Protein AF-A0A6G9ZDE9-F1 (afdb_monomer)

Mean predicted aligned error: 15.49 Å

Foldseek 3Di:
DDDDDDPDFDAAPQPRHTADDDPDDPPDNHNDVVSVVVVVVVVVVVQVVVQVVFDQPDAQPQPRDTDGDDPPDPPPDNHPDPVSVVVVVVVVVVVVVLVVLLVPQDAQPDADQAAAQFEPVLVLCVSCVRSVHDSVVSCVSQVADPDDLVRRDLSSVCSRRVHDSVSVVRRYVSSDDPVRLVVCVLVVNHFDPPVPQWAFDACVVCVVVVHNDGTTGGDHQLQQAPLVQQWGGHPQHRGNVLIAHQPLPCLLSVLSVLLSVLCNPDDPVLLVVQLVLLLVLLLLCVVVVHLCPQLQVSCVSRVHNDPPRRHSSSSSSSSQLSSLSSVQSSDVLLLVLLQDPDPVSVVVNQVSNCVSSVHRGDDDPPSRSVVVVSVVSHPDPPPPPPPDD

Organism: NCBI:txid455432

Structure (mmCIF, N/CA/C/O backbone):
data_AF-A0A6G9ZDE9-F1
#
_entry.i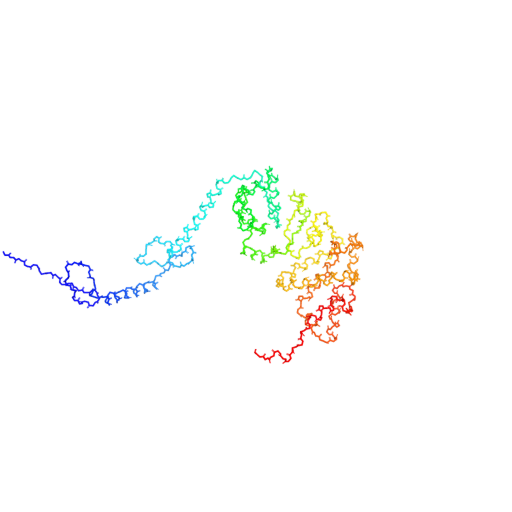d   AF-A0A6G9ZDE9-F1
#
loop_
_atom_site.group_PDB
_atom_site.id
_atom_site.type_symbol
_atom_site.label_atom_id
_atom_site.label_alt_id
_atom_site.label_comp_id
_atom_site.label_asym_id
_atom_site.label_entity_id
_atom_site.label_seq_id
_atom_site.pdbx_PDB_ins_code
_atom_site.Cartn_x
_atom_site.Cartn_y
_atom_site.Cartn_z
_atom_site.occupancy
_atom_site.B_iso_or_equiv
_atom_site.auth_seq_id
_atom_site.auth_comp_id
_atom_site.auth_asym_id
_atom_site.auth_atom_id
_atom_site.pdbx_PDB_model_num
ATOM 1 N N . MET A 1 1 ? 16.444 28.524 105.583 1.00 38.81 1 MET A N 1
ATOM 2 C CA . MET A 1 1 ? 17.770 28.312 104.962 1.00 38.81 1 MET A CA 1
ATOM 3 C C . MET A 1 1 ? 17.560 27.976 103.493 1.00 38.81 1 MET A C 1
ATOM 5 O O . MET A 1 1 ? 16.996 26.932 103.200 1.00 38.81 1 MET A O 1
ATOM 9 N N . ALA A 1 2 ? 17.892 28.904 102.594 1.00 39.47 2 ALA A N 1
ATOM 10 C CA . ALA A 1 2 ? 17.674 28.770 101.155 1.00 39.47 2 ALA A CA 1
ATOM 11 C C . ALA A 1 2 ? 18.843 28.022 100.493 1.00 39.47 2 ALA A C 1
ATOM 13 O O . ALA A 1 2 ? 19.994 28.427 100.635 1.00 39.47 2 ALA A O 1
ATOM 14 N N . THR A 1 3 ? 18.549 26.953 99.755 1.00 40.72 3 THR A N 1
ATOM 15 C CA . THR A 1 3 ? 19.489 26.278 98.852 1.00 40.72 3 THR A CA 1
ATOM 16 C C . THR A 1 3 ? 19.287 26.792 97.428 1.00 40.72 3 THR A C 1
ATOM 18 O O . THR A 1 3 ? 18.302 26.488 96.758 1.00 40.72 3 THR A O 1
ATOM 21 N N . THR A 1 4 ? 20.237 27.591 96.947 1.00 44.16 4 THR A N 1
ATOM 22 C CA . THR A 1 4 ? 20.271 28.113 95.576 1.00 44.16 4 THR A CA 1
ATOM 23 C C . THR A 1 4 ? 20.746 27.015 94.615 1.00 44.16 4 THR A C 1
ATOM 25 O O . THR A 1 4 ? 21.933 26.693 94.570 1.00 44.16 4 THR A O 1
ATOM 28 N N . GLN A 1 5 ? 19.837 26.423 93.832 1.00 45.53 5 GLN A N 1
ATOM 29 C CA . GLN A 1 5 ? 20.193 25.499 92.745 1.00 45.53 5 GLN A CA 1
ATOM 30 C C . GLN A 1 5 ? 20.932 26.240 91.620 1.00 45.53 5 GLN A C 1
ATOM 32 O O . GLN A 1 5 ? 20.399 27.137 90.968 1.00 45.53 5 GLN A O 1
ATOM 37 N N . THR A 1 6 ? 22.173 25.835 91.366 1.00 46.56 6 THR A N 1
ATOM 38 C CA . THR A 1 6 ? 23.018 26.329 90.276 1.00 46.56 6 THR A CA 1
ATOM 39 C C . THR A 1 6 ? 22.554 25.711 88.951 1.00 46.56 6 THR A C 1
ATOM 41 O O . THR A 1 6 ? 22.717 24.515 88.719 1.00 46.56 6 THR A O 1
ATOM 44 N N . ALA A 1 7 ? 21.970 26.508 88.054 1.00 58.16 7 ALA A N 1
ATOM 45 C CA . ALA A 1 7 ? 21.558 26.037 86.732 1.00 58.16 7 ALA A CA 1
ATOM 46 C C . ALA A 1 7 ? 22.773 25.574 85.894 1.00 58.16 7 ALA A C 1
ATOM 48 O O . ALA A 1 7 ? 23.700 26.347 85.630 1.00 58.16 7 ALA A O 1
ATOM 49 N N . ALA A 1 8 ? 22.764 24.314 85.446 1.00 60.75 8 ALA A N 1
ATOM 50 C CA . ALA A 1 8 ? 23.809 23.730 84.605 1.00 60.75 8 ALA A CA 1
ATOM 51 C C . ALA A 1 8 ? 23.990 24.523 83.293 1.00 60.75 8 ALA A C 1
ATOM 53 O O . ALA A 1 8 ? 23.081 24.636 82.465 1.00 60.75 8 ALA A O 1
ATOM 54 N N . ARG A 1 9 ? 25.191 25.076 83.082 1.00 66.44 9 ARG A N 1
ATOM 55 C CA . ARG A 1 9 ? 25.539 25.858 81.883 1.00 66.44 9 ARG A CA 1
ATOM 56 C C . ARG A 1 9 ? 25.614 24.944 80.653 1.00 66.44 9 ARG A C 1
ATOM 58 O O . ARG A 1 9 ? 26.465 24.064 80.580 1.00 66.44 9 ARG A O 1
ATOM 65 N N . ARG A 1 10 ? 24.756 25.175 79.655 1.00 76.25 10 ARG A N 1
ATOM 66 C CA . ARG A 1 10 ? 24.711 24.396 78.403 1.00 76.25 10 ARG A CA 1
ATOM 67 C C . ARG A 1 10 ? 25.744 24.872 77.384 1.00 76.25 10 ARG A C 1
ATOM 69 O O . ARG A 1 10 ? 26.006 26.069 77.271 1.00 76.25 10 ARG A O 1
ATOM 76 N N . THR A 1 11 ? 26.273 23.948 76.586 1.00 84.94 11 THR A N 1
ATOM 77 C CA . THR A 1 11 ? 27.266 24.222 75.536 1.00 84.94 11 THR A CA 1
ATOM 78 C C . THR A 1 11 ? 26.750 23.866 74.138 1.00 84.94 11 THR A C 1
ATOM 80 O O . THR A 1 11 ? 25.844 23.051 73.961 1.00 84.94 11 THR A O 1
ATOM 83 N N . CYS A 1 12 ? 27.304 24.529 73.122 1.00 82.56 12 CYS A N 1
ATOM 84 C CA . CYS A 1 12 ? 27.025 24.293 71.709 1.00 82.56 12 CYS A CA 1
ATOM 85 C C . CYS A 1 12 ? 27.497 22.893 71.292 1.00 82.56 12 CYS A C 1
ATOM 87 O O . CYS A 1 12 ? 28.655 22.543 71.510 1.00 82.56 12 CYS A O 1
ATOM 89 N N . ALA A 1 13 ? 26.642 22.126 70.613 1.00 83.31 13 ALA A N 1
ATOM 90 C CA . ALA A 1 13 ? 26.969 20.772 70.159 1.00 83.31 13 ALA A CA 1
ATOM 91 C C . ALA A 1 13 ? 28.067 20.716 69.078 1.00 83.31 13 ALA A C 1
ATOM 93 O O . ALA A 1 13 ? 28.551 19.634 68.768 1.00 83.31 13 ALA A O 1
ATOM 94 N N . ASP A 1 14 ? 28.434 21.861 68.495 1.00 87.06 14 ASP A N 1
ATOM 95 C CA . ASP A 1 14 ? 29.445 21.952 67.440 1.00 87.06 14 ASP A CA 1
ATOM 96 C C . ASP A 1 14 ? 30.791 22.467 67.971 1.00 87.06 14 ASP A C 1
ATOM 98 O O . ASP A 1 14 ? 31.801 21.776 67.902 1.00 87.06 14 ASP A O 1
ATOM 102 N N . CYS A 1 15 ? 30.802 23.672 68.549 1.00 86.69 15 CYS A N 1
ATOM 103 C CA . CYS A 1 15 ? 32.026 24.358 68.975 1.00 86.69 15 CYS A CA 1
ATOM 104 C C . CYS A 1 15 ? 32.254 24.354 70.494 1.00 86.69 15 CYS A C 1
ATOM 106 O O . CYS A 1 15 ? 33.214 24.954 70.967 1.00 86.69 15 CYS A O 1
ATOM 108 N N . ARG A 1 16 ? 31.350 23.740 71.272 1.00 83.81 16 ARG A N 1
ATOM 109 C CA . ARG A 1 16 ? 31.382 23.654 72.745 1.00 83.81 16 ARG A CA 1
ATOM 110 C C . ARG A 1 16 ? 31.348 24.987 73.514 1.00 83.81 16 ARG A C 1
ATOM 112 O O . ARG A 1 16 ? 31.373 24.967 74.741 1.00 83.81 16 ARG A O 1
ATOM 119 N N . LYS A 1 17 ? 31.201 26.142 72.848 1.00 84.62 17 LYS A N 1
ATOM 120 C CA . LYS A 1 17 ? 30.986 27.443 73.517 1.00 84.62 17 LYS A CA 1
ATOM 121 C C . LYS A 1 17 ? 29.694 27.445 74.343 1.00 84.62 17 LYS A C 1
ATOM 123 O O . LYS A 1 17 ? 28.722 26.786 73.969 1.00 84.62 17 LYS A O 1
ATOM 128 N N . LYS A 1 18 ? 29.674 28.200 75.447 1.00 80.88 18 LYS A N 1
ATOM 129 C CA . LYS A 1 18 ? 28.489 28.359 76.311 1.00 80.88 18 LYS A CA 1
ATOM 130 C C . LYS A 1 18 ? 27.342 28.996 75.524 1.00 80.88 18 LYS A C 1
ATOM 132 O O . LYS A 1 18 ? 27.554 29.946 74.774 1.00 80.88 18 LYS A O 1
ATOM 137 N N . LEU A 1 19 ? 26.143 28.445 75.669 1.00 78.56 19 LEU A N 1
ATOM 138 C CA . LEU A 1 19 ? 24.942 28.978 75.035 1.00 78.56 19 LEU A CA 1
ATOM 139 C C . LEU A 1 19 ? 24.381 30.137 75.873 1.00 78.56 19 LEU A C 1
ATOM 141 O O . LEU A 1 19 ? 24.401 30.042 77.102 1.00 78.56 19 LEU A O 1
ATOM 145 N N . PRO A 1 20 ? 23.876 31.209 75.236 1.00 70.25 20 PRO A N 1
ATOM 146 C CA . PRO A 1 20 ? 23.255 32.313 75.955 1.00 70.25 20 PRO A CA 1
ATOM 147 C C . PRO A 1 20 ? 22.011 31.828 76.711 1.00 70.25 20 PRO A C 1
ATOM 149 O O . PRO A 1 20 ? 21.221 31.035 76.189 1.00 70.25 20 PRO A O 1
ATOM 152 N N . VAL A 1 21 ? 21.866 32.288 77.953 1.00 67.50 21 VAL A N 1
ATOM 153 C CA . VAL A 1 21 ? 20.710 32.009 78.811 1.00 67.50 21 VAL A CA 1
ATOM 154 C C . VAL A 1 21 ? 19.617 33.002 78.416 1.00 67.50 21 VAL A C 1
ATOM 156 O O . VAL A 1 21 ? 19.725 34.180 78.724 1.00 67.50 21 VAL A O 1
ATOM 159 N N . THR A 1 22 ? 18.614 32.553 77.662 1.00 60.16 22 THR A N 1
ATOM 160 C CA . THR A 1 22 ? 17.485 33.388 77.206 1.00 60.16 22 THR A CA 1
ATOM 161 C C . THR A 1 22 ? 16.161 32.830 77.731 1.00 60.16 22 THR A C 1
ATOM 163 O O . THR A 1 22 ? 16.009 31.608 77.798 1.00 60.16 22 THR A O 1
ATOM 166 N N . GLU A 1 23 ? 15.194 33.701 78.043 1.00 51.12 23 GLU A N 1
ATOM 167 C CA . GLU A 1 23 ? 13.987 33.407 78.843 1.00 51.12 23 GLU A CA 1
ATOM 168 C C . GLU A 1 23 ? 12.951 32.426 78.242 1.00 51.12 23 GLU A C 1
ATOM 170 O O . GLU A 1 23 ? 12.040 32.037 78.963 1.00 51.12 23 GLU A O 1
ATOM 175 N N . ARG A 1 24 ? 13.093 31.944 76.989 1.00 49.03 24 ARG A N 1
ATOM 176 C CA . ARG A 1 24 ? 12.550 30.671 76.412 1.00 49.03 24 ARG A CA 1
ATOM 177 C C . ARG A 1 24 ? 12.826 30.624 74.885 1.00 49.03 24 ARG A C 1
ATOM 179 O O . ARG A 1 24 ? 12.983 31.683 74.291 1.00 49.03 24 ARG A O 1
ATOM 186 N N . PRO A 1 25 ? 12.850 29.457 74.193 1.00 52.19 25 PRO A N 1
ATOM 187 C CA . PRO A 1 25 ? 12.802 28.089 74.681 1.00 52.19 25 PRO A CA 1
ATOM 188 C C . PRO A 1 25 ? 14.165 27.367 74.642 1.00 52.19 25 PRO A C 1
ATOM 190 O O . PRO A 1 25 ? 14.938 27.377 73.681 1.00 52.19 25 PRO A O 1
ATOM 193 N N . THR A 1 26 ? 14.351 26.626 75.722 1.00 59.12 26 THR A N 1
ATOM 194 C CA . THR A 1 26 ? 15.266 25.550 76.127 1.00 59.12 26 THR A CA 1
ATOM 195 C C . THR A 1 26 ? 15.693 24.479 75.095 1.00 59.12 26 THR A C 1
ATOM 197 O O . THR A 1 26 ? 16.139 23.404 75.495 1.00 59.12 26 THR A O 1
ATOM 200 N N . ARG A 1 27 ? 15.697 24.716 73.777 1.00 65.25 27 ARG A N 1
ATOM 201 C CA . ARG A 1 27 ? 16.119 23.710 72.765 1.00 65.25 27 ARG A CA 1
ATOM 202 C C . ARG A 1 27 ? 17.265 24.125 71.843 1.00 65.25 27 ARG A C 1
ATOM 204 O O . ARG A 1 27 ? 17.675 23.333 70.995 1.00 65.25 27 ARG A O 1
ATOM 211 N N . ARG A 1 28 ? 17.839 25.319 72.015 1.00 71.75 28 ARG A N 1
ATOM 212 C CA . ARG A 1 28 ? 18.956 25.773 71.173 1.00 71.75 28 ARG A CA 1
ATOM 213 C C . ARG A 1 28 ? 20.163 24.837 71.338 1.00 71.75 28 ARG A C 1
ATOM 215 O O . ARG A 1 28 ? 20.680 24.664 72.436 1.00 71.75 28 ARG A O 1
ATOM 222 N N . ARG A 1 29 ? 20.567 24.180 70.246 1.00 80.94 29 ARG A N 1
ATOM 223 C CA . ARG A 1 29 ? 21.659 23.184 70.214 1.00 80.94 29 ARG A CA 1
ATOM 224 C C . ARG A 1 29 ? 22.985 23.776 69.719 1.00 80.94 29 ARG A C 1
ATOM 226 O O . ARG A 1 29 ? 24.037 23.185 69.939 1.00 80.94 29 ARG A O 1
ATOM 233 N N . TYR A 1 30 ? 22.933 24.954 69.093 1.00 84.88 30 TYR A N 1
ATOM 234 C CA . TYR A 1 30 ? 24.072 25.627 68.465 1.00 84.88 30 TYR A CA 1
ATOM 235 C C . TYR A 1 30 ? 24.129 27.106 68.868 1.00 84.88 30 TYR A C 1
ATOM 237 O O . TYR A 1 30 ? 23.083 27.748 68.994 1.00 84.88 30 TYR A O 1
ATOM 245 N N . CYS A 1 31 ? 25.334 27.650 69.073 1.00 83.50 31 CYS A N 1
ATOM 246 C CA . CYS A 1 31 ? 25.511 29.050 69.479 1.00 83.50 31 CYS A CA 1
ATOM 247 C C . CYS A 1 31 ? 25.075 30.028 68.382 1.00 83.50 31 CYS A C 1
ATOM 249 O O . CYS A 1 31 ? 24.422 31.024 68.676 1.00 83.50 31 CYS A O 1
ATOM 251 N N . ASP A 1 32 ? 25.322 29.696 67.119 1.00 82.06 32 ASP A N 1
ATOM 252 C CA . ASP A 1 32 ? 25.013 30.530 65.961 1.00 82.06 32 ASP A CA 1
ATOM 253 C C . ASP A 1 32 ? 24.618 29.681 64.738 1.00 82.06 32 ASP A C 1
ATOM 255 O O . ASP A 1 32 ? 24.683 28.443 64.747 1.00 82.06 32 ASP A O 1
ATOM 259 N N . ASN A 1 33 ? 24.179 30.365 63.679 1.00 80.94 33 ASN A N 1
ATOM 260 C CA . ASN A 1 33 ? 23.821 29.737 62.408 1.00 80.94 33 ASN A CA 1
ATOM 261 C C . ASN A 1 33 ? 25.028 29.069 61.733 1.00 80.94 33 ASN A C 1
ATOM 263 O O . ASN A 1 33 ? 24.858 28.042 61.081 1.00 80.94 33 ASN A O 1
ATOM 267 N N . THR A 1 34 ? 26.245 29.572 61.942 1.00 84.75 34 THR A N 1
ATOM 268 C CA . THR A 1 34 ? 27.477 29.018 61.361 1.00 84.75 34 THR A CA 1
ATOM 269 C C . THR A 1 34 ? 27.799 27.629 61.923 1.00 84.75 34 THR A C 1
ATOM 271 O O . THR A 1 34 ? 28.151 26.712 61.180 1.00 84.75 34 THR A O 1
ATOM 274 N N . CYS A 1 35 ? 27.642 27.435 63.232 1.00 85.31 35 CYS A N 1
ATOM 275 C CA . CYS A 1 35 ? 27.782 26.153 63.920 1.00 85.31 35 CYS A CA 1
ATOM 276 C C . CYS A 1 35 ? 26.659 25.186 63.536 1.00 85.31 35 CYS A C 1
ATOM 278 O O . CYS A 1 35 ? 26.902 23.994 63.357 1.00 85.31 35 CYS A O 1
ATOM 280 N N . ARG A 1 36 ? 25.434 25.695 63.345 1.00 85.12 36 ARG A N 1
ATOM 281 C CA . ARG A 1 36 ? 24.316 24.891 62.833 1.00 85.12 36 ARG A CA 1
ATOM 282 C C . ARG A 1 36 ? 24.605 24.369 61.421 1.00 85.12 36 ARG A C 1
ATOM 284 O O . ARG A 1 36 ? 24.424 23.178 61.173 1.00 85.12 36 ARG A O 1
ATOM 291 N N . SER A 1 37 ? 25.091 25.225 60.521 1.00 82.31 37 SER A N 1
ATOM 292 C CA . SER A 1 37 ? 25.442 24.839 59.149 1.00 82.31 37 SER A CA 1
ATOM 293 C C . SER A 1 37 ? 26.617 23.860 59.113 1.00 82.31 37 SER A C 1
ATOM 295 O O . SER A 1 37 ? 26.535 22.839 58.434 1.00 82.31 37 SER A O 1
ATOM 297 N N . ARG A 1 38 ? 27.678 24.079 59.904 1.00 82.94 38 ARG A N 1
ATOM 298 C CA . ARG A 1 38 ? 28.802 23.126 60.006 1.00 82.94 38 ARG A CA 1
ATOM 299 C C . ARG A 1 38 ? 28.371 21.753 60.520 1.00 82.94 38 ARG A C 1
ATOM 301 O O . ARG A 1 38 ? 28.776 20.736 59.953 1.00 82.94 38 ARG A O 1
ATOM 308 N N . ALA A 1 39 ? 27.517 21.705 61.541 1.00 84.19 39 ALA A N 1
ATOM 309 C CA . ALA A 1 39 ? 26.955 20.452 62.034 1.00 84.19 39 ALA A CA 1
ATOM 310 C C . ALA A 1 39 ? 26.096 19.743 60.970 1.00 84.19 39 ALA A C 1
ATOM 312 O O . ALA A 1 39 ? 26.184 18.522 60.825 1.00 84.19 39 ALA A O 1
ATOM 313 N N . TRP A 1 40 ? 25.319 20.497 60.184 1.00 82.81 40 TRP A N 1
ATOM 314 C CA . TRP A 1 40 ? 24.541 19.961 59.064 1.00 82.81 40 TRP A CA 1
ATOM 315 C C . TRP A 1 40 ? 25.435 19.366 57.968 1.00 82.81 40 TRP A C 1
ATOM 317 O O . TRP A 1 40 ? 25.216 18.223 57.569 1.00 82.81 40 TRP A O 1
ATOM 327 N N . HIS A 1 41 ? 26.492 20.069 57.547 1.00 76.38 41 HIS A N 1
ATOM 328 C CA . HIS A 1 41 ? 27.431 19.556 56.541 1.00 76.38 41 HIS A CA 1
ATOM 329 C C . HIS A 1 41 ? 28.166 18.296 57.019 1.00 76.38 41 HIS A C 1
ATOM 331 O O . HIS A 1 41 ? 28.308 17.344 56.254 1.00 76.38 41 HIS A O 1
ATOM 337 N N . ARG A 1 42 ? 28.576 18.229 58.296 1.00 77.31 42 ARG A N 1
ATOM 338 C CA . ARG A 1 42 ? 29.160 17.007 58.881 1.00 77.31 42 ARG A CA 1
ATOM 339 C C . ARG A 1 42 ? 28.183 15.833 58.877 1.00 77.31 42 ARG A C 1
ATOM 341 O O . ARG A 1 42 ? 28.588 14.715 58.564 1.00 77.31 42 ARG A O 1
ATOM 348 N N . LYS A 1 43 ? 26.909 16.083 59.197 1.00 76.94 43 LYS A N 1
ATOM 349 C CA . LYS A 1 43 ? 25.849 15.068 59.133 1.00 76.94 43 LYS A CA 1
ATOM 350 C C . LYS A 1 43 ? 25.666 14.567 57.698 1.00 76.94 43 LYS A C 1
ATOM 352 O O . LYS A 1 43 ? 25.728 13.364 57.477 1.00 76.94 43 LYS A O 1
ATOM 357 N N . LYS A 1 44 ? 25.560 15.479 56.726 1.00 76.00 44 LYS A N 1
ATOM 358 C CA . LYS A 1 44 ? 25.447 15.147 55.298 1.00 76.00 44 LYS A CA 1
ATOM 359 C C . LYS A 1 44 ? 26.639 14.351 54.768 1.00 76.00 44 LYS A C 1
ATOM 361 O O . LYS A 1 44 ? 26.444 13.393 54.031 1.00 76.00 44 LYS A O 1
ATOM 366 N N . ARG A 1 45 ? 27.864 14.692 55.185 1.00 72.44 45 ARG A N 1
ATOM 367 C CA . ARG A 1 45 ? 29.075 13.950 54.797 1.00 72.44 45 ARG A CA 1
ATOM 368 C C . ARG A 1 45 ? 29.101 12.536 55.391 1.00 72.44 45 ARG A C 1
ATOM 370 O O . ARG A 1 45 ? 29.542 11.615 54.716 1.00 72.44 45 ARG A O 1
ATOM 377 N N . ARG A 1 46 ? 28.600 12.342 56.622 1.00 67.25 46 ARG A N 1
ATOM 378 C CA . ARG A 1 46 ? 28.420 10.999 57.210 1.00 67.25 46 ARG A CA 1
ATOM 379 C C . ARG A 1 46 ? 27.352 10.187 56.482 1.00 67.25 46 ARG A C 1
ATOM 381 O O . ARG A 1 46 ? 27.603 9.018 56.222 1.00 67.25 46 ARG A O 1
ATOM 388 N N . GLU A 1 47 ? 26.219 10.800 56.133 1.00 65.12 47 GLU A N 1
ATOM 389 C CA . GLU A 1 47 ? 25.152 10.166 55.337 1.00 65.12 47 GLU A CA 1
ATOM 390 C C . GLU A 1 47 ? 25.688 9.697 53.972 1.00 65.12 47 GLU A C 1
ATOM 392 O O . GLU A 1 47 ? 25.518 8.539 53.618 1.00 65.12 47 GLU A O 1
ATOM 397 N N . GLN A 1 48 ? 26.455 10.533 53.263 1.00 65.69 48 GLN A N 1
ATOM 398 C CA . GLN A 1 48 ? 27.069 10.159 51.978 1.00 65.69 48 GLN A CA 1
ATOM 399 C C . GLN A 1 48 ? 28.115 9.035 52.095 1.00 65.69 48 GLN A C 1
ATOM 401 O O . GLN A 1 48 ? 28.240 8.205 51.197 1.00 65.69 48 GLN A O 1
ATOM 406 N N . LEU A 1 49 ? 28.879 8.991 53.193 1.00 60.25 49 LEU A N 1
ATOM 407 C CA . LEU A 1 49 ? 29.829 7.901 53.454 1.00 60.25 49 LEU A CA 1
ATOM 408 C C . LEU A 1 49 ? 29.121 6.584 53.810 1.00 60.25 49 LEU A C 1
ATOM 410 O O . LEU A 1 49 ? 29.651 5.522 53.505 1.00 60.25 49 LEU A O 1
ATOM 414 N N . THR A 1 50 ? 27.927 6.643 54.410 1.00 56.62 50 THR A N 1
ATOM 415 C CA . THR A 1 50 ? 27.100 5.451 54.681 1.00 56.62 50 THR A CA 1
ATOM 416 C C . THR A 1 50 ? 26.336 4.986 53.439 1.00 56.62 50 THR A C 1
ATOM 418 O O . THR A 1 50 ? 26.248 3.785 53.212 1.00 56.62 50 THR A O 1
ATOM 421 N N . GLU A 1 51 ? 25.876 5.904 52.581 1.00 54.31 51 GLU A N 1
ATOM 422 C CA . GLU A 1 51 ? 25.276 5.594 51.270 1.00 54.31 51 GLU A CA 1
ATOM 423 C C . GLU A 1 51 ? 26.245 4.836 50.346 1.00 54.31 51 GLU A C 1
ATOM 425 O O . GLU A 1 51 ? 25.816 3.956 49.608 1.00 54.31 51 GLU A O 1
ATOM 430 N N . ARG A 1 52 ? 27.556 5.115 50.417 1.00 54.22 52 ARG A N 1
ATOM 431 C CA . ARG A 1 52 ? 28.583 4.382 49.649 1.00 54.22 52 ARG A CA 1
ATOM 432 C C . ARG A 1 52 ? 28.923 2.991 50.203 1.00 54.22 52 ARG A C 1
ATOM 434 O O . ARG A 1 52 ? 29.592 2.235 49.509 1.00 54.22 52 ARG A O 1
ATOM 441 N N . ALA A 1 53 ? 28.498 2.664 51.425 1.00 53.84 53 ALA A N 1
ATOM 442 C CA . ALA A 1 53 ? 28.824 1.405 52.103 1.00 53.84 53 ALA A CA 1
ATOM 443 C C . ALA A 1 53 ? 27.660 0.391 52.131 1.00 53.84 53 ALA A C 1
ATOM 445 O O . ALA A 1 53 ? 27.865 -0.756 52.523 1.00 53.84 53 ALA A O 1
ATOM 446 N N . GLY A 1 54 ? 26.443 0.789 51.742 1.00 52.88 54 GLY A N 1
ATOM 447 C CA . GLY A 1 54 ? 25.266 -0.084 51.738 1.00 52.88 54 GLY A CA 1
ATOM 448 C C . GLY A 1 54 ? 25.056 -0.791 50.397 1.00 52.88 54 GLY A C 1
ATOM 449 O O . GLY A 1 54 ? 25.044 -0.144 49.352 1.00 52.88 54 GLY A O 1
ATOM 450 N N . SER A 1 55 ? 24.838 -2.110 50.419 1.00 53.12 55 SER A N 1
ATOM 451 C CA . SER A 1 55 ? 24.389 -2.850 49.231 1.00 53.12 55 SER A CA 1
ATOM 452 C C . SER A 1 55 ? 22.949 -2.457 48.858 1.00 53.12 55 SER A C 1
ATOM 454 O O . SER A 1 55 ? 22.085 -2.412 49.740 1.00 53.12 55 SER A O 1
ATOM 456 N N . PRO A 1 56 ? 22.652 -2.180 47.576 1.00 54.91 56 PRO A N 1
ATOM 457 C CA . PRO A 1 56 ? 21.297 -1.886 47.128 1.00 54.91 56 PRO A CA 1
ATOM 458 C C . PRO A 1 56 ? 20.445 -3.156 47.188 1.00 54.91 56 PRO A C 1
ATOM 460 O O . PRO A 1 56 ? 20.677 -4.102 46.441 1.00 54.91 56 PRO A O 1
ATOM 463 N N . ASN A 1 57 ? 19.435 -3.181 48.059 1.00 62.84 57 ASN A N 1
ATOM 464 C CA . ASN A 1 57 ? 18.597 -4.372 48.228 1.00 62.84 57 ASN A CA 1
ATOM 465 C C . ASN A 1 57 ? 17.316 -4.345 47.372 1.00 62.84 57 ASN A C 1
ATOM 467 O O . ASN A 1 57 ? 16.666 -5.376 47.211 1.00 62.84 57 ASN A O 1
ATOM 471 N N . ARG A 1 58 ? 16.898 -3.187 46.823 1.00 73.31 58 ARG A N 1
ATOM 472 C CA . ARG A 1 58 ? 15.629 -3.064 46.070 1.00 73.31 58 ARG A CA 1
ATOM 473 C C . ARG A 1 58 ? 15.704 -2.052 44.928 1.00 73.31 58 ARG A C 1
ATOM 475 O O . ARG A 1 58 ? 16.356 -1.019 45.042 1.00 73.31 58 ARG A O 1
ATOM 482 N N . ARG A 1 59 ? 14.977 -2.314 43.838 1.00 81.75 59 ARG A N 1
ATOM 483 C CA . ARG A 1 59 ? 14.804 -1.388 42.704 1.00 81.75 59 ARG A CA 1
ATOM 484 C C . ARG A 1 59 ? 13.419 -0.757 42.724 1.00 81.75 59 ARG A C 1
ATOM 486 O O . ARG A 1 59 ? 12.422 -1.428 42.977 1.00 81.75 59 ARG A O 1
ATOM 493 N N . CYS A 1 60 ? 13.350 0.536 42.423 1.00 80.69 60 CYS A N 1
ATOM 494 C CA . CYS A 1 60 ? 12.090 1.247 42.256 1.00 80.69 60 CYS A CA 1
ATOM 495 C C . CYS A 1 60 ? 11.319 0.658 41.060 1.00 80.69 60 CYS A C 1
ATOM 497 O O . CYS A 1 60 ? 11.831 0.707 39.940 1.00 80.69 60 CYS A O 1
ATOM 499 N N . PRO A 1 61 ? 10.069 0.199 41.230 1.00 78.56 61 PRO A N 1
ATOM 500 C CA . PRO A 1 61 ? 9.309 -0.444 40.155 1.00 78.56 61 PRO A CA 1
ATOM 501 C C . PRO A 1 61 ? 8.893 0.519 39.029 1.00 78.56 61 PRO A C 1
ATOM 503 O O . PRO A 1 61 ? 8.372 0.090 38.010 1.00 78.56 61 PRO A O 1
ATOM 506 N N . VAL A 1 62 ? 9.090 1.830 39.208 1.00 84.38 62 VAL A N 1
ATOM 507 C CA . VAL A 1 62 ? 8.653 2.862 38.253 1.00 84.38 62 VAL A CA 1
ATOM 508 C C . VAL A 1 62 ? 9.785 3.356 37.357 1.00 84.38 62 VAL A C 1
ATOM 510 O O . VAL A 1 62 ? 9.547 3.695 36.202 1.00 84.38 62 VAL A O 1
ATOM 513 N N . CYS A 1 63 ? 11.001 3.467 37.887 1.00 81.56 63 CYS A N 1
ATOM 514 C CA . CYS A 1 63 ? 12.145 4.016 37.152 1.00 81.56 63 CYS A CA 1
ATOM 515 C C . CYS A 1 63 ? 13.380 3.112 37.174 1.00 81.56 63 CYS A C 1
ATOM 517 O O . CYS A 1 63 ? 14.401 3.488 36.614 1.00 81.56 63 CYS A O 1
ATOM 519 N N . GLY A 1 64 ? 13.323 1.964 37.855 1.00 77.88 64 GLY A N 1
ATOM 520 C CA . GLY A 1 64 ? 14.439 1.024 37.968 1.00 77.88 64 GLY A CA 1
ATOM 521 C C . GLY A 1 64 ? 15.573 1.473 38.893 1.00 77.88 64 GLY A C 1
ATOM 522 O O . GLY A 1 64 ? 16.485 0.690 39.133 1.00 77.88 64 GLY A O 1
ATOM 523 N N . GLN A 1 65 ? 15.517 2.694 39.437 1.00 79.50 65 GLN A N 1
ATOM 524 C CA . GLN A 1 65 ? 16.570 3.234 40.295 1.00 79.50 65 GLN A CA 1
ATOM 525 C C . GLN A 1 65 ? 16.693 2.447 41.603 1.00 79.50 65 GLN A C 1
ATOM 527 O O . GLN A 1 65 ? 15.685 2.115 42.233 1.00 79.50 65 GLN A O 1
ATOM 532 N N . GLU A 1 66 ? 17.930 2.179 42.006 1.00 78.25 66 GLU A N 1
ATOM 533 C CA . GLU A 1 66 ? 18.255 1.442 43.224 1.00 78.25 66 GLU A CA 1
ATOM 534 C C . GLU A 1 66 ? 17.894 2.259 44.471 1.00 78.25 66 GLU A C 1
ATOM 536 O O . GLU A 1 66 ? 18.144 3.465 44.554 1.00 78.25 66 GLU A O 1
ATOM 541 N N . ILE A 1 67 ? 17.227 1.601 45.416 1.00 73.94 67 ILE A N 1
ATOM 542 C CA . ILE A 1 67 ? 16.791 2.162 46.689 1.00 73.94 67 ILE A CA 1
ATOM 543 C C . ILE A 1 67 ? 17.763 1.648 47.747 1.00 73.94 67 ILE A C 1
ATOM 545 O O . ILE A 1 67 ? 17.802 0.452 48.039 1.00 73.94 67 ILE A O 1
ATOM 549 N N . PHE A 1 68 ? 18.546 2.565 48.307 1.00 66.44 68 PHE A N 1
ATOM 550 C CA . PHE A 1 68 ? 19.491 2.265 49.375 1.00 66.44 68 PHE A CA 1
ATOM 551 C C . PHE A 1 68 ? 18.777 2.311 50.725 1.00 66.44 68 PHE A C 1
ATOM 553 O O . PHE A 1 68 ? 18.100 3.287 51.057 1.00 66.44 68 PHE A O 1
ATOM 560 N N . GLU A 1 69 ? 18.926 1.242 51.499 1.00 64.38 69 GLU A N 1
ATOM 561 C CA . GLU A 1 69 ? 18.371 1.125 52.841 1.00 64.38 69 GLU A CA 1
ATOM 562 C C . GLU A 1 69 ? 19.246 1.935 53.807 1.00 64.38 69 GLU A C 1
ATOM 564 O O . GLU A 1 69 ? 20.265 1.474 54.313 1.00 64.38 69 GLU A O 1
ATOM 569 N N . SER A 1 70 ? 18.899 3.207 54.006 1.00 58.50 70 SER A N 1
ATOM 570 C CA . SER A 1 70 ? 19.541 4.039 55.025 1.00 58.50 70 SER A CA 1
ATOM 571 C C . SER A 1 70 ? 18.917 3.778 56.402 1.00 58.50 70 SER A C 1
ATOM 573 O O . SER A 1 70 ? 17.726 3.488 56.502 1.00 58.50 70 SER A O 1
ATOM 575 N N . LEU A 1 71 ? 19.676 4.004 57.482 1.00 50.03 71 LEU A N 1
ATOM 576 C CA . LEU A 1 71 ? 19.207 3.918 58.881 1.00 50.03 71 LEU A CA 1
ATOM 577 C C . LEU A 1 71 ? 18.008 4.841 59.222 1.00 50.03 71 LEU A C 1
ATOM 579 O O . LEU A 1 71 ? 17.509 4.801 60.344 1.00 50.03 71 LEU A O 1
ATOM 583 N N . GLN A 1 72 ? 17.564 5.709 58.300 1.00 52.44 72 GLN A N 1
ATOM 584 C CA . GLN A 1 72 ? 16.422 6.623 58.473 1.00 52.44 72 GLN A CA 1
ATOM 585 C C . GLN A 1 72 ? 15.258 6.370 57.501 1.00 52.44 72 GLN A C 1
ATOM 587 O O . GLN A 1 72 ? 14.197 6.975 57.658 1.00 52.44 72 GLN A O 1
ATOM 592 N N . THR A 1 73 ? 15.424 5.508 56.500 1.00 56.16 73 THR A N 1
ATOM 593 C CA . THR A 1 73 ? 14.344 5.142 55.574 1.00 56.16 73 THR A CA 1
ATOM 594 C C . THR A 1 73 ? 13.589 3.947 56.132 1.00 56.16 73 THR A C 1
ATOM 596 O O . THR A 1 73 ? 14.202 2.976 56.565 1.00 56.16 73 THR A O 1
ATOM 599 N N . ARG A 1 74 ? 12.253 4.015 56.152 1.00 57.41 74 ARG A N 1
ATOM 600 C CA . ARG A 1 74 ? 11.433 2.878 56.582 1.00 57.41 74 ARG A CA 1
ATOM 601 C C . ARG A 1 74 ? 11.728 1.673 55.681 1.00 57.41 74 ARG A C 1
ATOM 603 O O . ARG A 1 74 ? 11.802 1.812 54.461 1.00 57.41 74 ARG A O 1
ATOM 610 N N . THR A 1 75 ? 11.829 0.496 56.287 1.00 56.22 75 THR A N 1
ATOM 611 C CA . THR A 1 75 ? 12.036 -0.812 55.636 1.00 56.22 75 THR A CA 1
ATOM 612 C C . THR A 1 75 ? 10.956 -1.165 54.594 1.00 56.22 75 THR A C 1
ATOM 614 O O . THR A 1 75 ? 11.152 -2.054 53.760 1.00 56.22 75 THR A O 1
ATOM 617 N N . ASP A 1 76 ? 9.819 -0.458 54.591 1.00 63.22 76 ASP A N 1
ATOM 618 C CA . ASP A 1 76 ? 8.691 -0.615 53.661 1.00 63.22 76 ASP A CA 1
ATOM 619 C C . ASP A 1 76 ? 8.747 0.322 52.432 1.00 63.22 76 ASP A C 1
ATOM 621 O O . ASP A 1 76 ? 7.850 0.299 51.580 1.00 63.22 76 ASP A O 1
ATOM 625 N N . GLN A 1 77 ? 9.790 1.149 52.293 1.00 73.00 77 GLN A N 1
ATOM 626 C CA . GLN A 1 77 ? 9.845 2.148 51.229 1.00 73.00 77 GLN A CA 1
ATOM 627 C C . GLN A 1 77 ? 9.970 1.504 49.835 1.00 73.00 77 GLN A C 1
ATOM 629 O O . GLN A 1 77 ? 11.030 1.066 49.402 1.00 73.00 77 GLN A O 1
ATOM 634 N N . THR A 1 78 ? 8.856 1.495 49.098 1.00 80.50 78 THR A N 1
ATOM 635 C CA . THR A 1 78 ? 8.741 0.859 47.770 1.00 80.50 78 THR A CA 1
ATOM 636 C C . THR A 1 78 ? 9.232 1.748 46.614 1.00 80.50 78 THR A C 1
ATOM 638 O O . THR A 1 78 ? 9.558 1.253 45.538 1.00 80.50 78 THR A O 1
ATOM 641 N N . TYR A 1 79 ? 9.275 3.074 46.796 1.00 84.19 79 TYR A N 1
ATOM 642 C CA . TYR A 1 79 ? 9.574 4.035 45.725 1.00 84.19 79 TYR A CA 1
ATOM 643 C C . TYR A 1 79 ? 10.768 4.926 46.079 1.00 84.19 79 TYR A C 1
ATOM 645 O O . TYR A 1 79 ? 10.857 5.434 47.199 1.00 84.19 79 TYR A O 1
ATOM 653 N N . CYS A 1 80 ? 11.630 5.208 45.094 1.00 80.94 80 CYS A N 1
ATOM 654 C CA . CYS A 1 80 ? 12.814 6.059 45.284 1.00 80.94 80 CYS A CA 1
ATOM 655 C C . CYS A 1 80 ? 12.478 7.536 45.564 1.00 80.94 80 CYS A C 1
ATOM 657 O O . CYS A 1 80 ? 13.305 8.277 46.082 1.00 80.94 80 CYS A O 1
ATOM 659 N N . SER A 1 81 ? 11.274 7.999 45.206 1.00 81.25 81 SER A N 1
ATOM 660 C CA . SER A 1 81 ? 10.869 9.399 45.366 1.00 81.25 81 SER A CA 1
ATOM 661 C C . SER A 1 81 ? 9.351 9.576 45.423 1.00 81.25 81 SER A C 1
ATOM 663 O O . SER A 1 81 ? 8.582 8.751 44.918 1.00 81.25 81 SER A O 1
ATOM 665 N N . GLY A 1 82 ? 8.911 10.724 45.952 1.00 77.94 82 GLY A N 1
ATOM 666 C CA . GLY A 1 82 ? 7.505 11.139 45.914 1.00 77.94 82 GLY A CA 1
ATOM 667 C C . GLY A 1 82 ? 6.943 11.255 44.489 1.00 77.94 82 GLY A C 1
ATOM 668 O O . GLY A 1 82 ? 5.775 10.940 44.270 1.00 77.94 82 GLY A O 1
ATOM 669 N N . ARG A 1 83 ? 7.775 11.614 43.497 1.00 81.50 83 ARG A N 1
ATOM 670 C CA . ARG A 1 83 ? 7.383 11.622 42.074 1.00 81.50 83 ARG A CA 1
ATOM 671 C C . ARG A 1 83 ? 7.082 10.216 41.553 1.00 81.50 83 ARG A C 1
ATOM 673 O O . ARG A 1 83 ? 6.060 10.035 40.899 1.00 81.50 83 ARG A O 1
ATOM 680 N N . CYS A 1 84 ? 7.926 9.228 41.860 1.00 80.62 84 CYS A N 1
ATOM 681 C CA . CYS A 1 84 ? 7.691 7.839 41.447 1.00 80.62 84 CYS A CA 1
ATOM 682 C C . CYS A 1 84 ? 6.445 7.253 42.112 1.00 80.62 84 CYS A C 1
ATOM 684 O O . CYS A 1 84 ? 5.638 6.622 41.437 1.00 80.62 84 CYS A O 1
ATOM 686 N N . ARG A 1 85 ? 6.222 7.557 43.394 1.00 83.12 85 ARG A N 1
ATOM 687 C CA . ARG A 1 85 ? 4.983 7.201 44.095 1.00 83.12 85 ARG A CA 1
ATOM 688 C C . ARG A 1 85 ? 3.745 7.802 43.418 1.00 83.12 85 ARG A C 1
ATOM 690 O O . ARG A 1 85 ? 2.786 7.084 43.161 1.00 83.12 85 ARG A O 1
ATOM 697 N N . ASN A 1 86 ? 3.776 9.090 43.068 1.00 79.44 86 ASN A N 1
ATOM 698 C CA . ASN A 1 86 ? 2.661 9.744 42.372 1.00 79.44 86 ASN A CA 1
ATOM 699 C C . ASN A 1 86 ? 2.442 9.178 40.960 1.00 79.44 86 ASN A C 1
ATOM 701 O O . ASN A 1 86 ? 1.300 9.057 40.524 1.00 79.44 86 ASN A O 1
ATOM 705 N N . ARG A 1 87 ? 3.511 8.806 40.245 1.00 80.94 87 ARG A N 1
ATOM 706 C CA . ARG A 1 87 ? 3.421 8.161 38.926 1.00 80.94 87 ARG A CA 1
ATOM 707 C C . ARG A 1 87 ? 2.813 6.757 39.030 1.00 80.94 87 ARG A C 1
ATOM 709 O O . ARG A 1 87 ? 1.919 6.449 38.252 1.00 80.94 87 ARG A O 1
ATOM 716 N N . ALA A 1 88 ? 3.218 5.959 40.021 1.00 83.62 88 ALA A N 1
ATOM 717 C CA . ALA A 1 88 ? 2.601 4.664 40.315 1.00 83.62 88 ALA A CA 1
ATOM 718 C C . ALA A 1 88 ? 1.122 4.804 40.704 1.00 83.62 88 ALA A C 1
ATOM 720 O O . ALA A 1 88 ? 0.289 4.048 40.218 1.00 83.62 88 ALA A O 1
ATOM 721 N N . TYR A 1 89 ? 0.779 5.800 41.527 1.00 78.88 89 TYR A N 1
ATOM 722 C CA . TYR A 1 89 ? -0.609 6.099 41.885 1.00 78.88 89 TYR A CA 1
ATOM 723 C C . TYR A 1 89 ? -1.453 6.477 40.663 1.00 78.88 89 TYR A C 1
ATOM 725 O O . TYR A 1 89 ? -2.546 5.949 40.493 1.00 78.88 89 TYR A O 1
ATOM 733 N N . ARG A 1 90 ? -0.939 7.345 39.779 1.00 73.94 90 ARG A N 1
ATOM 734 C CA . ARG A 1 90 ? -1.623 7.701 38.526 1.00 73.94 90 ARG A CA 1
ATOM 735 C C . ARG A 1 90 ? -1.806 6.485 37.622 1.00 73.94 90 ARG A C 1
ATOM 737 O O . ARG A 1 90 ? -2.909 6.290 37.141 1.00 73.94 90 ARG A O 1
ATOM 744 N N . ALA A 1 91 ? -0.775 5.655 37.456 1.00 69.44 91 ALA A N 1
ATOM 745 C CA . ALA A 1 91 ? -0.866 4.424 36.673 1.00 69.44 91 ALA A CA 1
ATOM 746 C C . ALA A 1 91 ? -1.940 3.474 37.229 1.00 69.44 91 ALA A C 1
ATOM 748 O O . ALA A 1 91 ? -2.803 3.043 36.474 1.00 69.44 91 ALA A O 1
ATOM 749 N N . ARG A 1 92 ? -1.958 3.235 38.551 1.00 71.75 92 ARG A N 1
ATOM 750 C CA . ARG A 1 92 ? -3.001 2.430 39.214 1.00 71.75 92 ARG A CA 1
ATOM 751 C C . ARG A 1 92 ? -4.389 3.022 39.018 1.00 71.75 92 ARG A C 1
ATOM 753 O O . ARG A 1 92 ? -5.283 2.297 38.616 1.00 71.75 92 ARG A O 1
ATOM 760 N N . ARG A 1 93 ? -4.557 4.333 39.209 1.00 66.56 93 ARG A N 1
ATOM 761 C CA . ARG A 1 93 ? -5.835 5.016 38.962 1.00 66.56 93 ARG A CA 1
ATOM 762 C C . ARG A 1 93 ? -6.287 4.912 37.511 1.00 66.56 93 ARG A C 1
ATOM 764 O O . ARG A 1 93 ? -7.476 4.736 37.275 1.00 66.56 93 ARG A O 1
ATOM 771 N N . THR A 1 94 ? -5.382 5.006 36.540 1.00 58.19 94 THR A N 1
ATOM 772 C CA . THR A 1 94 ? -5.712 4.794 35.126 1.00 58.19 94 THR A CA 1
ATOM 773 C C . THR A 1 94 ? -6.160 3.351 34.888 1.00 58.19 94 THR A C 1
ATOM 775 O O . THR A 1 94 ? -7.207 3.153 34.286 1.00 58.19 94 THR A O 1
ATOM 778 N N . THR A 1 95 ? -5.454 2.354 35.430 1.00 55.62 95 THR A N 1
ATOM 779 C CA . THR A 1 95 ? -5.842 0.935 35.344 1.00 55.62 95 THR A CA 1
ATOM 780 C C . THR A 1 95 ? -7.167 0.636 36.059 1.00 55.62 95 THR A C 1
ATOM 782 O O . THR A 1 95 ? -7.993 -0.090 35.517 1.00 55.62 95 THR A O 1
ATOM 785 N N . GLU A 1 96 ? -7.420 1.223 37.230 1.00 51.75 96 GLU A N 1
ATOM 786 C CA . GLU A 1 96 ? -8.680 1.114 37.990 1.00 51.75 96 GLU A CA 1
ATOM 787 C C . GLU A 1 96 ? -9.850 1.792 37.263 1.00 51.75 96 GLU A C 1
ATOM 789 O O . GLU A 1 96 ? -10.962 1.273 37.236 1.00 51.75 96 GLU A O 1
ATOM 794 N N . THR A 1 97 ? -9.605 2.935 36.616 1.00 51.19 97 THR A N 1
ATOM 795 C CA . THR A 1 97 ? -10.620 3.625 35.805 1.00 51.19 97 THR A CA 1
ATOM 796 C C . THR A 1 97 ? -10.929 2.838 34.528 1.00 51.19 97 THR A C 1
ATOM 798 O O . THR A 1 97 ? -12.089 2.749 34.137 1.00 51.19 97 THR A O 1
ATOM 801 N N . LEU A 1 98 ? -9.919 2.225 33.900 1.00 50.56 98 LEU A N 1
ATOM 802 C CA . LEU A 1 98 ? -10.093 1.345 32.739 1.00 50.56 98 LEU A CA 1
ATOM 803 C C . LEU A 1 98 ? -10.874 0.075 33.111 1.00 50.56 98 LEU A C 1
ATOM 805 O O . LEU A 1 98 ? -11.896 -0.197 32.492 1.00 50.56 98 LEU A O 1
ATOM 809 N N . THR A 1 99 ? -10.500 -0.614 34.192 1.00 49.38 99 THR A N 1
ATOM 810 C CA . THR A 1 99 ? -11.214 -1.813 34.680 1.00 49.38 99 THR A CA 1
ATOM 811 C C . THR A 1 99 ? -12.631 -1.516 35.189 1.00 49.38 99 THR A C 1
ATOM 813 O O . THR A 1 99 ? -13.525 -2.354 35.062 1.00 49.38 99 THR A O 1
ATOM 816 N N . GLY A 1 100 ? -12.881 -0.317 35.727 1.00 45.31 100 GLY A N 1
ATOM 817 C CA . GLY A 1 100 ? -14.224 0.140 36.100 1.00 45.31 100 GLY A CA 1
ATOM 818 C C . GLY A 1 100 ? -15.120 0.467 34.898 1.00 45.31 100 GLY A C 1
ATOM 819 O O . GLY A 1 100 ? -16.311 0.163 34.919 1.00 45.31 100 GLY A O 1
ATOM 820 N N . VAL A 1 101 ? -14.557 1.042 33.828 1.00 50.19 101 VAL A N 1
ATOM 821 C CA . VAL A 1 101 ? -15.279 1.311 32.569 1.00 50.19 101 VAL A CA 1
ATOM 822 C C . VAL A 1 101 ? -15.529 0.016 31.784 1.00 50.19 101 VAL A C 1
ATOM 824 O O . VAL A 1 101 ? -16.611 -0.142 31.221 1.00 50.19 101 VAL A O 1
ATOM 827 N N . GLU A 1 102 ? -14.589 -0.932 31.801 1.00 47.97 102 GLU A N 1
ATOM 828 C CA . GLU A 1 102 ? -14.735 -2.272 31.209 1.00 47.97 102 GLU A CA 1
ATOM 829 C C . GLU A 1 102 ? -15.862 -3.091 31.860 1.00 47.97 102 GLU A C 1
ATOM 831 O O . GLU A 1 102 ? -16.573 -3.801 31.159 1.00 47.97 102 GLU A O 1
ATOM 836 N N . ARG A 1 103 ? -16.092 -2.957 33.176 1.00 47.81 103 ARG A N 1
ATOM 837 C CA . ARG A 1 103 ? -17.165 -3.686 33.887 1.00 47.81 103 ARG A CA 1
ATOM 838 C C . ARG A 1 103 ? -18.584 -3.155 33.653 1.00 47.81 103 ARG A C 1
ATOM 840 O O . ARG A 1 103 ? -19.533 -3.828 34.041 1.00 47.81 103 ARG A O 1
ATOM 847 N N . LEU A 1 104 ? -18.750 -1.976 33.046 1.00 54.22 104 LEU A N 1
ATOM 848 C CA . LEU A 1 104 ? -20.065 -1.344 32.839 1.00 54.22 104 LEU A CA 1
ATOM 849 C C . LEU A 1 104 ? -20.510 -1.274 31.371 1.00 54.22 104 LEU A C 1
ATOM 851 O O . LEU A 1 104 ? -21.681 -0.994 31.112 1.00 54.22 104 LEU A O 1
ATOM 855 N N . MET A 1 105 ? -19.627 -1.527 30.401 1.00 62.41 105 MET A N 1
ATOM 856 C CA . MET A 1 105 ? -20.044 -1.654 29.001 1.00 62.41 105 MET A CA 1
ATOM 857 C C . MET A 1 105 ? -20.526 -3.073 28.734 1.00 62.41 105 MET A C 1
ATOM 859 O O . MET A 1 105 ? -19.776 -4.036 28.866 1.00 62.41 105 MET A O 1
ATOM 863 N N . ARG A 1 106 ? -21.790 -3.194 28.326 1.00 70.06 106 ARG A N 1
ATOM 864 C CA . ARG A 1 106 ? -22.313 -4.451 27.794 1.00 70.06 106 ARG A CA 1
ATOM 865 C C .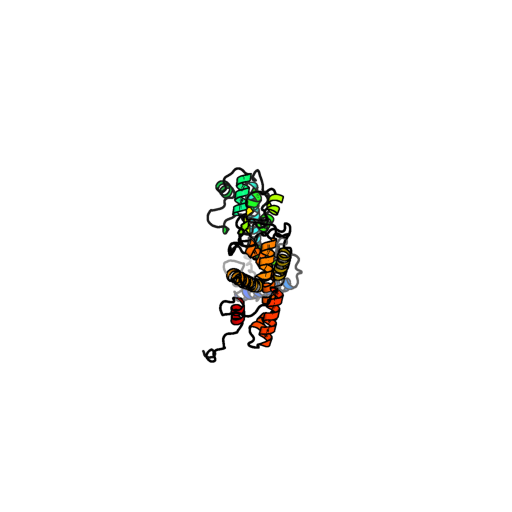 ARG A 1 106 ? -21.602 -4.753 26.479 1.00 70.06 106 ARG A C 1
ATOM 867 O O . ARG A 1 106 ? -21.564 -3.895 25.600 1.00 70.06 106 ARG A O 1
ATOM 874 N N . SER A 1 107 ? -21.055 -5.957 26.353 1.00 84.00 107 SER A N 1
ATOM 875 C CA . SER A 1 107 ? -20.533 -6.439 25.078 1.00 84.00 107 SER A CA 1
ATOM 876 C C . SER A 1 107 ? -21.639 -6.460 24.025 1.00 84.00 107 SER A C 1
ATOM 878 O O . SER A 1 107 ? -22.815 -6.675 24.333 1.00 84.00 107 SER A O 1
ATOM 880 N N . LEU A 1 108 ? -21.252 -6.229 22.776 1.00 87.56 108 LEU A N 1
ATOM 881 C CA . LEU A 1 108 ? -22.139 -6.359 21.634 1.00 87.56 108 LEU A CA 1
ATOM 882 C C . LEU A 1 108 ? -22.542 -7.834 21.461 1.00 87.56 108 LEU A C 1
ATOM 884 O O . LEU A 1 108 ? -21.682 -8.706 21.610 1.00 87.56 108 LEU A O 1
ATOM 888 N N . PRO A 1 109 ? -23.814 -8.125 21.128 1.00 90.00 109 PRO A N 1
ATOM 889 C CA . PRO A 1 109 ? -24.289 -9.495 20.927 1.00 90.00 109 PRO A CA 1
ATOM 890 C C . PRO A 1 109 ? -23.483 -10.293 19.895 1.00 90.00 109 PRO A C 1
ATOM 892 O O . PRO A 1 109 ? -23.234 -11.481 20.093 1.00 90.00 109 PRO A O 1
ATOM 895 N N . VAL A 1 110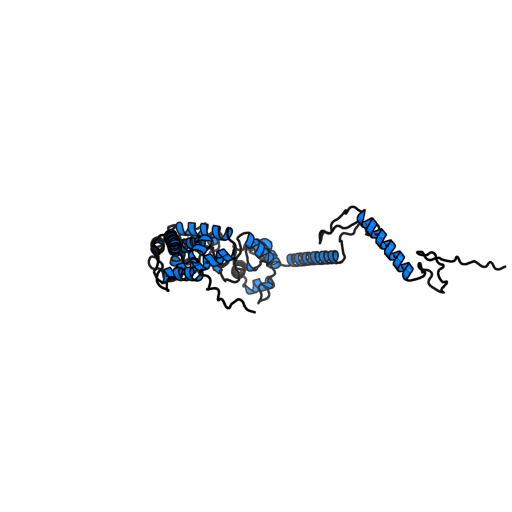 ? -23.059 -9.643 18.808 1.00 90.88 110 VAL A N 1
ATOM 896 C CA . VAL A 1 110 ? -22.301 -10.262 17.716 1.00 90.88 110 VAL A CA 1
ATOM 897 C C . VAL A 1 110 ? -20.925 -9.595 17.606 1.00 90.88 110 VAL A C 1
ATOM 899 O O 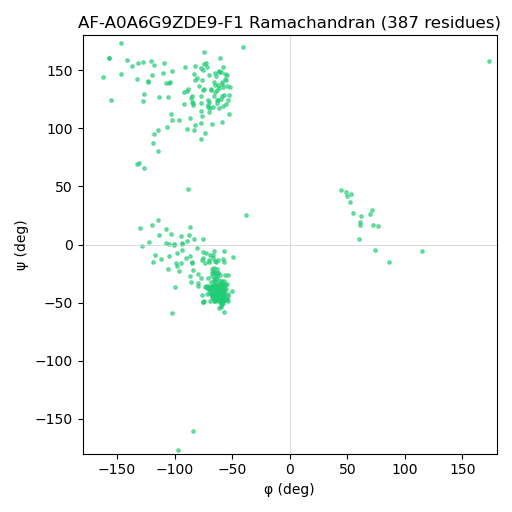. VAL A 1 110 ? -20.787 -8.554 16.952 1.00 90.88 110 VAL A O 1
ATOM 902 N N . PRO A 1 111 ? -19.878 -10.162 18.234 1.00 89.25 111 PRO A N 1
ATOM 903 C CA . PRO A 1 111 ? -18.519 -9.673 18.059 1.00 89.25 111 PRO A CA 1
ATOM 904 C C . PRO A 1 111 ? -17.970 -10.103 16.693 1.00 89.25 111 PRO A C 1
ATOM 906 O O . PRO A 1 111 ? -18.047 -11.271 16.309 1.00 89.25 111 PRO A O 1
ATOM 909 N N . LEU A 1 112 ? -17.357 -9.168 15.966 1.00 91.06 112 LEU A N 1
ATOM 910 C CA . LEU A 1 112 ? -16.636 -9.457 14.725 1.00 91.06 112 LEU A CA 1
ATOM 911 C C . LEU A 1 112 ? -15.135 -9.274 14.915 1.00 91.06 112 LEU A C 1
ATOM 913 O O . LEU A 1 112 ? -14.689 -8.396 15.647 1.00 91.06 112 LEU A O 1
ATOM 917 N N . ARG A 1 113 ? -14.338 -10.075 14.202 1.00 91.25 113 ARG A N 1
ATOM 918 C CA . ARG A 1 113 ? -12.893 -9.843 14.108 1.00 91.25 113 ARG A CA 1
ATOM 919 C C . ARG A 1 113 ? -12.594 -8.897 12.940 1.00 91.25 113 ARG A C 1
ATOM 921 O O . ARG A 1 113 ? -13.106 -9.138 11.841 1.00 91.25 113 ARG A O 1
ATOM 928 N N . PRO A 1 114 ? -11.746 -7.873 13.134 1.00 93.50 114 PRO A N 1
ATOM 929 C CA . PRO A 1 114 ? -11.305 -7.023 12.038 1.00 93.50 114 PRO A CA 1
ATOM 930 C C . PRO A 1 114 ? -10.473 -7.819 11.032 1.00 93.50 114 PRO A C 1
ATOM 932 O O . PRO A 1 114 ? -9.735 -8.747 11.385 1.00 93.50 114 PRO A O 1
ATOM 935 N N . PHE A 1 115 ? -10.576 -7.442 9.762 1.00 93.44 115 PHE A N 1
ATOM 936 C CA . PHE A 1 115 ? -9.680 -7.939 8.731 1.00 93.44 115 PHE A CA 1
ATOM 937 C C . PHE A 1 115 ? -8.327 -7.223 8.826 1.00 93.44 115 PHE A C 1
ATOM 939 O O . PHE A 1 115 ? -8.217 -6.091 9.291 1.00 93.44 115 PHE A O 1
ATOM 946 N N . GLU A 1 116 ? -7.255 -7.886 8.394 1.00 91.44 116 GLU A N 1
ATOM 947 C CA . GLU A 1 116 ? -5.919 -7.304 8.475 1.00 91.44 116 GLU A CA 1
ATOM 948 C C . GLU A 1 116 ? -5.813 -6.021 7.635 1.00 91.44 116 GLU A C 1
ATOM 950 O O . GLU A 1 116 ? -6.005 -6.042 6.416 1.00 91.44 116 GLU A O 1
ATOM 955 N N . HIS A 1 117 ? -5.414 -4.922 8.268 1.00 92.69 117 HIS A N 1
ATOM 956 C CA . HIS A 1 117 ? -5.331 -3.586 7.679 1.00 92.69 117 HIS A CA 1
ATOM 957 C C . HIS A 1 117 ? -6.671 -3.035 7.174 1.00 92.69 117 HIS A C 1
ATOM 959 O O . HIS A 1 117 ? -6.667 -2.135 6.339 1.00 92.69 117 HIS A O 1
ATOM 965 N N . GLU A 1 118 ? -7.804 -3.568 7.636 1.00 94.25 118 GLU A N 1
ATOM 966 C CA . GLU A 1 118 ? -9.125 -2.994 7.361 1.00 94.25 118 GLU A CA 1
ATOM 967 C C . GLU A 1 118 ? -9.177 -1.531 7.813 1.00 94.25 118 GLU A C 1
ATOM 969 O O . GLU A 1 118 ? -8.522 -1.158 8.791 1.00 94.25 118 GLU A O 1
ATOM 974 N N . THR A 1 119 ? -9.929 -0.694 7.097 1.00 92.75 119 THR A N 1
ATOM 975 C CA . THR A 1 119 ? -10.164 0.670 7.576 1.00 92.75 119 THR A CA 1
ATOM 976 C C . THR A 1 119 ? -11.080 0.643 8.797 1.00 92.75 119 THR A C 1
ATOM 978 O O . THR A 1 119 ? -12.007 -0.168 8.881 1.00 92.75 119 THR A O 1
ATOM 981 N N . LEU A 1 120 ? -10.868 1.554 9.745 1.00 91.44 120 LEU A N 1
ATOM 982 C CA . LEU A 1 120 ? -11.719 1.669 10.928 1.00 91.44 120 LEU A CA 1
ATOM 983 C C . LEU A 1 120 ? -13.181 1.903 10.531 1.00 91.44 120 LEU A C 1
ATOM 985 O O . LEU A 1 120 ? -14.078 1.307 11.119 1.00 91.44 120 LEU A O 1
ATOM 989 N N . ALA A 1 121 ? -13.417 2.722 9.503 1.00 90.75 121 ALA A N 1
ATOM 990 C CA . ALA A 1 121 ? -14.753 2.958 8.963 1.00 90.75 121 ALA A CA 1
ATOM 991 C C . ALA A 1 121 ? -15.416 1.663 8.453 1.00 90.75 121 ALA A C 1
ATOM 993 O O . ALA A 1 121 ? -16.534 1.360 8.859 1.00 90.75 121 ALA A O 1
ATOM 994 N N . SER A 1 122 ? -14.715 0.865 7.635 1.00 93.00 122 SER A N 1
ATOM 995 C CA . SER A 1 122 ? -15.223 -0.424 7.135 1.00 93.00 122 SER A CA 1
ATOM 996 C C . SER A 1 122 ? -15.552 -1.385 8.277 1.00 93.00 122 SER A C 1
ATOM 998 O O . SER A 1 122 ? -16.619 -2.000 8.299 1.00 93.00 122 SER A O 1
ATOM 1000 N N . TYR A 1 123 ? -14.653 -1.483 9.258 1.00 94.31 123 TYR A N 1
ATOM 1001 C CA . TYR A 1 123 ? -14.843 -2.377 10.391 1.00 94.31 123 TYR A CA 1
ATOM 1002 C C . TYR A 1 123 ? -16.053 -1.978 11.247 1.00 94.31 123 TYR A C 1
ATOM 1004 O O . TYR A 1 123 ? -16.866 -2.835 11.595 1.00 94.31 123 TYR A O 1
ATOM 1012 N N . LEU A 1 124 ? -16.207 -0.686 11.558 1.00 92.38 124 LEU A N 1
ATOM 1013 C CA . LEU A 1 124 ? -17.352 -0.185 12.325 1.00 92.38 124 LEU A CA 1
ATOM 1014 C C . LEU A 1 124 ? -18.671 -0.371 11.574 1.00 92.38 124 LEU A C 1
ATOM 1016 O O . LEU A 1 124 ? -19.660 -0.752 12.196 1.00 92.38 124 LEU A O 1
ATOM 1020 N N . HIS A 1 125 ? -18.680 -0.161 10.257 1.00 92.75 125 HIS A N 1
ATOM 1021 C CA . HIS A 1 125 ? -19.854 -0.403 9.423 1.00 92.75 125 HIS A CA 1
ATOM 1022 C C . HIS A 1 125 ? -20.312 -1.866 9.508 1.00 92.75 125 HIS A C 1
ATOM 1024 O O . HIS A 1 125 ? -21.460 -2.144 9.855 1.00 92.75 125 HIS A O 1
ATOM 1030 N N . ARG A 1 126 ? -19.389 -2.815 9.295 1.00 94.19 126 ARG A N 1
ATOM 1031 C CA . ARG A 1 126 ? -19.676 -4.257 9.389 1.00 94.19 126 ARG A CA 1
ATOM 1032 C C . ARG A 1 126 ? -20.100 -4.682 10.792 1.00 94.19 126 ARG A C 1
ATOM 1034 O O . ARG A 1 126 ? -20.997 -5.508 10.940 1.00 94.19 126 ARG A O 1
ATOM 1041 N N . LEU A 1 127 ? -19.467 -4.122 11.823 1.00 94.12 127 LEU A N 1
ATOM 1042 C CA . LEU A 1 127 ? -19.817 -4.396 13.215 1.00 94.12 127 LEU A CA 1
ATOM 1043 C C . LEU A 1 127 ? -21.230 -3.899 13.551 1.00 94.12 127 LEU A C 1
ATOM 1045 O O . LEU A 1 127 ? -21.975 -4.609 14.222 1.00 94.12 127 LEU A O 1
ATOM 1049 N N . ALA A 1 128 ? -21.609 -2.713 13.071 1.00 93.25 128 ALA A N 1
ATOM 1050 C CA . ALA A 1 128 ? -22.949 -2.162 13.253 1.00 93.25 128 ALA A CA 1
ATOM 1051 C C . ALA A 1 128 ? -24.006 -3.012 12.530 1.00 93.25 128 ALA A C 1
ATOM 1053 O O . ALA A 1 128 ? -24.993 -3.414 13.148 1.00 93.25 128 ALA A O 1
ATOM 1054 N N . ALA A 1 129 ? -23.747 -3.364 11.264 1.00 93.62 129 ALA A N 1
ATOM 1055 C CA . ALA A 1 129 ? -24.625 -4.207 10.456 1.00 93.62 129 ALA A CA 1
ATOM 1056 C C . ALA A 1 129 ? -24.874 -5.578 11.109 1.00 93.62 129 ALA A C 1
ATOM 1058 O O . ALA A 1 129 ? -26.023 -5.991 11.246 1.00 93.62 129 ALA A O 1
ATOM 1059 N N . ALA A 1 130 ? -23.822 -6.241 11.602 1.00 93.69 130 ALA A N 1
ATOM 1060 C CA . ALA A 1 130 ? -23.938 -7.536 12.278 1.00 93.69 130 ALA A CA 1
ATOM 1061 C C . ALA A 1 130 ? -24.701 -7.483 13.613 1.00 93.69 130 ALA A C 1
ATOM 1063 O O . ALA A 1 130 ? -25.184 -8.509 14.080 1.00 93.69 130 ALA A O 1
ATOM 1064 N N . ASN A 1 131 ? -24.810 -6.303 14.229 1.00 93.25 131 ASN A N 1
ATOM 1065 C CA . ASN A 1 131 ? -25.572 -6.086 15.460 1.00 93.25 131 ASN A CA 1
ATOM 1066 C C . ASN A 1 131 ? -26.923 -5.392 15.210 1.00 93.25 131 ASN A C 1
ATOM 1068 O O . ASN A 1 131 ? -27.576 -4.998 16.172 1.00 93.25 131 ASN A O 1
ATOM 1072 N N . HIS A 1 132 ? -27.340 -5.231 13.947 1.00 94.12 132 HIS A N 1
ATOM 1073 C CA . HIS A 1 132 ? -28.595 -4.581 13.547 1.00 94.12 132 HIS A CA 1
ATOM 1074 C C . HIS A 1 132 ? -28.808 -3.184 14.158 1.00 94.12 132 HIS A C 1
ATOM 1076 O O . HIS A 1 132 ? -29.926 -2.792 14.491 1.00 94.12 132 HIS A O 1
ATOM 1082 N N . ILE A 1 133 ? -27.728 -2.413 14.293 1.00 93.56 133 ILE A N 1
ATOM 1083 C CA . ILE A 1 133 ? -27.762 -1.023 14.760 1.00 93.56 133 ILE A CA 1
ATOM 1084 C C . ILE A 1 133 ? -27.177 -0.097 13.699 1.00 93.56 133 ILE A C 1
ATOM 1086 O O . ILE A 1 133 ? -26.387 -0.513 12.853 1.00 93.56 133 ILE A O 1
ATOM 1090 N N . SER A 1 134 ? -27.534 1.186 13.746 1.00 89.56 134 SER A N 1
ATOM 1091 C CA . SER A 1 134 ? -26.891 2.173 12.879 1.00 89.56 134 SER A CA 1
ATOM 1092 C C . SER A 1 134 ? -25.459 2.456 13.338 1.00 89.56 134 SER A C 1
ATOM 1094 O O . SER A 1 134 ? -25.132 2.376 14.527 1.00 89.56 134 SER A O 1
ATOM 1096 N N . GLU A 1 135 ? -24.594 2.851 12.402 1.00 86.25 135 GLU A N 1
ATOM 1097 C CA . GLU A 1 135 ? -23.212 3.220 12.723 1.00 86.25 135 GLU A CA 1
ATOM 1098 C C . GLU A 1 135 ? -23.150 4.396 13.715 1.00 86.25 135 GLU A C 1
ATOM 1100 O O . GLU A 1 135 ? -22.298 4.425 14.603 1.00 86.25 135 GLU A O 1
ATOM 1105 N N . THR A 1 136 ? -24.097 5.334 13.633 1.00 84.69 136 THR A N 1
ATOM 1106 C CA . THR A 1 136 ? -24.237 6.446 14.584 1.00 84.69 136 THR A CA 1
ATOM 1107 C C . THR A 1 136 ? -24.524 5.949 16.000 1.00 84.69 136 THR A C 1
ATOM 1109 O O . THR A 1 136 ? -23.888 6.409 16.950 1.00 84.69 136 THR A O 1
ATOM 1112 N N . VAL A 1 137 ? -25.433 4.978 16.152 1.00 85.88 137 VAL A N 1
ATOM 1113 C CA . VAL A 1 137 ? -25.751 4.362 17.451 1.00 85.88 137 VAL A CA 1
ATOM 1114 C C . VAL A 1 137 ? -24.542 3.604 17.996 1.00 85.88 137 VAL A C 1
ATOM 1116 O O . VAL A 1 137 ? -24.207 3.765 19.169 1.00 85.88 137 VAL A O 1
ATOM 1119 N N . LEU A 1 138 ? -23.828 2.855 17.149 1.00 88.06 138 LEU A N 1
ATOM 1120 C CA . LEU A 1 138 ? -22.592 2.176 17.543 1.00 88.06 138 LEU A CA 1
ATOM 1121 C C . LEU A 1 138 ? -21.531 3.176 18.029 1.00 88.06 138 LEU A C 1
ATOM 1123 O O . LEU A 1 138 ? -20.956 3.002 19.102 1.00 88.06 138 LEU A O 1
ATOM 1127 N N . ARG A 1 139 ? -21.285 4.253 17.276 1.00 84.62 139 ARG A N 1
ATOM 1128 C CA . ARG A 1 139 ? -20.320 5.301 17.654 1.00 84.62 139 ARG A CA 1
ATOM 1129 C C . ARG A 1 139 ? -20.710 5.990 18.962 1.00 84.62 139 ARG A C 1
ATOM 1131 O O . ARG A 1 139 ? -19.835 6.246 19.789 1.00 84.62 139 ARG A O 1
ATOM 1138 N N . HIS A 1 140 ? -22.004 6.233 19.178 1.00 80.25 140 HIS A N 1
ATOM 1139 C CA . HIS A 1 140 ? -22.519 6.770 20.437 1.00 80.25 140 HIS A CA 1
ATOM 1140 C C . HIS A 1 140 ? -22.303 5.798 21.606 1.00 80.25 140 HIS A C 1
ATOM 1142 O O . HIS A 1 140 ? -21.819 6.210 22.659 1.00 80.25 140 HIS A O 1
ATOM 1148 N N . HIS A 1 141 ? -22.572 4.503 21.407 1.00 79.06 141 HIS A N 1
ATOM 1149 C CA . HIS A 1 141 ? -22.329 3.454 22.401 1.00 79.06 141 HIS A CA 1
ATOM 1150 C C . HIS A 1 141 ? -20.843 3.354 22.783 1.00 79.06 141 HIS A C 1
ATOM 1152 O O . HIS A 1 141 ? -20.495 3.297 23.961 1.00 79.06 141 HIS A O 1
ATOM 1158 N N . LEU A 1 142 ? -19.953 3.443 21.791 1.00 79.69 142 LEU A N 1
ATOM 1159 C CA . LEU A 1 142 ? -18.502 3.504 21.989 1.00 79.69 142 LEU A CA 1
ATOM 1160 C C . LEU A 1 142 ? -18.027 4.862 22.542 1.00 79.69 142 LEU A C 1
ATOM 1162 O O . LEU A 1 142 ? -16.858 5.004 22.914 1.00 79.69 142 LEU A O 1
ATOM 1166 N N . ARG A 1 143 ? -18.931 5.850 22.638 1.00 71.62 143 ARG A N 1
ATOM 1167 C CA . ARG A 1 143 ? -18.688 7.229 23.093 1.00 71.62 143 ARG A CA 1
ATOM 1168 C C . ARG A 1 143 ? -17.541 7.886 22.319 1.00 71.62 143 ARG A C 1
ATOM 1170 O O . ARG A 1 143 ? -16.666 8.523 22.903 1.00 71.62 143 ARG A O 1
ATOM 1177 N N . VAL A 1 144 ? -17.550 7.687 21.005 1.00 61.75 144 VAL A N 1
ATOM 1178 C CA . VAL A 1 144 ? -16.635 8.311 20.046 1.00 61.75 144 VAL A CA 1
ATOM 1179 C C . VAL A 1 144 ? -17.200 9.683 19.691 1.00 61.75 144 VAL A C 1
ATOM 1181 O O . VAL A 1 144 ? -18.331 9.776 19.214 1.00 61.75 144 VAL A O 1
ATOM 1184 N N . HIS A 1 145 ? -16.437 10.752 19.923 1.00 53.16 145 HIS A N 1
ATOM 1185 C CA . HIS A 1 145 ? -16.854 12.095 19.521 1.00 53.16 145 HIS A CA 1
ATOM 1186 C C . HIS A 1 145 ? -16.614 12.300 18.019 1.00 53.16 145 HIS A C 1
ATOM 1188 O O . HIS A 1 145 ? -15.585 11.900 17.472 1.00 53.16 145 HIS A O 1
ATOM 1194 N N . LEU A 1 146 ? -17.587 12.906 17.335 1.00 44.28 146 LEU A N 1
ATOM 1195 C CA . LEU A 1 146 ? -17.477 13.244 15.916 1.00 44.28 146 LEU A CA 1
ATOM 1196 C C . LEU A 1 146 ? -16.339 14.262 15.716 1.00 44.28 146 LEU A C 1
ATOM 1198 O O . LEU A 1 146 ? -16.268 15.250 16.441 1.00 44.28 146 LEU A O 1
ATOM 1202 N N . GLY A 1 147 ? -15.462 14.024 14.733 1.00 41.88 147 GLY A N 1
ATOM 1203 C CA . GLY A 1 147 ? -14.515 15.035 14.236 1.00 41.88 147 GLY A CA 1
ATOM 1204 C C . GLY A 1 147 ? -13.020 14.778 14.459 1.00 41.88 147 GLY A C 1
ATOM 1205 O O . GLY A 1 147 ? -12.214 15.537 13.934 1.00 41.88 147 GLY A O 1
ATOM 1206 N N . SER A 1 148 ? -12.603 13.723 15.174 1.00 46.69 148 SER A N 1
ATOM 1207 C CA . SER A 1 148 ? -11.172 13.387 15.269 1.00 46.69 148 SER A CA 1
ATOM 1208 C C . SER A 1 148 ? -10.917 11.909 15.576 1.00 46.69 148 SER A C 1
ATOM 1210 O O . SER A 1 148 ? -11.379 11.397 16.600 1.00 46.69 148 SER A O 1
ATOM 1212 N N . ALA A 1 149 ? -10.128 11.235 14.726 1.00 49.09 149 ALA A N 1
ATOM 1213 C CA . ALA A 1 149 ? -9.612 9.883 14.978 1.00 49.09 149 ALA A CA 1
ATOM 1214 C C . ALA A 1 149 ? -8.823 9.805 16.304 1.00 49.09 149 ALA A C 1
ATOM 1216 O O . ALA A 1 149 ? -8.832 8.775 16.974 1.00 49.09 149 ALA A O 1
ATOM 1217 N N . SER A 1 150 ? -8.255 10.932 16.749 1.00 50.44 150 SER A N 1
ATOM 1218 C CA . SER A 1 150 ? -7.551 11.097 18.025 1.00 50.44 150 SER A CA 1
ATOM 1219 C C . SER A 1 150 ? -8.450 10.972 19.266 1.00 50.44 150 SER A C 1
ATOM 1221 O O . SER A 1 150 ? -7.939 10.949 20.382 1.00 50.44 150 SER A O 1
ATOM 1223 N N . SER A 1 151 ? -9.779 10.906 19.101 1.00 57.09 151 SER A N 1
ATOM 1224 C CA . SER A 1 151 ? -10.752 10.751 20.197 1.00 57.09 151 SER A CA 1
ATOM 1225 C C . SER A 1 151 ? -11.281 9.319 20.368 1.00 57.09 151 SER A C 1
ATOM 1227 O O . SER A 1 151 ? -12.108 9.064 21.246 1.00 57.09 151 SER A O 1
ATOM 1229 N N . PHE A 1 152 ? -10.826 8.370 19.540 1.00 69.12 152 PHE A N 1
ATOM 1230 C CA . PHE A 1 152 ? -11.332 7.001 19.565 1.00 69.12 152 PHE A CA 1
ATOM 1231 C C . PHE A 1 152 ? -10.739 6.206 20.739 1.00 69.12 152 PHE A C 1
ATOM 1233 O O . PHE A 1 152 ? -9.540 5.930 20.791 1.00 69.12 152 PHE A O 1
ATOM 1240 N N . ASN A 1 153 ? -11.583 5.801 21.692 1.00 77.38 153 ASN A N 1
ATOM 1241 C CA . ASN A 1 153 ? -11.148 4.984 22.821 1.00 77.38 153 ASN A CA 1
ATOM 1242 C C . ASN A 1 153 ? -11.105 3.497 22.421 1.00 77.38 153 ASN A C 1
ATOM 1244 O O . ASN A 1 153 ? -12.125 2.807 22.415 1.00 77.38 153 ASN A O 1
ATOM 1248 N N . VAL A 1 154 ? -9.906 3.010 22.090 1.00 85.81 154 VAL A N 1
ATOM 1249 C CA . VAL A 1 154 ? -9.670 1.612 21.687 1.00 85.81 154 VAL A CA 1
ATOM 1250 C C . VAL A 1 154 ? -10.075 0.621 22.778 1.00 85.81 154 VAL A C 1
ATOM 1252 O O . VAL A 1 154 ? -10.592 -0.442 22.453 1.00 85.81 154 VAL A O 1
ATOM 1255 N N . ASP A 1 155 ? -9.895 0.966 24.052 1.00 84.62 155 ASP A N 1
ATOM 1256 C CA . ASP A 1 155 ? -10.214 0.071 25.170 1.00 84.62 155 ASP A CA 1
ATOM 1257 C C . ASP A 1 155 ? -11.733 -0.136 25.289 1.00 84.62 155 ASP A C 1
ATOM 1259 O O . ASP A 1 155 ? -12.201 -1.235 25.585 1.00 84.62 155 ASP A O 1
ATOM 1263 N N . ARG A 1 156 ? -12.534 0.880 24.933 1.00 85.50 156 ARG A N 1
ATOM 1264 C CA . ARG A 1 156 ? -13.992 0.719 24.815 1.00 85.50 156 ARG A CA 1
ATOM 1265 C C . ARG A 1 156 ? -14.396 -0.211 23.689 1.00 85.50 156 ARG A C 1
ATOM 1267 O O . ARG A 1 156 ? -15.249 -1.069 23.893 1.00 85.50 156 ARG A O 1
ATOM 1274 N N . LEU A 1 157 ? -13.783 -0.057 22.518 1.00 89.44 157 LEU A N 1
ATOM 1275 C CA . LEU A 1 157 ? -14.031 -0.972 21.408 1.00 89.44 157 LEU A CA 1
ATOM 1276 C C . LEU A 1 157 ? -13.622 -2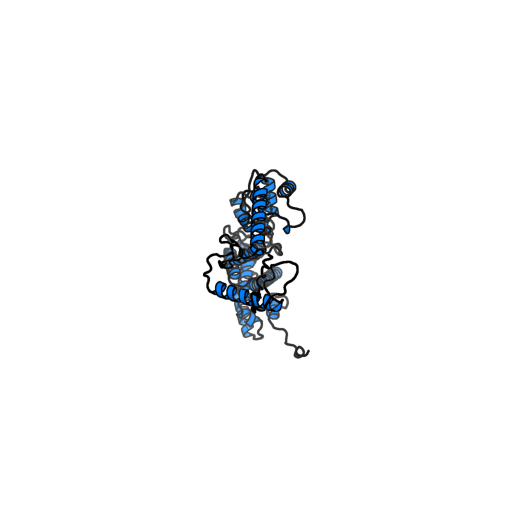.400 21.784 1.00 89.44 157 LEU A C 1
ATOM 1278 O O . LEU A 1 157 ? -14.376 -3.329 21.515 1.00 89.44 157 LEU A O 1
ATOM 1282 N N . ALA A 1 158 ? -12.475 -2.561 22.448 1.00 90.12 158 ALA A N 1
ATOM 1283 C CA . ALA A 1 158 ? -11.972 -3.843 22.924 1.00 90.12 158 ALA A CA 1
ATOM 1284 C C . ALA A 1 158 ? -12.958 -4.539 23.870 1.00 90.12 158 ALA A C 1
ATOM 1286 O O . ALA A 1 158 ? -13.281 -5.707 23.659 1.00 90.12 158 ALA A O 1
ATOM 1287 N N . ALA A 1 159 ? -13.491 -3.810 24.851 1.00 87.62 159 ALA A N 1
ATOM 1288 C CA . ALA A 1 159 ? -14.506 -4.312 25.773 1.00 87.62 159 ALA A CA 1
ATOM 1289 C C . ALA A 1 159 ? -15.836 -4.642 25.070 1.00 87.62 159 ALA A C 1
ATOM 1291 O O . ALA A 1 159 ? -16.431 -5.691 25.323 1.00 87.62 159 ALA A O 1
ATOM 1292 N N . ALA A 1 160 ? -16.282 -3.785 24.144 1.00 88.19 160 ALA A N 1
ATOM 1293 C CA . ALA A 1 160 ? -17.529 -3.982 23.409 1.00 88.19 160 ALA A CA 1
ATOM 1294 C C . ALA A 1 160 ? -17.493 -5.237 22.522 1.00 88.19 160 ALA A C 1
ATOM 1296 O O . ALA A 1 160 ? -18.484 -5.954 22.441 1.00 88.19 160 ALA A O 1
ATOM 1297 N N . VAL A 1 161 ? -16.361 -5.531 21.877 1.00 91.12 161 VAL A N 1
ATOM 1298 C CA . VAL A 1 161 ? -16.224 -6.686 20.966 1.00 91.12 161 VAL A CA 1
ATOM 1299 C C . VAL A 1 161 ? -15.528 -7.895 21.600 1.00 91.12 161 VAL A C 1
ATOM 1301 O O . VAL A 1 161 ? -15.305 -8.896 20.924 1.00 91.12 161 VAL A O 1
ATOM 1304 N N . GLY A 1 162 ? -15.120 -7.802 22.869 1.00 88.06 162 GLY A N 1
ATOM 1305 C CA . GLY A 1 162 ? -14.377 -8.857 23.566 1.00 88.06 162 GLY A CA 1
ATOM 1306 C C . GLY A 1 162 ? -13.013 -9.190 22.942 1.00 88.06 162 GLY A C 1
ATOM 1307 O O . GLY A 1 162 ? -12.529 -10.310 23.086 1.00 88.06 162 GLY A O 1
ATOM 1308 N N . THR A 1 163 ? -12.391 -8.253 22.215 1.00 89.25 163 THR A N 1
ATOM 1309 C CA . THR A 1 163 ? -11.081 -8.453 21.567 1.00 89.25 163 THR A CA 1
ATOM 1310 C C . THR A 1 163 ? -10.036 -7.546 22.210 1.00 89.25 163 THR A C 1
ATOM 1312 O O . THR A 1 163 ? -10.244 -6.337 22.231 1.00 89.25 163 THR A O 1
ATOM 1315 N N . PRO A 1 164 ? -8.883 -8.071 22.665 1.00 90.12 164 PRO A N 1
ATOM 1316 C CA . PRO A 1 164 ? -7.824 -7.255 23.252 1.00 90.12 164 PRO A CA 1
ATOM 1317 C C . PRO A 1 164 ? -7.410 -6.073 22.366 1.00 90.12 164 PRO A C 1
ATOM 1319 O O . PRO A 1 164 ? -7.151 -6.241 21.170 1.00 90.12 164 PRO A O 1
ATOM 1322 N N . ALA A 1 165 ? -7.257 -4.891 22.971 1.00 90.00 165 ALA A N 1
ATOM 1323 C CA . ALA A 1 165 ? -6.847 -3.668 22.279 1.00 90.00 165 ALA A CA 1
ATOM 1324 C C . ALA A 1 165 ? -5.589 -3.836 21.391 1.00 90.00 165 ALA A C 1
ATOM 1326 O O . ALA A 1 165 ? -5.601 -3.330 20.267 1.00 90.00 165 ALA A O 1
ATOM 1327 N N . PRO A 1 166 ? -4.538 -4.590 21.789 1.00 89.94 166 PRO A N 1
ATOM 1328 C CA . PRO A 1 166 ? -3.384 -4.829 20.917 1.00 89.94 166 PRO A CA 1
ATOM 1329 C C . PRO A 1 166 ? -3.727 -5.542 19.601 1.00 89.94 166 PRO A C 1
ATOM 1331 O O . PRO A 1 166 ? -3.150 -5.219 18.565 1.00 89.94 166 PRO A O 1
ATOM 1334 N N . LEU A 1 167 ? -4.687 -6.476 19.602 1.00 90.44 167 LEU A N 1
ATOM 1335 C CA . LEU A 1 167 ? -5.122 -7.159 18.376 1.00 90.44 167 LEU A CA 1
ATOM 1336 C C . LEU A 1 167 ? -5.911 -6.219 17.460 1.00 90.44 167 LEU A C 1
ATOM 1338 O O . LEU A 1 167 ? -5.753 -6.277 16.240 1.00 90.44 167 LEU A O 1
ATOM 1342 N N . LEU A 1 168 ? -6.710 -5.318 18.040 1.00 92.38 168 LEU A N 1
ATOM 1343 C CA . LEU A 1 168 ? -7.402 -4.281 17.277 1.00 92.38 168 LEU A CA 1
ATOM 1344 C C . LEU A 1 168 ? -6.403 -3.326 16.618 1.00 92.38 168 LEU A C 1
ATOM 1346 O O . LEU A 1 168 ? -6.502 -3.104 15.419 1.00 92.38 168 LEU A O 1
ATOM 1350 N N . ARG A 1 169 ? -5.393 -2.832 17.343 1.00 90.88 169 ARG A N 1
ATOM 1351 C CA . ARG A 1 169 ? -4.344 -1.954 16.778 1.00 90.88 169 ARG A CA 1
ATOM 1352 C C . ARG A 1 169 ? -3.466 -2.662 15.747 1.00 90.88 169 ARG A C 1
ATOM 1354 O O . ARG A 1 169 ? -3.025 -2.065 14.764 1.00 90.88 169 ARG A O 1
ATOM 1361 N N . TYR A 1 170 ? -3.242 -3.963 15.924 1.00 89.62 170 TYR A N 1
ATOM 1362 C CA . TYR A 1 170 ? -2.551 -4.782 14.933 1.00 89.62 170 TYR A CA 1
ATOM 1363 C C . TYR A 1 170 ? -3.316 -4.831 13.602 1.00 89.62 170 TYR A C 1
ATOM 1365 O O . TYR A 1 170 ? -2.699 -4.717 12.535 1.00 89.62 170 TYR A O 1
ATOM 1373 N N . ALA A 1 171 ? -4.640 -4.999 13.663 1.00 92.12 171 ALA A N 1
ATOM 1374 C CA . ALA A 1 171 ? -5.504 -5.152 12.498 1.00 92.12 171 ALA A CA 1
ATOM 1375 C C . ALA A 1 171 ? -5.980 -3.822 11.890 1.00 92.12 171 ALA A C 1
ATOM 1377 O O . ALA A 1 171 ? -6.126 -3.766 10.676 1.00 92.12 171 ALA A O 1
ATOM 1378 N N . LEU A 1 172 ? -6.178 -2.775 12.694 1.00 92.69 172 LEU A N 1
ATOM 1379 C CA . LEU A 1 172 ? -6.756 -1.484 12.306 1.00 92.69 172 LEU A CA 1
ATOM 1380 C C . LEU A 1 172 ? -5.697 -0.376 12.447 1.00 92.69 172 LEU A C 1
ATOM 1382 O O . LEU A 1 172 ? -5.468 0.114 13.557 1.00 92.69 172 LEU A O 1
ATOM 1386 N N . PRO A 1 173 ? -5.034 0.026 11.347 1.00 90.69 173 PRO A N 1
ATOM 1387 C CA . PRO A 1 173 ? -3.945 0.998 11.379 1.00 90.69 173 PRO A CA 1
ATOM 1388 C C . PRO A 1 173 ? -4.300 2.343 12.010 1.00 90.69 173 PRO A C 1
ATOM 1390 O O . PRO A 1 173 ? -3.486 2.905 12.733 1.00 90.69 173 PRO A O 1
ATOM 1393 N N . GLU A 1 174 ? -5.529 2.825 11.814 1.00 89.38 174 GLU A N 1
ATOM 1394 C CA . GLU A 1 174 ? -6.001 4.106 12.363 1.00 89.38 174 GLU A CA 1
ATOM 1395 C C . GLU A 1 174 ? -6.071 4.139 13.900 1.00 89.38 174 GLU A C 1
ATOM 1397 O O . GLU A 1 174 ? -6.203 5.214 14.478 1.00 89.38 174 GLU A O 1
ATOM 1402 N N . LEU A 1 175 ? -5.990 2.984 14.574 1.00 88.56 175 LEU A N 1
ATOM 1403 C CA . LEU A 1 175 ? -6.002 2.895 16.039 1.00 88.56 175 LEU A CA 1
ATOM 1404 C C . LEU A 1 175 ? -4.599 2.870 16.665 1.00 88.56 175 LEU A C 1
ATOM 1406 O O . LEU A 1 175 ? -4.478 2.827 17.894 1.00 88.56 175 LEU A O 1
ATOM 1410 N N . ARG A 1 176 ? -3.545 2.830 15.842 1.00 87.38 176 ARG A N 1
ATOM 1411 C CA . ARG A 1 176 ? -2.157 2.711 16.300 1.00 87.38 176 ARG A CA 1
ATOM 1412 C C . ARG A 1 176 ? -1.648 4.040 16.844 1.00 87.38 176 ARG A C 1
ATOM 1414 O O . ARG A 1 176 ? -1.914 5.107 16.299 1.00 87.38 176 ARG A O 1
ATOM 1421 N N . SER A 1 177 ? -0.862 3.959 17.907 1.00 84.00 177 SER A N 1
ATOM 1422 C CA . SER A 1 177 ? -0.011 5.058 18.363 1.00 84.00 177 SER A CA 1
ATOM 1423 C C . SER A 1 177 ? 1.216 5.226 17.456 1.00 84.00 177 SER A C 1
ATOM 1425 O O . SER A 1 177 ? 1.568 4.332 16.686 1.00 84.00 177 SER A O 1
ATOM 1427 N N . SER A 1 178 ? 1.921 6.356 17.571 1.00 82.25 178 SER A N 1
ATOM 1428 C CA . SER A 1 178 ? 3.153 6.608 16.804 1.00 82.25 178 SER A CA 1
ATOM 1429 C C . SER A 1 178 ? 4.251 5.570 17.068 1.00 82.25 178 SER A C 1
ATOM 1431 O O . SER A 1 178 ? 4.988 5.184 16.157 1.00 82.25 178 SER A O 1
ATOM 1433 N N . THR A 1 179 ? 4.350 5.080 18.305 1.00 84.94 179 THR A N 1
ATOM 1434 C CA . THR A 1 179 ? 5.288 4.015 18.676 1.00 84.94 179 THR A CA 1
ATOM 1435 C C . THR A 1 179 ? 4.919 2.690 18.017 1.00 84.94 179 THR A C 1
ATOM 1437 O O . THR A 1 179 ? 5.787 2.028 17.453 1.00 84.94 179 THR A O 1
ATOM 1440 N N . GLU A 1 180 ? 3.640 2.312 18.026 1.00 86.31 180 GLU A N 1
ATOM 1441 C CA . GLU A 1 180 ? 3.165 1.094 17.364 1.00 86.31 180 GLU A CA 1
ATOM 1442 C C . GLU A 1 180 ? 3.329 1.164 15.848 1.00 86.31 180 GLU A C 1
ATOM 1444 O O . GLU A 1 180 ? 3.717 0.167 15.246 1.00 86.31 180 GLU A O 1
ATOM 1449 N N . GLU A 1 181 ? 3.109 2.326 15.228 1.00 83.38 181 GLU A N 1
ATOM 1450 C CA . GLU A 1 181 ? 3.349 2.492 13.792 1.00 83.38 181 GLU A CA 1
ATOM 1451 C C . GLU A 1 181 ? 4.832 2.294 13.450 1.00 83.38 181 GLU A C 1
ATOM 1453 O O . GLU A 1 181 ? 5.160 1.621 12.475 1.00 83.38 181 GLU A O 1
ATOM 1458 N N . THR A 1 182 ? 5.739 2.767 14.311 1.00 82.75 182 THR A N 1
ATOM 1459 C CA . THR A 1 182 ? 7.187 2.556 14.143 1.00 82.75 182 THR A CA 1
ATOM 1460 C C . THR A 1 182 ? 7.543 1.068 14.242 1.00 82.75 182 THR A C 1
ATOM 1462 O O . THR A 1 182 ? 8.247 0.539 13.382 1.00 82.75 182 THR A O 1
ATOM 1465 N N . VAL A 1 183 ? 7.002 0.355 15.239 1.00 85.81 183 VAL A N 1
ATOM 1466 C CA . VAL A 1 183 ? 7.204 -1.100 15.399 1.00 85.81 183 VAL A CA 1
ATOM 1467 C C . VAL A 1 183 ? 6.652 -1.876 14.198 1.00 85.81 183 VAL A C 1
ATOM 1469 O O . VAL A 1 183 ? 7.317 -2.773 13.675 1.00 85.81 183 VAL A O 1
ATOM 1472 N N . MET A 1 184 ? 5.454 -1.525 13.722 1.00 85.25 184 MET A N 1
ATOM 1473 C CA . MET A 1 184 ? 4.853 -2.153 12.542 1.00 85.25 184 MET A CA 1
ATOM 1474 C C . MET A 1 184 ? 5.658 -1.860 11.277 1.00 85.25 184 MET A C 1
ATOM 1476 O O . MET A 1 184 ? 5.790 -2.745 10.432 1.00 85.25 184 MET A O 1
ATOM 1480 N N . ALA A 1 185 ? 6.247 -0.669 11.156 1.00 79.62 185 ALA A N 1
ATOM 1481 C CA . ALA A 1 185 ? 7.129 -0.334 10.050 1.00 79.62 185 ALA A CA 1
ATOM 1482 C C . ALA A 1 185 ? 8.382 -1.212 10.023 1.00 79.62 185 ALA A C 1
ATOM 1484 O O . ALA A 1 185 ? 8.680 -1.801 8.983 1.00 79.62 185 ALA A O 1
ATOM 1485 N N . THR A 1 186 ? 9.050 -1.397 11.165 1.00 77.06 186 THR A N 1
ATOM 1486 C CA . THR A 1 186 ? 10.203 -2.307 11.278 1.00 77.06 186 THR A CA 1
ATOM 1487 C C . THR A 1 186 ? 9.830 -3.753 10.944 1.00 77.06 186 THR A C 1
ATOM 1489 O O . THR A 1 186 ? 10.603 -4.461 10.305 1.00 77.06 186 THR A O 1
ATOM 1492 N N . ALA A 1 187 ? 8.618 -4.187 11.299 1.00 78.69 187 ALA A N 1
ATOM 1493 C CA . ALA A 1 187 ? 8.097 -5.509 10.951 1.00 78.69 187 ALA A CA 1
ATOM 1494 C C . ALA A 1 187 ? 7.665 -5.648 9.473 1.00 78.69 187 ALA A C 1
ATOM 1496 O O . ALA A 1 187 ? 7.098 -6.673 9.092 1.00 78.69 187 ALA A O 1
ATOM 1497 N N . GLY A 1 188 ? 7.880 -4.627 8.634 1.00 74.50 188 GLY A N 1
ATOM 1498 C CA . GLY A 1 188 ? 7.472 -4.637 7.229 1.00 74.50 188 GLY A CA 1
ATOM 1499 C C . GLY A 1 188 ? 5.956 -4.569 7.039 1.00 74.50 188 GLY A C 1
ATOM 1500 O O . GLY A 1 188 ? 5.446 -5.048 6.031 1.00 74.50 188 GLY A O 1
ATOM 1501 N N . ARG A 1 189 ? 5.228 -3.994 8.003 1.00 77.94 189 ARG A N 1
ATOM 1502 C CA . ARG A 1 189 ? 3.762 -3.819 8.020 1.00 77.94 189 ARG A CA 1
ATOM 1503 C C . ARG A 1 189 ? 3.341 -2.346 8.088 1.00 77.94 189 ARG A C 1
ATOM 1505 O O . ARG A 1 189 ? 2.187 -2.059 8.404 1.00 77.94 189 ARG A O 1
ATOM 1512 N N . ALA A 1 190 ? 4.258 -1.428 7.772 1.00 78.88 190 ALA A N 1
ATOM 1513 C CA . ALA A 1 190 ? 3.940 -0.012 7.603 1.00 78.88 190 ALA A CA 1
ATOM 1514 C C . ALA A 1 190 ? 2.823 0.154 6.574 1.00 78.88 190 ALA A C 1
ATOM 1516 O O . ALA A 1 190 ? 2.870 -0.457 5.497 1.00 78.88 190 ALA A O 1
ATOM 1517 N N . VAL A 1 191 ? 1.866 1.018 6.891 1.00 81.75 191 VAL A N 1
ATOM 1518 C CA . VAL A 1 191 ? 0.924 1.558 5.914 1.00 81.75 191 VAL A CA 1
ATOM 1519 C C . VAL A 1 191 ? 1.017 3.073 5.948 1.00 81.75 191 VAL A C 1
ATOM 1521 O O . VAL A 1 191 ? 1.152 3.680 7.003 1.00 81.75 191 VAL A O 1
ATOM 1524 N N . ASP A 1 192 ? 0.967 3.694 4.777 1.00 76.81 192 ASP A N 1
ATOM 1525 C CA . ASP A 1 192 ? 1.001 5.147 4.690 1.00 76.81 192 ASP A CA 1
ATOM 1526 C C . ASP A 1 192 ? -0.432 5.684 4.761 1.00 76.81 192 ASP A C 1
ATOM 1528 O O . ASP A 1 192 ? -1.171 5.653 3.771 1.00 76.81 192 ASP A O 1
ATOM 1532 N N . LEU A 1 193 ? -0.826 6.140 5.955 1.00 76.94 193 LEU A N 1
ATOM 1533 C CA . LEU A 1 193 ? -2.150 6.718 6.197 1.00 76.94 193 LEU A CA 1
ATOM 1534 C C . LEU A 1 193 ? -2.348 8.059 5.474 1.00 76.94 193 LEU A C 1
ATOM 1536 O O . LEU A 1 193 ? -3.482 8.424 5.173 1.00 76.94 193 LEU A O 1
ATOM 1540 N N . ALA A 1 194 ? -1.268 8.780 5.158 1.00 68.62 194 ALA A N 1
ATOM 1541 C CA . ALA A 1 194 ? -1.339 10.075 4.487 1.00 68.62 194 ALA A CA 1
ATOM 1542 C C . ALA A 1 194 ? -1.564 9.928 2.975 1.00 68.62 194 ALA A C 1
ATOM 1544 O O . ALA A 1 194 ? -2.255 10.737 2.359 1.00 68.62 194 ALA A O 1
ATOM 1545 N N . ARG A 1 195 ? -1.019 8.874 2.357 1.00 62.31 195 ARG A N 1
ATOM 1546 C CA . ARG A 1 195 ? -1.063 8.679 0.895 1.00 62.31 195 ARG A CA 1
ATOM 1547 C C . ARG A 1 195 ? -2.308 7.971 0.355 1.00 62.31 195 ARG A C 1
ATOM 1549 O O . ARG A 1 195 ? -2.285 7.543 -0.795 1.00 62.31 195 ARG A O 1
ATOM 1556 N N . THR A 1 196 ? -3.378 7.848 1.150 1.00 65.75 196 THR A N 1
ATOM 1557 C CA . THR A 1 196 ? -4.697 7.330 0.715 1.00 65.75 196 THR A CA 1
ATOM 1558 C C . THR A 1 196 ? -4.623 6.071 -0.167 1.00 65.75 196 THR A C 1
ATOM 1560 O O . THR A 1 196 ? -5.296 5.952 -1.185 1.00 65.75 196 THR A O 1
ATOM 1563 N N . ASN A 1 197 ? -3.826 5.071 0.228 1.00 82.00 197 ASN A N 1
ATOM 1564 C CA . ASN A 1 197 ? -3.730 3.800 -0.505 1.00 82.00 197 ASN A CA 1
ATOM 1565 C C . ASN A 1 197 ? -4.783 2.779 -0.033 1.00 82.00 197 ASN A C 1
ATOM 1567 O O . ASN A 1 197 ? -4.471 1.619 0.267 1.00 82.00 197 ASN A O 1
ATOM 1571 N N . ILE A 1 198 ? -6.031 3.236 0.078 1.00 90.25 198 ILE A N 1
ATOM 1572 C CA . ILE A 1 198 ? -7.177 2.397 0.426 1.00 90.25 198 ILE A CA 1
ATOM 1573 C C . ILE A 1 198 ? -7.697 1.753 -0.857 1.00 90.25 198 ILE A C 1
ATOM 1575 O O . ILE A 1 198 ? -8.052 2.437 -1.813 1.00 90.25 198 ILE A O 1
ATOM 1579 N N . ARG A 1 199 ? -7.741 0.422 -0.879 1.00 91.62 199 ARG A N 1
ATOM 1580 C CA . ARG A 1 199 ? -8.284 -0.375 -1.991 1.00 91.62 199 ARG A CA 1
ATOM 1581 C C . ARG A 1 199 ? -9.043 -1.574 -1.429 1.00 91.62 199 ARG A C 1
ATOM 1583 O O . ARG A 1 199 ? -8.760 -1.979 -0.295 1.00 91.62 199 ARG A O 1
ATOM 1590 N N . PRO A 1 200 ? -9.960 -2.193 -2.191 1.00 94.19 200 PRO A N 1
ATOM 1591 C CA . PRO A 1 200 ? -10.602 -3.425 -1.751 1.00 94.19 200 PRO A CA 1
ATOM 1592 C C . PRO A 1 200 ? -9.561 -4.504 -1.415 1.00 94.19 200 PRO A C 1
ATOM 1594 O O . PRO A 1 200 ? -8.527 -4.650 -2.076 1.00 94.19 200 PRO A O 1
ATOM 1597 N N . ALA A 1 201 ? -9.823 -5.276 -0.364 1.00 95.12 201 ALA A N 1
ATOM 1598 C CA . ALA A 1 201 ? -9.080 -6.489 -0.068 1.00 95.12 201 ALA A CA 1
ATOM 1599 C C . ALA A 1 201 ? -9.216 -7.497 -1.218 1.00 95.12 201 ALA A C 1
ATOM 1601 O O . ALA A 1 201 ? -10.154 -7.442 -2.011 1.00 95.12 201 ALA A O 1
ATOM 1602 N N . CYS A 1 202 ? -8.299 -8.464 -1.293 1.00 96.44 202 CYS A N 1
ATOM 1603 C CA . CYS A 1 202 ? -8.435 -9.571 -2.236 1.00 96.44 202 CYS A CA 1
ATOM 1604 C C . CYS A 1 202 ? -9.782 -10.281 -2.025 1.00 96.44 202 CYS A C 1
ATOM 1606 O O . CYS A 1 202 ? -10.019 -10.819 -0.940 1.00 96.44 202 CYS A O 1
ATOM 1608 N N . ARG A 1 203 ? -10.623 -10.332 -3.065 1.00 96.00 203 ARG A N 1
ATOM 1609 C CA . ARG A 1 203 ? -11.985 -10.886 -3.001 1.00 96.00 203 ARG A CA 1
ATOM 1610 C C . ARG A 1 203 ? -12.007 -12.339 -2.532 1.00 96.00 203 ARG A C 1
ATOM 1612 O O . ARG A 1 203 ? -12.840 -12.716 -1.721 1.00 96.00 203 ARG A O 1
ATOM 1619 N N . ARG A 1 204 ? -11.016 -13.138 -2.948 1.00 96.44 204 ARG A N 1
ATOM 1620 C CA . ARG A 1 204 ? -10.853 -14.536 -2.511 1.00 96.44 204 ARG A CA 1
ATOM 1621 C C . ARG A 1 204 ? -10.411 -14.635 -1.041 1.00 96.44 204 ARG A C 1
ATOM 1623 O O . ARG A 1 204 ? -10.883 -15.505 -0.320 1.00 96.44 204 ARG A O 1
ATOM 1630 N N . CYS A 1 205 ? -9.556 -13.723 -0.557 1.00 96.19 205 CYS A N 1
ATOM 1631 C CA . CYS A 1 205 ? -9.182 -13.667 0.868 1.00 96.19 205 CYS A CA 1
ATOM 1632 C C . CYS A 1 205 ? -10.343 -13.230 1.771 1.00 96.19 205 CYS A C 1
ATOM 1634 O O . CYS A 1 205 ? -10.419 -13.694 2.908 1.00 96.19 205 CYS A O 1
ATOM 1636 N N . ALA A 1 206 ? -11.168 -12.292 1.302 1.00 95.06 206 ALA A N 1
ATOM 1637 C CA . ALA A 1 206 ? -12.341 -11.803 2.020 1.00 95.06 206 ALA A CA 1
ATOM 1638 C C . ALA A 1 206 ? -13.425 -12.889 2.084 1.00 95.06 206 ALA A C 1
ATOM 1640 O O . ALA A 1 206 ? -13.858 -13.247 3.179 1.00 95.06 206 ALA A O 1
ATOM 1641 N N . ALA A 1 207 ? -13.739 -13.518 0.946 1.00 94.62 207 ALA A N 1
ATOM 1642 C CA . ALA A 1 207 ? -14.699 -14.618 0.868 1.00 94.62 207 ALA A CA 1
ATOM 1643 C C . ALA A 1 207 ? -14.297 -15.813 1.748 1.00 94.62 207 ALA A C 1
ATOM 1645 O O . ALA A 1 207 ? -15.135 -16.365 2.452 1.00 94.62 207 ALA A O 1
ATOM 1646 N N . ALA A 1 208 ? -13.003 -16.155 1.812 1.00 94.00 208 ALA A N 1
ATOM 1647 C CA . ALA A 1 208 ? -12.498 -17.197 2.715 1.00 94.00 208 ALA A CA 1
ATOM 1648 C C . ALA A 1 208 ? -12.711 -16.890 4.215 1.00 94.00 208 ALA A C 1
ATOM 1650 O O . ALA A 1 208 ? -12.540 -17.772 5.051 1.00 94.00 208 ALA A O 1
ATOM 1651 N N . ARG A 1 209 ? -13.056 -15.645 4.568 1.00 90.81 209 ARG A N 1
ATOM 1652 C CA . ARG A 1 209 ? -13.442 -15.212 5.921 1.00 90.81 209 ARG A CA 1
ATOM 1653 C C . ARG A 1 209 ? -14.944 -14.921 6.051 1.00 90.81 209 ARG A C 1
ATOM 1655 O O . ARG A 1 209 ? -15.344 -14.300 7.028 1.00 90.81 209 ARG A O 1
ATOM 1662 N N . GLY A 1 210 ? -15.756 -15.328 5.074 1.00 91.38 210 GLY A N 1
ATOM 1663 C CA . GLY A 1 210 ? -17.199 -15.074 5.053 1.00 91.38 210 GLY A CA 1
ATOM 1664 C C . GLY A 1 210 ? -17.580 -13.621 4.754 1.00 91.38 210 GLY A C 1
ATOM 1665 O O . GLY A 1 210 ? -18.704 -13.222 5.031 1.00 91.38 210 GLY A O 1
ATOM 1666 N N . ILE A 1 211 ? -16.660 -12.813 4.214 1.00 91.88 211 ILE A N 1
ATOM 1667 C CA . ILE A 1 211 ? -16.910 -11.404 3.881 1.00 91.88 211 ILE A CA 1
ATOM 1668 C C . ILE A 1 211 ? -17.129 -11.301 2.373 1.00 91.88 211 ILE A C 1
ATOM 1670 O O . ILE A 1 211 ? -16.181 -11.444 1.599 1.00 91.88 211 ILE A O 1
ATOM 1674 N N . LEU A 1 212 ? -18.380 -11.082 1.969 1.00 88.06 212 LEU A N 1
ATOM 1675 C CA . LEU A 1 212 ? -18.775 -10.961 0.560 1.00 88.06 212 LEU A CA 1
ATOM 1676 C C . LEU A 1 212 ? -18.862 -9.504 0.089 1.00 88.06 212 LEU A C 1
ATOM 1678 O O . LEU A 1 212 ? -18.736 -9.231 -1.102 1.00 88.06 212 LEU A O 1
ATOM 1682 N N . GLU A 1 213 ? -19.037 -8.572 1.023 1.00 87.31 213 GLU A N 1
ATOM 1683 C CA . GLU A 1 213 ? -19.096 -7.140 0.740 1.00 87.31 213 GLU A CA 1
ATOM 1684 C C . GLU A 1 213 ? -17.707 -6.555 0.426 1.00 87.31 213 GLU A C 1
ATOM 1686 O O . GLU A 1 213 ? -16.681 -7.093 0.873 1.00 87.31 213 GLU A O 1
ATOM 1691 N N . PRO A 1 214 ? -17.638 -5.439 -0.329 1.00 87.94 214 PRO A N 1
ATOM 1692 C CA . PRO A 1 214 ? -16.398 -4.706 -0.528 1.00 87.94 214 PRO A CA 1
ATOM 1693 C C . PRO A 1 214 ? -15.741 -4.362 0.806 1.00 87.94 214 PRO A C 1
ATOM 1695 O O . PRO A 1 214 ? -16.359 -3.788 1.695 1.00 87.94 214 PRO A O 1
ATOM 1698 N N . LEU A 1 215 ? -14.458 -4.700 0.918 1.00 92.81 215 LEU A N 1
ATOM 1699 C CA . LEU A 1 215 ? -13.696 -4.568 2.153 1.00 92.81 215 LEU A CA 1
ATOM 1700 C C . LEU A 1 215 ? -12.528 -3.598 1.946 1.00 92.81 215 LEU A C 1
ATOM 1702 O O . LEU A 1 215 ? -11.438 -4.044 1.562 1.00 92.81 215 LEU A O 1
ATOM 1706 N N . PRO A 1 216 ? -12.730 -2.281 2.132 1.00 93.44 216 PRO A N 1
ATOM 1707 C CA . PRO A 1 216 ? -11.656 -1.303 2.068 1.00 93.44 216 PRO A CA 1
ATOM 1708 C C . PRO A 1 216 ? -10.573 -1.623 3.098 1.00 93.44 216 PRO A C 1
ATOM 1710 O O . PRO A 1 216 ? -10.837 -1.781 4.291 1.00 93.44 216 PRO A O 1
ATOM 1713 N N . ARG A 1 217 ? -9.327 -1.701 2.636 1.00 93.62 217 ARG A N 1
ATOM 1714 C CA . ARG A 1 217 ? -8.168 -1.883 3.507 1.00 93.62 217 ARG A CA 1
ATOM 1715 C C . ARG A 1 217 ? -7.029 -0.975 3.083 1.00 93.62 217 ARG A C 1
ATOM 1717 O O . ARG A 1 217 ? -6.883 -0.656 1.902 1.00 93.62 217 ARG A O 1
ATOM 1724 N N . TRP A 1 218 ? -6.184 -0.632 4.038 1.00 92.19 218 TRP A N 1
ATOM 1725 C CA . TRP A 1 218 ? -4.903 -0.001 3.785 1.00 92.19 218 TRP A CA 1
ATOM 1726 C C . TRP A 1 218 ? -3.959 -1.008 3.133 1.00 92.19 218 TRP A C 1
ATOM 1728 O O . TRP A 1 218 ? -3.692 -2.089 3.671 1.00 92.19 218 TRP A O 1
ATOM 1738 N N . HIS A 1 219 ? -3.448 -0.663 1.954 1.00 89.81 219 HIS A N 1
ATOM 1739 C CA . HIS A 1 219 ? -2.396 -1.433 1.301 1.00 89.81 219 HIS A CA 1
ATOM 1740 C C . HIS A 1 219 ? -1.052 -0.748 1.484 1.00 89.81 219 HIS A C 1
ATOM 1742 O O . HIS A 1 219 ? -0.942 0.478 1.492 1.00 89.81 219 HIS A O 1
ATOM 1748 N N . GLN A 1 220 ? 0.004 -1.550 1.540 1.00 84.94 220 GLN A N 1
ATOM 1749 C CA . GLN A 1 220 ? 1.350 -1.011 1.414 1.00 84.94 220 GLN A CA 1
ATOM 1750 C C . GLN A 1 220 ? 1.525 -0.414 0.012 1.00 84.94 220 GLN A C 1
ATOM 1752 O O . GLN A 1 220 ? 0.990 -0.983 -0.952 1.00 84.94 220 GLN A O 1
ATOM 1757 N N . PRO A 1 221 ? 2.286 0.686 -0.138 1.00 81.56 221 PRO A N 1
ATOM 1758 C CA . PRO A 1 221 ? 2.461 1.351 -1.426 1.00 81.56 221 PRO A CA 1
ATOM 1759 C C . PRO A 1 221 ? 2.944 0.428 -2.543 1.00 81.56 221 PRO A C 1
ATOM 1761 O O . PRO A 1 221 ? 2.638 0.683 -3.690 1.00 81.56 221 PRO A O 1
ATOM 1764 N N . HIS A 1 222 ? 3.646 -0.658 -2.217 1.00 86.81 222 HIS A N 1
ATOM 1765 C CA . HIS A 1 222 ? 4.257 -1.590 -3.166 1.00 86.81 222 HIS A CA 1
ATOM 1766 C C . HIS A 1 222 ? 3.634 -3.005 -3.122 1.00 86.81 222 HIS A C 1
ATOM 1768 O O . HIS A 1 222 ? 4.261 -3.979 -3.541 1.00 86.81 222 HIS A O 1
ATOM 1774 N N . HIS A 1 223 ? 2.407 -3.148 -2.602 1.00 90.25 223 HIS A N 1
ATOM 1775 C CA . HIS A 1 223 ? 1.659 -4.413 -2.586 1.00 90.25 223 HIS A CA 1
ATOM 1776 C C . HIS A 1 223 ? 0.522 -4.387 -3.615 1.00 90.25 223 HIS A C 1
ATOM 1778 O O . HIS A 1 223 ? -0.526 -3.787 -3.376 1.00 90.25 223 HIS A O 1
ATOM 1784 N N . TYR A 1 224 ? 0.735 -5.028 -4.767 1.00 95.31 224 TYR A N 1
ATOM 1785 C CA . TYR A 1 224 ? -0.178 -4.971 -5.917 1.00 95.31 224 TYR A CA 1
ATOM 1786 C C . TYR A 1 224 ? -0.768 -6.320 -6.318 1.00 95.31 224 TYR A C 1
ATOM 1788 O O . TYR A 1 224 ? -1.743 -6.370 -7.062 1.00 95.31 224 TYR A O 1
ATOM 1796 N N . VAL A 1 225 ? -0.204 -7.421 -5.826 1.00 97.00 225 VAL A N 1
ATOM 1797 C CA . VAL A 1 225 ? -0.644 -8.777 -6.162 1.00 97.00 225 VAL A CA 1
ATOM 1798 C C . VAL A 1 225 ? -0.932 -9.556 -4.893 1.00 97.00 225 VAL A C 1
ATOM 1800 O O . VAL A 1 225 ? -0.070 -9.686 -4.024 1.00 97.00 225 VAL A O 1
ATOM 1803 N N . CYS A 1 226 ? -2.105 -10.182 -4.827 1.00 96.88 226 CYS A N 1
ATOM 1804 C CA . CYS A 1 226 ? -2.358 -11.212 -3.835 1.00 96.88 226 CYS A CA 1
ATOM 1805 C C . CYS A 1 226 ? -1.607 -12.487 -4.230 1.00 96.88 226 CYS A C 1
ATOM 1807 O O . CYS A 1 226 ? -2.112 -13.298 -5.002 1.00 96.88 226 CYS A O 1
ATOM 1809 N N . LEU A 1 227 ? -0.410 -12.696 -3.679 1.00 96.19 227 LEU A N 1
ATOM 1810 C CA . LEU A 1 227 ? 0.427 -13.856 -4.016 1.00 96.19 227 LEU A CA 1
ATOM 1811 C C . LEU A 1 227 ? -0.214 -15.211 -3.669 1.00 96.19 227 LEU A C 1
ATOM 1813 O O . LEU A 1 227 ? 0.124 -16.212 -4.291 1.00 96.19 227 LEU A O 1
ATOM 1817 N N . ARG A 1 228 ? -1.149 -15.258 -2.713 1.00 96.25 228 ARG A N 1
ATOM 1818 C CA . ARG A 1 228 ? -1.891 -16.484 -2.379 1.00 96.25 228 ARG A CA 1
ATOM 1819 C C . ARG A 1 228 ? -2.895 -16.869 -3.464 1.00 96.25 228 ARG A C 1
ATOM 1821 O O . ARG A 1 228 ? -3.015 -18.039 -3.790 1.00 96.25 228 ARG A O 1
ATOM 1828 N N . HIS A 1 229 ? -3.621 -15.889 -3.996 1.00 97.31 229 HIS A N 1
ATOM 1829 C CA . HIS A 1 229 ? -4.737 -16.123 -4.917 1.00 97.31 229 HIS A CA 1
ATOM 1830 C C . HIS A 1 229 ? -4.435 -15.742 -6.367 1.00 97.31 229 HIS A C 1
ATOM 1832 O O . HIS A 1 229 ? -5.332 -15.846 -7.198 1.00 97.31 229 HIS A O 1
ATOM 1838 N N . GLN A 1 230 ? -3.209 -15.274 -6.635 1.00 97.38 230 GLN A N 1
ATOM 1839 C CA . GLN A 1 230 ? -2.738 -14.783 -7.931 1.00 97.38 230 GLN A CA 1
ATOM 1840 C C . GLN A 1 230 ? -3.713 -13.774 -8.556 1.00 97.38 230 GLN A C 1
ATOM 1842 O O . GLN A 1 230 ? -4.021 -13.841 -9.736 1.00 97.38 230 GLN A O 1
ATOM 1847 N N . LEU A 1 231 ? -4.200 -12.827 -7.746 1.00 97.81 231 LEU A N 1
ATOM 1848 C CA . LEU A 1 231 ? -5.061 -11.738 -8.214 1.00 97.81 231 LEU A CA 1
ATOM 1849 C C . LEU A 1 231 ? -4.302 -10.415 -8.233 1.00 97.81 231 LEU A C 1
ATOM 1851 O O . LEU A 1 231 ? -3.595 -10.098 -7.268 1.00 97.81 231 LEU A O 1
ATOM 1855 N N . TRP A 1 232 ? -4.507 -9.619 -9.281 1.00 97.62 232 TRP A N 1
ATOM 1856 C CA . TRP A 1 232 ? -4.139 -8.207 -9.263 1.00 97.62 232 TRP A CA 1
ATOM 1857 C C . TRP A 1 232 ? -5.090 -7.432 -8.341 1.00 97.62 232 TRP A C 1
ATOM 1859 O O . TRP A 1 232 ? -6.308 -7.481 -8.492 1.00 97.62 232 TRP A O 1
ATOM 1869 N N . ILE A 1 233 ? -4.513 -6.728 -7.369 1.00 96.19 233 ILE A N 1
ATOM 1870 C CA . ILE A 1 233 ? -5.185 -5.894 -6.353 1.00 96.19 233 ILE A CA 1
ATOM 1871 C C . ILE A 1 233 ? -4.543 -4.495 -6.268 1.00 96.19 233 ILE A C 1
ATOM 1873 O O . ILE A 1 233 ? -4.685 -3.786 -5.270 1.00 96.19 233 ILE A O 1
ATOM 1877 N N . GLY A 1 234 ? -3.737 -4.152 -7.274 1.00 93.81 234 GLY A N 1
ATOM 1878 C CA . GLY A 1 234 ? -2.891 -2.969 -7.306 1.00 93.81 234 GLY A CA 1
ATOM 1879 C C . GLY A 1 234 ? -3.614 -1.703 -7.768 1.00 93.81 234 GLY A C 1
ATOM 1880 O O . GLY A 1 234 ? -4.842 -1.626 -7.729 1.00 93.81 234 GLY A O 1
ATOM 1881 N N . PRO A 1 235 ? -2.852 -0.685 -8.203 1.00 90.62 235 PRO A N 1
ATOM 1882 C CA . PRO A 1 235 ? -3.403 0.573 -8.678 1.00 90.62 235 PRO A CA 1
ATOM 1883 C C . PRO A 1 235 ? -4.427 0.370 -9.802 1.00 90.62 235 PRO A C 1
ATOM 1885 O O . PRO A 1 235 ? -4.309 -0.552 -10.615 1.00 90.62 235 PRO A O 1
ATOM 1888 N N . GLY A 1 236 ? -5.440 1.237 -9.813 1.00 88.81 236 GLY A N 1
ATOM 1889 C CA . GLY A 1 236 ? -6.582 1.183 -10.727 1.00 88.81 236 GLY A CA 1
ATOM 1890 C C . GLY A 1 236 ? -7.740 0.293 -10.258 1.00 88.81 236 GLY A C 1
ATOM 1891 O O . GLY A 1 236 ? -8.827 0.424 -10.804 1.00 88.81 236 GLY A O 1
ATOM 1892 N N . VAL A 1 237 ? -7.539 -0.584 -9.267 1.00 93.19 237 VAL A N 1
ATOM 1893 C CA . VAL A 1 237 ? -8.616 -1.405 -8.688 1.00 93.19 237 VAL A CA 1
ATOM 1894 C C . VAL A 1 237 ? -9.316 -0.618 -7.580 1.00 93.19 237 VAL A C 1
ATOM 1896 O O . VAL A 1 237 ? -8.745 -0.416 -6.505 1.00 93.19 237 VAL A O 1
ATOM 1899 N N . THR A 1 238 ? -10.552 -0.195 -7.830 1.00 91.56 238 THR A N 1
ATOM 1900 C CA . THR A 1 238 ? -11.416 0.510 -6.872 1.00 91.56 238 THR A CA 1
ATOM 1901 C C . THR A 1 238 ? -12.529 -0.377 -6.318 1.00 91.56 238 THR A C 1
ATOM 1903 O O . THR A 1 238 ? -13.004 -0.123 -5.212 1.00 91.56 238 THR A O 1
ATOM 1906 N N . SER A 1 239 ? -12.889 -1.459 -7.014 1.00 92.50 239 SER A N 1
ATOM 1907 C CA . SER A 1 239 ? -13.918 -2.415 -6.589 1.00 92.50 239 SER A CA 1
ATOM 1908 C C . SER A 1 239 ? -13.448 -3.882 -6.691 1.00 92.50 239 SER A C 1
ATOM 1910 O O . SER A 1 239 ? -12.500 -4.187 -7.422 1.00 92.50 239 SER A O 1
ATOM 1912 N N . PRO A 1 240 ? -14.035 -4.823 -5.920 1.00 93.56 240 PRO A N 1
ATOM 1913 C CA . PRO A 1 240 ? -13.615 -6.229 -5.936 1.00 93.56 240 PRO A CA 1
ATOM 1914 C C . PRO A 1 240 ? -13.770 -6.932 -7.295 1.00 93.56 240 PRO A C 1
ATOM 1916 O O . PRO A 1 240 ? -12.997 -7.839 -7.600 1.00 93.56 240 PRO A O 1
ATOM 1919 N N . ASP A 1 241 ? -14.745 -6.537 -8.112 1.00 92.38 241 ASP A N 1
ATOM 1920 C CA . ASP A 1 241 ? -15.014 -7.086 -9.450 1.00 92.38 241 ASP A CA 1
ATOM 1921 C C . ASP A 1 241 ? -13.913 -6.756 -10.469 1.00 92.38 241 ASP A C 1
ATOM 1923 O O . ASP A 1 241 ? -13.640 -7.568 -11.351 1.00 92.38 241 ASP A O 1
ATOM 1927 N N . GLN A 1 242 ? -13.194 -5.646 -10.281 1.00 93.88 242 GLN A N 1
ATOM 1928 C CA . GLN A 1 242 ? -12.049 -5.256 -11.110 1.00 93.88 242 GLN A CA 1
ATOM 1929 C C . GLN A 1 242 ? -10.777 -6.075 -10.829 1.00 93.88 242 GLN A C 1
ATOM 1931 O O . GLN A 1 242 ? -9.770 -5.907 -11.518 1.00 93.88 242 GLN A O 1
ATOM 1936 N N . GLN A 1 243 ? -10.780 -6.944 -9.813 1.00 96.00 243 GLN A N 1
ATOM 1937 C CA . GLN A 1 243 ? -9.669 -7.860 -9.550 1.00 96.00 243 GLN A CA 1
ATOM 1938 C C . GLN A 1 243 ? -9.705 -9.027 -10.534 1.00 96.00 243 GLN A C 1
ATOM 1940 O O . GLN A 1 243 ? -10.703 -9.743 -10.632 1.00 96.00 243 GLN A O 1
ATOM 1945 N N . PHE A 1 244 ? -8.582 -9.285 -11.195 1.00 96.56 244 PHE A N 1
ATOM 1946 C CA . PHE A 1 244 ? -8.465 -10.338 -12.201 1.00 96.56 244 PHE A CA 1
ATOM 1947 C C . PHE A 1 244 ? -7.294 -11.274 -11.911 1.00 96.56 244 PHE A C 1
ATOM 1949 O O . PHE A 1 244 ? -6.357 -10.933 -11.181 1.00 96.56 244 PHE A O 1
ATOM 1956 N N . ASP A 1 245 ? -7.401 -12.482 -12.457 1.00 97.12 245 ASP A N 1
ATOM 1957 C CA . ASP A 1 245 ? -6.415 -13.543 -12.302 1.00 97.12 245 ASP A CA 1
ATOM 1958 C C . ASP A 1 245 ? -5.177 -13.260 -13.160 1.00 97.12 245 ASP A C 1
ATOM 1960 O O . ASP A 1 245 ? -5.282 -12.867 -14.321 1.00 97.12 245 ASP A O 1
ATOM 1964 N N . ILE A 1 246 ? -3.999 -13.429 -12.566 1.00 97.69 246 ILE A N 1
ATOM 1965 C CA . ILE A 1 246 ? -2.702 -13.237 -13.222 1.00 97.69 246 ILE A CA 1
ATOM 1966 C C . ILE A 1 246 ? -1.919 -14.548 -13.353 1.00 97.69 246 ILE A C 1
ATOM 1968 O O . ILE A 1 246 ? -0.749 -14.516 -13.731 1.00 97.69 246 ILE A O 1
ATOM 1972 N N . ALA A 1 247 ? -2.513 -15.703 -13.035 1.00 96.12 247 ALA A N 1
ATOM 1973 C CA . ALA A 1 247 ? -1.828 -16.994 -13.059 1.00 96.12 247 ALA A CA 1
ATOM 1974 C C . ALA A 1 247 ? -1.264 -17.344 -14.447 1.00 96.12 247 ALA A C 1
ATOM 1976 O O . ALA A 1 247 ? -0.183 -17.925 -14.534 1.00 96.12 247 ALA A O 1
ATOM 1977 N N . ALA A 1 248 ? -1.934 -16.912 -15.523 1.00 95.50 248 ALA A N 1
ATOM 1978 C CA . ALA A 1 248 ? -1.454 -17.055 -16.901 1.00 95.50 248 ALA A CA 1
ATOM 1979 C C . ALA A 1 248 ? -0.160 -16.262 -17.188 1.00 95.50 248 ALA A C 1
ATOM 1981 O O . ALA A 1 248 ? 0.509 -16.497 -18.193 1.00 95.50 248 ALA A O 1
ATOM 1982 N N . VAL A 1 249 ? 0.212 -15.324 -16.309 1.00 97.50 249 VAL A N 1
ATOM 1983 C CA . VAL A 1 249 ? 1.363 -14.427 -16.456 1.00 97.50 249 VAL A CA 1
ATOM 1984 C C . VAL A 1 249 ? 2.207 -14.439 -15.165 1.00 97.50 249 VAL A C 1
ATOM 1986 O O . VAL A 1 249 ? 2.261 -13.454 -14.418 1.00 97.50 249 VAL A O 1
ATOM 1989 N N . PRO A 1 250 ? 2.913 -15.552 -14.870 1.00 96.38 250 PRO A N 1
ATOM 1990 C CA . PRO A 1 250 ? 3.591 -15.768 -13.584 1.00 96.38 250 PRO A CA 1
ATOM 1991 C C . PRO A 1 250 ? 4.717 -14.763 -13.293 1.00 96.38 250 PRO A C 1
ATOM 1993 O O . PRO A 1 250 ? 5.099 -14.552 -12.138 1.00 96.38 250 PRO A O 1
ATOM 1996 N N . GLU A 1 251 ? 5.254 -14.117 -14.328 1.00 96.81 251 GLU A N 1
ATOM 1997 C CA . GLU A 1 251 ? 6.212 -13.013 -14.223 1.00 96.81 251 GLU A CA 1
ATOM 1998 C C . GLU A 1 251 ? 5.695 -11.824 -13.400 1.00 96.81 251 GLU A C 1
ATOM 2000 O O . GLU A 1 251 ? 6.487 -11.229 -12.670 1.00 96.81 251 GLU A O 1
ATOM 2005 N N . ILE A 1 252 ? 4.386 -11.540 -13.400 1.00 98.25 252 ILE A N 1
ATOM 2006 C CA . ILE A 1 252 ? 3.792 -10.487 -12.556 1.00 98.25 252 ILE A CA 1
ATOM 2007 C C . ILE A 1 252 ? 3.910 -10.867 -11.070 1.00 98.25 252 ILE A C 1
ATOM 2009 O O . ILE A 1 252 ? 4.361 -10.069 -10.247 1.00 98.25 252 ILE A O 1
ATOM 2013 N N . GLY A 1 253 ? 3.593 -12.116 -10.712 1.00 98.12 253 GLY A N 1
ATOM 2014 C CA . GLY A 1 253 ? 3.753 -12.612 -9.341 1.00 98.12 253 GLY A CA 1
ATOM 2015 C C . GLY A 1 253 ? 5.222 -12.676 -8.895 1.00 98.12 253 GLY A C 1
ATOM 2016 O O . GLY A 1 253 ? 5.549 -12.359 -7.748 1.00 98.12 253 GLY A O 1
ATOM 2017 N N . ARG A 1 254 ? 6.144 -13.050 -9.795 1.00 98.12 254 ARG A N 1
ATOM 2018 C CA . ARG A 1 254 ? 7.598 -13.013 -9.530 1.00 98.12 254 ARG A CA 1
ATOM 2019 C C . ARG A 1 254 ? 8.094 -11.583 -9.304 1.00 98.12 254 ARG A C 1
ATOM 2021 O O . ARG A 1 254 ? 8.875 -11.365 -8.375 1.00 98.12 254 ARG A O 1
ATOM 2028 N N . ALA A 1 255 ? 7.610 -10.623 -10.092 1.00 98.25 255 ALA A N 1
ATOM 2029 C CA . ALA A 1 255 ? 7.910 -9.207 -9.924 1.00 98.25 255 ALA A CA 1
ATOM 2030 C C . ALA A 1 255 ? 7.445 -8.696 -8.552 1.00 98.25 255 ALA A C 1
ATOM 2032 O O . ALA A 1 255 ? 8.259 -8.133 -7.824 1.00 98.25 255 ALA A O 1
ATOM 2033 N N . GLN A 1 256 ? 6.221 -9.016 -8.115 1.00 97.62 256 GLN A N 1
ATOM 2034 C CA . GLN A 1 256 ? 5.751 -8.653 -6.771 1.00 97.62 256 GLN A CA 1
ATOM 2035 C C . GLN A 1 256 ? 6.670 -9.209 -5.668 1.00 97.62 256 GLN A C 1
ATOM 2037 O O . GLN A 1 256 ? 7.042 -8.482 -4.747 1.00 97.62 256 GLN A O 1
ATOM 2042 N N . ARG A 1 257 ? 7.080 -10.485 -5.748 1.00 97.38 257 ARG A N 1
ATOM 2043 C CA . ARG A 1 257 ? 8.017 -11.070 -4.765 1.00 97.38 257 ARG A CA 1
ATOM 2044 C C . ARG A 1 257 ? 9.366 -10.350 -4.758 1.00 97.38 257 ARG A C 1
ATOM 2046 O O . ARG A 1 257 ? 9.959 -10.167 -3.697 1.00 97.38 257 ARG A O 1
ATOM 2053 N N . ARG A 1 258 ? 9.875 -9.956 -5.930 1.00 97.06 258 ARG A N 1
ATOM 2054 C CA . ARG A 1 258 ? 11.115 -9.175 -6.045 1.00 97.06 258 ARG A CA 1
ATOM 2055 C C . ARG A 1 258 ? 10.948 -7.779 -5.449 1.00 97.06 258 ARG A C 1
ATOM 2057 O O . ARG A 1 258 ? 11.818 -7.372 -4.690 1.00 97.06 258 ARG A O 1
ATOM 2064 N N . LEU A 1 259 ? 9.834 -7.098 -5.708 1.00 96.31 259 LEU A N 1
ATOM 2065 C CA . LEU A 1 259 ? 9.560 -5.772 -5.156 1.00 96.31 259 LEU A CA 1
ATOM 2066 C C . LEU A 1 259 ? 9.497 -5.795 -3.623 1.00 96.31 259 LEU A C 1
ATOM 2068 O O . LEU A 1 259 ? 10.140 -4.975 -2.980 1.00 96.31 259 LEU A O 1
ATOM 2072 N N . LEU A 1 260 ? 8.826 -6.795 -3.038 1.00 93.00 260 LEU A N 1
ATOM 2073 C CA . LEU A 1 260 ? 8.792 -7.001 -1.581 1.00 93.00 260 LEU A CA 1
ATOM 2074 C C . LEU A 1 260 ? 10.166 -7.338 -0.982 1.00 93.00 260 LEU A C 1
ATOM 2076 O O . LEU A 1 260 ? 10.384 -7.127 0.206 1.00 93.00 260 LEU A O 1
ATOM 2080 N N . ARG A 1 261 ? 11.093 -7.915 -1.758 1.00 93.88 261 ARG A N 1
ATOM 2081 C CA . ARG A 1 261 ? 12.485 -8.102 -1.315 1.00 93.88 261 ARG A CA 1
ATOM 2082 C C . ARG A 1 261 ? 13.240 -6.779 -1.341 1.00 93.88 261 ARG A C 1
ATOM 2084 O O . ARG A 1 261 ? 13.848 -6.432 -0.339 1.00 93.88 261 ARG A O 1
ATOM 2091 N N . LEU A 1 262 ? 13.153 -6.032 -2.441 1.00 94.56 262 LEU A N 1
ATOM 2092 C CA . LEU A 1 262 ? 13.794 -4.719 -2.563 1.00 94.56 262 LEU A CA 1
ATOM 2093 C C . LEU A 1 262 ? 13.342 -3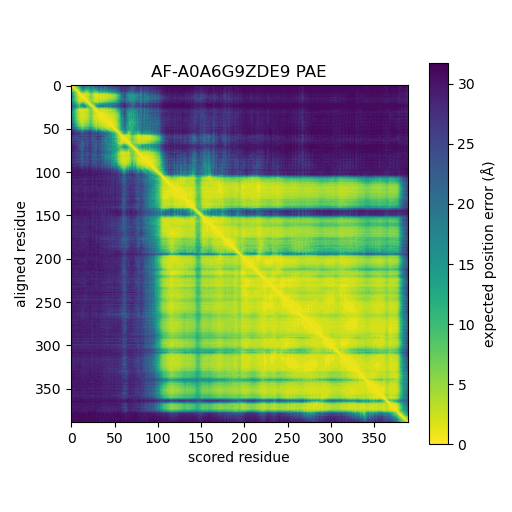.772 -1.442 1.00 94.56 262 LEU A C 1
ATOM 2095 O O . LEU A 1 262 ? 14.182 -3.190 -0.768 1.00 94.56 262 LEU A O 1
ATOM 2099 N N . ALA A 1 263 ? 12.038 -3.714 -1.163 1.00 91.25 263 ALA A N 1
ATOM 2100 C CA . ALA A 1 263 ? 11.485 -2.889 -0.089 1.00 91.25 263 ALA A CA 1
ATOM 2101 C C . ALA A 1 263 ? 12.004 -3.257 1.313 1.00 91.25 263 ALA A C 1
ATOM 2103 O O . ALA A 1 263 ? 12.018 -2.411 2.197 1.00 91.25 263 ALA A O 1
ATOM 2104 N N . ARG A 1 264 ? 12.416 -4.515 1.529 1.00 89.38 264 ARG A N 1
ATOM 2105 C CA . ARG A 1 264 ? 12.960 -4.984 2.815 1.00 89.38 264 ARG A CA 1
ATOM 2106 C C . ARG A 1 264 ? 14.460 -4.757 2.965 1.00 89.38 264 ARG A C 1
ATOM 2108 O O . ARG A 1 264 ? 14.934 -4.688 4.091 1.00 89.38 264 ARG A O 1
ATOM 2115 N N . HIS A 1 265 ? 15.204 -4.718 1.862 1.00 90.75 265 HIS A N 1
ATOM 2116 C CA . HIS A 1 265 ? 16.670 -4.646 1.887 1.00 90.75 265 HIS A CA 1
ATOM 2117 C C . HIS A 1 265 ? 17.221 -3.231 1.717 1.00 90.75 265 HIS A C 1
ATOM 2119 O O . HIS A 1 265 ? 18.379 -2.996 2.047 1.00 90.75 265 HIS A O 1
ATOM 2125 N N . HIS A 1 266 ? 16.416 -2.302 1.209 1.00 90.44 266 HIS A N 1
ATOM 2126 C CA . HIS A 1 266 ? 16.814 -0.913 1.015 1.00 90.44 266 HIS A CA 1
ATOM 2127 C C . HIS A 1 266 ? 16.105 -0.004 2.014 1.00 90.44 266 HIS A C 1
ATOM 2129 O O . HIS A 1 266 ? 15.036 -0.340 2.528 1.00 90.44 266 HIS A O 1
ATOM 2135 N N . ASN A 1 267 ? 16.697 1.160 2.285 1.00 89.06 267 ASN A N 1
ATOM 2136 C CA . ASN A 1 267 ? 16.020 2.166 3.090 1.00 89.06 267 ASN A CA 1
ATOM 2137 C C . ASN A 1 267 ? 14.722 2.611 2.392 1.00 89.06 267 ASN A C 1
ATOM 2139 O O . ASN A 1 267 ? 14.607 2.590 1.162 1.00 89.06 267 ASN A O 1
ATOM 2143 N N . ALA A 1 268 ? 13.729 2.979 3.202 1.00 84.94 268 ALA A N 1
ATOM 2144 C CA . ALA A 1 268 ? 12.380 3.247 2.718 1.00 84.94 268 ALA A CA 1
ATOM 2145 C C . ALA A 1 268 ? 12.333 4.408 1.714 1.00 84.94 268 ALA A C 1
ATOM 2147 O O . ALA A 1 268 ? 11.540 4.358 0.774 1.00 84.94 268 ALA A O 1
ATOM 2148 N N . GLU A 1 269 ? 13.180 5.422 1.893 1.00 87.81 269 GLU A N 1
ATOM 2149 C CA . GLU A 1 269 ? 13.174 6.629 1.071 1.00 87.81 269 GLU A CA 1
ATOM 2150 C C . GLU A 1 269 ? 13.780 6.386 -0.316 1.00 87.81 269 GLU A C 1
ATOM 2152 O O . GLU A 1 269 ? 13.120 6.648 -1.321 1.00 87.81 269 GLU A O 1
ATOM 2157 N N . ASP A 1 270 ? 14.963 5.775 -0.397 1.00 91.25 270 ASP A N 1
ATOM 2158 C CA . ASP A 1 270 ? 15.596 5.413 -1.669 1.00 91.25 270 ASP A CA 1
ATOM 2159 C C . ASP A 1 270 ? 14.735 4.435 -2.460 1.00 91.25 270 ASP A C 1
ATOM 2161 O O . ASP A 1 270 ? 14.566 4.592 -3.672 1.00 91.25 270 ASP A O 1
ATOM 2165 N N . PHE A 1 271 ? 14.145 3.447 -1.777 1.00 92.50 271 PHE A N 1
ATOM 2166 C CA . PHE A 1 271 ? 13.189 2.529 -2.389 1.00 92.50 271 PHE A CA 1
ATOM 2167 C C . PHE A 1 271 ? 11.988 3.276 -2.960 1.00 92.50 271 PHE A C 1
ATOM 2169 O O . PHE A 1 271 ? 11.584 3.025 -4.097 1.00 92.50 271 PHE A O 1
ATOM 2176 N N . ARG A 1 272 ? 11.408 4.197 -2.188 1.00 89.69 272 ARG A N 1
ATOM 2177 C CA . ARG A 1 272 ? 10.241 4.972 -2.605 1.00 89.69 272 ARG A CA 1
ATOM 2178 C C . ARG A 1 272 ? 10.563 5.849 -3.810 1.00 89.69 272 ARG A C 1
ATOM 2180 O O . ARG A 1 272 ? 9.763 5.874 -4.747 1.00 89.69 272 ARG A O 1
ATOM 2187 N N . THR A 1 273 ? 11.698 6.539 -3.800 1.00 91.50 273 THR A N 1
ATOM 2188 C CA . THR A 1 273 ? 12.162 7.382 -4.910 1.00 91.50 273 THR A CA 1
ATOM 2189 C C . THR A 1 273 ? 12.376 6.540 -6.164 1.00 91.50 273 THR A C 1
ATOM 2191 O O . THR A 1 273 ? 11.687 6.760 -7.161 1.00 91.50 273 THR A O 1
ATOM 2194 N N . ALA A 1 274 ? 13.179 5.475 -6.076 1.00 95.00 274 ALA A N 1
ATOM 2195 C CA . ALA A 1 274 ? 13.435 4.559 -7.187 1.00 95.00 274 ALA A CA 1
ATOM 2196 C C . ALA A 1 274 ? 12.145 3.938 -7.754 1.00 95.00 274 ALA A C 1
ATOM 2198 O O . ALA A 1 274 ? 11.951 3.865 -8.968 1.00 95.00 274 ALA A O 1
ATOM 2199 N N . HIS A 1 275 ? 11.226 3.504 -6.886 1.00 94.94 275 HIS A N 1
ATOM 2200 C CA . HIS A 1 275 ? 9.966 2.909 -7.323 1.00 94.94 275 HIS A CA 1
ATOM 2201 C C . HIS A 1 275 ? 9.041 3.930 -7.998 1.00 94.94 275 HIS A C 1
ATOM 2203 O O . HIS A 1 275 ? 8.368 3.605 -8.982 1.00 94.94 275 HIS A O 1
ATOM 2209 N N . THR A 1 276 ? 9.015 5.167 -7.497 1.00 93.19 276 THR A N 1
ATOM 2210 C CA . THR A 1 276 ? 8.216 6.260 -8.069 1.00 93.19 276 THR A CA 1
ATOM 2211 C C . THR A 1 276 ? 8.733 6.644 -9.455 1.00 93.19 276 THR A C 1
ATOM 2213 O O . THR A 1 276 ? 7.939 6.737 -10.393 1.00 93.19 276 THR A O 1
ATOM 2216 N N . GLU A 1 277 ? 10.050 6.794 -9.611 1.00 94.75 277 GLU A N 1
ATOM 2217 C CA . GLU A 1 277 ? 10.705 7.079 -10.894 1.00 94.75 277 GLU A CA 1
ATOM 2218 C C . GLU A 1 277 ? 10.437 5.974 -11.918 1.00 94.75 277 GLU A C 1
ATOM 2220 O O . GLU A 1 277 ? 9.934 6.245 -13.010 1.00 94.75 277 GLU A O 1
ATOM 2225 N N . ALA A 1 278 ? 10.664 4.713 -11.539 1.00 96.69 278 ALA A N 1
ATOM 2226 C CA . ALA A 1 278 ? 10.416 3.565 -12.408 1.00 96.69 278 ALA A CA 1
ATOM 2227 C C . ALA A 1 278 ? 8.944 3.474 -12.841 1.00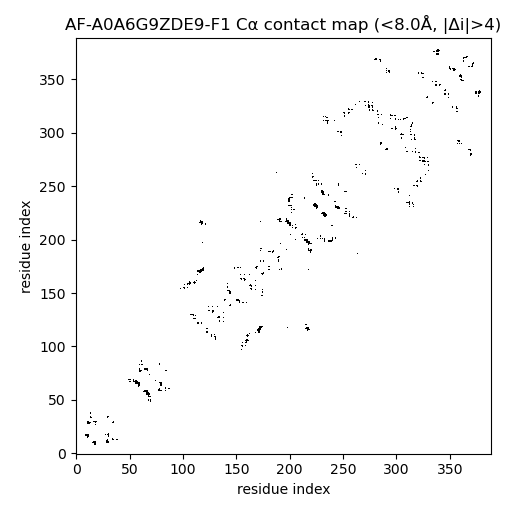 96.69 278 ALA A C 1
ATOM 2229 O O . ALA A 1 278 ? 8.641 3.233 -14.011 1.00 96.69 278 ALA A O 1
ATOM 2230 N N . THR A 1 279 ? 8.012 3.713 -11.913 1.00 94.50 279 THR A N 1
ATOM 2231 C CA . THR A 1 279 ? 6.573 3.735 -12.213 1.00 94.50 279 THR A CA 1
ATOM 2232 C C . THR A 1 279 ? 6.231 4.852 -13.198 1.00 94.50 279 THR A C 1
ATOM 2234 O O . THR A 1 279 ? 5.489 4.621 -14.156 1.00 94.50 279 THR A O 1
ATOM 2237 N N . ARG A 1 280 ? 6.786 6.056 -13.002 1.00 94.12 280 ARG A N 1
ATOM 2238 C CA . ARG A 1 280 ? 6.578 7.208 -13.890 1.00 94.12 280 ARG A CA 1
ATOM 2239 C C . ARG A 1 280 ? 7.099 6.929 -15.300 1.00 94.12 280 ARG A C 1
ATOM 2241 O O . ARG A 1 280 ? 6.363 7.167 -16.257 1.00 94.12 280 ARG A O 1
ATOM 2248 N N . ILE A 1 281 ? 8.315 6.397 -15.424 1.00 95.25 281 ILE A N 1
ATOM 2249 C CA . ILE A 1 281 ? 8.938 6.053 -16.710 1.00 95.25 281 ILE A CA 1
ATOM 2250 C C . ILE A 1 281 ? 8.090 5.021 -17.457 1.00 95.25 281 ILE A C 1
ATOM 2252 O O . ILE A 1 281 ? 7.645 5.290 -18.572 1.00 95.25 281 ILE A O 1
ATOM 2256 N N . CYS A 1 282 ? 7.765 3.888 -16.828 1.00 94.69 282 CYS A N 1
ATOM 2257 C CA . CYS A 1 282 ? 6.968 2.838 -17.469 1.00 94.69 282 CYS A CA 1
ATOM 2258 C C . CYS A 1 282 ? 5.555 3.307 -17.842 1.00 94.69 282 CYS A C 1
ATOM 2260 O O . CYS A 1 282 ? 5.014 2.890 -18.872 1.00 94.69 282 CYS A O 1
ATOM 2262 N N . ARG A 1 283 ? 4.944 4.185 -17.035 1.00 92.50 283 ARG A N 1
ATOM 2263 C CA . ARG A 1 283 ? 3.647 4.791 -17.362 1.00 92.50 283 ARG A CA 1
ATOM 2264 C C . ARG A 1 283 ? 3.752 5.659 -18.613 1.00 92.50 283 ARG A C 1
ATOM 2266 O O . ARG A 1 283 ? 2.928 5.505 -19.507 1.00 92.50 283 ARG A O 1
ATOM 2273 N N . LEU A 1 284 ? 4.762 6.523 -18.698 1.00 92.06 284 LEU A N 1
ATOM 2274 C CA . LEU A 1 284 ? 4.975 7.398 -19.853 1.00 92.06 284 LEU A CA 1
ATOM 2275 C C . LEU A 1 284 ? 5.325 6.607 -21.120 1.00 92.06 284 LEU A C 1
ATOM 2277 O O . LEU A 1 284 ? 4.741 6.873 -22.166 1.00 92.06 284 LEU A O 1
ATOM 2281 N N . TRP A 1 285 ? 6.165 5.573 -21.026 1.00 92.69 285 TRP A N 1
ATOM 2282 C CA . TRP A 1 285 ? 6.389 4.648 -22.143 1.00 92.69 285 TRP A CA 1
ATOM 2283 C C . TRP A 1 285 ? 5.098 3.957 -22.591 1.00 92.69 285 TRP A C 1
ATOM 2285 O O . TRP A 1 285 ? 4.872 3.787 -23.784 1.00 92.69 285 TRP A O 1
ATOM 2295 N N . SER A 1 286 ? 4.217 3.591 -21.656 1.00 90.62 286 SER A N 1
ATOM 2296 C CA . SER A 1 286 ? 2.914 3.004 -21.994 1.00 90.62 286 SER A CA 1
ATOM 2297 C C . SER A 1 286 ? 2.005 3.994 -22.718 1.00 90.62 286 SER A C 1
ATOM 2299 O O . SER A 1 286 ? 1.450 3.644 -23.754 1.00 90.62 286 SER A O 1
ATOM 2301 N N . THR A 1 287 ? 1.902 5.231 -22.227 1.00 89.06 287 THR A N 1
ATOM 2302 C CA . THR A 1 287 ? 1.118 6.298 -22.870 1.00 89.06 287 THR A CA 1
ATOM 2303 C C . THR A 1 287 ? 1.641 6.632 -24.268 1.00 89.06 287 THR A C 1
ATOM 2305 O O . THR A 1 287 ? 0.855 6.809 -25.191 1.00 89.06 287 THR A O 1
ATOM 2308 N N . ASN A 1 288 ? 2.963 6.655 -24.448 1.00 88.38 288 ASN A N 1
ATOM 2309 C CA . ASN A 1 288 ? 3.601 6.976 -25.725 1.00 88.38 288 ASN A CA 1
ATOM 2310 C C . ASN A 1 288 ? 3.692 5.771 -26.679 1.00 88.38 288 ASN A C 1
ATOM 2312 O O . ASN A 1 288 ? 4.313 5.880 -27.732 1.00 88.38 288 ASN A O 1
ATOM 2316 N N . SER A 1 289 ? 3.121 4.614 -26.317 1.00 88.00 289 SER A N 1
ATOM 2317 C CA . SER A 1 289 ? 3.244 3.354 -27.071 1.00 88.00 289 SER A CA 1
ATOM 2318 C C . SER A 1 289 ? 4.692 2.912 -27.334 1.00 88.00 289 SER A C 1
ATOM 2320 O O . SER A 1 289 ? 4.972 2.174 -28.275 1.00 88.00 289 SER A O 1
ATOM 2322 N N . GLN A 1 290 ? 5.616 3.314 -26.465 1.00 89.38 290 GLN A N 1
ATOM 2323 C CA . GLN A 1 290 ? 7.027 2.957 -26.523 1.00 89.38 290 GLN A CA 1
ATOM 2324 C C . GLN A 1 290 ? 7.292 1.684 -25.718 1.00 89.38 290 GLN A C 1
ATOM 2326 O O . GLN A 1 290 ? 6.577 1.368 -24.753 1.00 89.38 290 GLN A O 1
ATOM 2331 N N . TYR A 1 291 ? 8.332 0.957 -26.132 1.00 89.12 291 TYR A N 1
ATOM 2332 C CA . TYR A 1 291 ? 8.910 -0.158 -25.382 1.00 89.12 291 TYR A CA 1
ATOM 2333 C C . TYR A 1 291 ? 7.859 -1.183 -24.903 1.00 89.12 291 TYR A C 1
ATOM 2335 O O . TYR A 1 291 ? 7.882 -1.664 -23.769 1.00 89.12 291 TYR A O 1
ATOM 2343 N N . GLY A 1 292 ? 6.891 -1.502 -25.765 1.00 90.38 292 GLY A N 1
ATOM 2344 C CA . GLY A 1 292 ? 5.704 -2.274 -25.403 1.00 90.38 292 GLY A CA 1
ATOM 2345 C C . GLY A 1 292 ? 5.785 -3.781 -25.620 1.00 90.38 292 GLY A C 1
ATOM 2346 O O . GLY A 1 292 ? 4.793 -4.445 -25.355 1.00 90.38 292 GLY A O 1
ATOM 2347 N N . THR A 1 293 ? 6.893 -4.347 -26.106 1.00 92.88 293 THR A N 1
ATOM 2348 C CA . THR A 1 293 ? 6.928 -5.741 -26.602 1.00 92.88 293 THR A CA 1
ATOM 2349 C C . THR A 1 293 ? 6.475 -6.762 -25.552 1.00 92.88 293 THR A C 1
ATOM 2351 O O . THR A 1 293 ? 5.486 -7.474 -25.755 1.00 92.88 293 THR A O 1
ATOM 2354 N N . GLN A 1 294 ? 7.147 -6.798 -24.397 1.00 94.31 294 GLN A N 1
ATOM 2355 C CA . GLN A 1 294 ? 6.822 -7.740 -23.320 1.00 94.31 294 GLN A CA 1
ATOM 2356 C C . GLN A 1 294 ? 5.479 -7.402 -22.658 1.00 94.31 294 GLN A C 1
ATOM 2358 O O . GLN A 1 294 ? 4.648 -8.285 -22.448 1.00 94.31 294 GLN A O 1
ATOM 2363 N N . ARG A 1 295 ? 5.211 -6.113 -22.418 1.00 94.81 295 ARG A N 1
ATOM 2364 C CA . ARG A 1 295 ? 3.917 -5.620 -21.919 1.00 94.81 295 ARG A CA 1
ATOM 2365 C C . ARG A 1 295 ? 2.747 -6.095 -22.787 1.00 94.81 295 ARG A C 1
ATOM 2367 O O . ARG A 1 295 ? 1.780 -6.644 -22.269 1.00 94.81 295 ARG A O 1
ATOM 2374 N N . ASN A 1 296 ? 2.842 -5.948 -24.106 1.00 95.00 296 ASN A N 1
ATOM 2375 C CA . ASN A 1 296 ? 1.794 -6.327 -25.054 1.00 95.00 296 ASN A CA 1
ATOM 2376 C C . ASN A 1 296 ? 1.602 -7.848 -25.108 1.00 95.00 296 ASN A C 1
ATOM 2378 O O . ASN A 1 296 ? 0.471 -8.317 -25.234 1.00 95.00 296 ASN A O 1
ATOM 2382 N N . ARG A 1 297 ? 2.679 -8.635 -24.971 1.00 95.94 297 ARG A N 1
ATOM 2383 C CA . ARG A 1 297 ? 2.585 -10.096 -24.816 1.00 95.94 297 ARG A CA 1
ATOM 2384 C C . ARG A 1 297 ? 1.771 -10.468 -23.573 1.00 95.94 297 ARG A C 1
ATOM 2386 O O . ARG A 1 297 ? 0.855 -11.281 -23.676 1.00 95.94 297 ARG A O 1
ATOM 2393 N N . ARG A 1 298 ? 2.054 -9.848 -22.423 1.00 96.75 298 ARG A N 1
ATOM 2394 C CA . ARG A 1 298 ? 1.292 -10.079 -21.181 1.00 96.75 298 ARG A CA 1
ATOM 2395 C C . ARG A 1 298 ? -0.156 -9.644 -21.308 1.00 96.75 298 ARG A C 1
ATOM 2397 O O . ARG A 1 298 ? -1.036 -10.373 -20.882 1.00 96.75 298 ARG A O 1
ATOM 2404 N N . LEU A 1 299 ? -0.411 -8.492 -21.924 1.00 96.56 299 LEU A N 1
ATOM 2405 C CA . LEU A 1 299 ? -1.767 -7.999 -22.167 1.00 96.56 299 LEU A CA 1
ATOM 2406 C C . LEU A 1 299 ? -2.610 -8.990 -22.972 1.00 96.56 299 LEU A C 1
ATOM 2408 O O . LEU A 1 299 ? -3.757 -9.240 -22.611 1.00 96.56 299 LEU A O 1
ATOM 2412 N N . ARG A 1 300 ? -2.033 -9.609 -24.010 1.00 96.62 300 ARG A N 1
ATOM 2413 C CA . ARG A 1 300 ? -2.700 -10.694 -24.747 1.00 96.62 300 ARG A CA 1
ATOM 2414 C C . ARG A 1 300 ? -2.977 -11.901 -23.850 1.00 96.62 300 ARG A C 1
ATOM 2416 O O . ARG A 1 300 ? -4.094 -12.399 -23.859 1.00 96.62 300 ARG A O 1
ATOM 2423 N N . ALA A 1 301 ? -1.999 -12.330 -23.051 1.00 96.69 301 ALA A N 1
ATOM 2424 C CA . ALA A 1 301 ? -2.158 -13.459 -22.130 1.00 96.69 301 ALA A CA 1
ATOM 2425 C C . ALA A 1 301 ? -3.184 -13.198 -21.007 1.00 96.69 301 ALA A C 1
ATOM 2427 O O . ALA A 1 301 ? -3.824 -14.131 -20.537 1.00 96.69 301 ALA A O 1
ATOM 2428 N N . LEU A 1 302 ? -3.372 -11.937 -20.607 1.00 96.00 302 LEU A N 1
ATOM 2429 C CA . LEU A 1 302 ? -4.413 -11.510 -19.667 1.00 96.00 302 LEU A CA 1
ATOM 2430 C C . LEU A 1 302 ? -5.796 -11.349 -20.327 1.00 96.00 302 LEU A C 1
ATOM 2432 O O . LEU A 1 302 ? -6.745 -11.006 -19.635 1.00 96.00 302 LEU A O 1
ATOM 2436 N N . GLY A 1 303 ? -5.926 -11.539 -21.646 1.00 95.12 303 GLY A N 1
ATOM 2437 C CA . GLY A 1 303 ? -7.190 -11.343 -22.366 1.00 95.12 303 GLY A CA 1
ATOM 2438 C C . GLY A 1 303 ? -7.557 -9.875 -22.625 1.00 95.12 303 GLY A C 1
ATOM 2439 O O . GLY A 1 303 ? -8.695 -9.573 -22.969 1.00 95.12 303 GLY A O 1
ATOM 2440 N N . HIS A 1 304 ? -6.602 -8.948 -22.495 1.00 92.44 304 HIS A N 1
ATOM 2441 C CA . HIS A 1 304 ? -6.819 -7.505 -22.642 1.00 92.44 304 HIS A CA 1
ATOM 2442 C C . HIS A 1 304 ? -5.846 -6.881 -23.659 1.00 92.44 304 HIS A C 1
ATOM 2444 O O . HIS A 1 304 ? -5.012 -6.062 -23.279 1.00 92.44 304 HIS A O 1
ATOM 2450 N N . PRO A 1 305 ? -5.912 -7.224 -24.960 1.00 90.62 305 PRO A N 1
ATOM 2451 C CA . PRO A 1 305 ? -4.929 -6.776 -25.955 1.00 90.62 305 PRO A CA 1
ATOM 2452 C C . PRO A 1 305 ? -4.944 -5.263 -26.229 1.00 90.62 305 PRO A C 1
ATOM 2454 O O . PRO A 1 305 ? -3.941 -4.722 -26.689 1.00 90.62 305 PRO A O 1
ATOM 2457 N N . ARG A 1 306 ? -6.066 -4.580 -25.970 1.00 88.19 306 ARG A N 1
ATOM 2458 C CA . ARG A 1 306 ? -6.240 -3.128 -26.154 1.00 88.19 306 ARG A CA 1
ATOM 2459 C C . ARG A 1 306 ? -6.892 -2.518 -24.910 1.00 88.19 306 ARG A C 1
ATOM 2461 O O . ARG A 1 306 ? -8.071 -2.174 -24.940 1.00 88.19 306 ARG A O 1
ATOM 2468 N N . PRO A 1 307 ? -6.170 -2.468 -23.784 1.00 87.31 307 PRO A N 1
ATOM 2469 C CA . PRO A 1 307 ? -6.732 -1.979 -22.540 1.00 87.31 307 PRO A CA 1
ATOM 2470 C C . PRO A 1 307 ? -6.841 -0.440 -22.580 1.00 87.31 307 PRO A C 1
ATOM 2472 O O . PRO A 1 307 ? -5.995 0.208 -23.202 1.00 87.31 307 PRO A O 1
ATOM 2475 N N . PRO A 1 308 ? -7.819 0.177 -21.891 1.00 86.25 308 PRO A N 1
ATOM 2476 C CA . PRO A 1 308 ? -7.849 1.628 -21.727 1.00 86.25 308 PRO A CA 1
ATOM 2477 C C . PRO A 1 308 ? -6.573 2.152 -21.056 1.00 86.25 308 PRO A C 1
ATOM 2479 O O . PRO A 1 308 ? -5.940 1.455 -20.249 1.00 86.25 308 PRO A O 1
ATOM 2482 N N . THR A 1 309 ? -6.214 3.403 -21.339 1.00 80.94 309 THR A N 1
ATOM 2483 C CA . THR A 1 309 ? -5.073 4.072 -20.704 1.00 80.94 309 THR A CA 1
ATOM 2484 C C . THR A 1 309 ? -5.244 4.097 -19.184 1.00 80.94 309 THR A C 1
ATOM 2486 O O . THR A 1 309 ? -6.310 4.417 -18.673 1.00 80.94 309 THR A O 1
ATOM 2489 N N . SER A 1 310 ? -4.178 3.782 -18.445 1.00 80.94 310 SER A N 1
ATOM 2490 C CA . SER A 1 310 ? -4.179 3.689 -16.971 1.00 80.94 310 SER A CA 1
ATOM 2491 C C . SER A 1 310 ? -5.131 2.637 -16.369 1.00 80.94 310 SER A C 1
ATOM 2493 O O . SER A 1 310 ? -5.396 2.680 -15.170 1.00 80.94 310 SER A O 1
ATOM 2495 N N . SER A 1 311 ? -5.625 1.677 -17.157 1.00 92.06 311 SER A N 1
ATOM 2496 C CA . SER A 1 311 ? -6.455 0.583 -16.636 1.00 92.06 311 SER A CA 1
ATOM 2497 C C . SER A 1 311 ? -5.646 -0.449 -15.825 1.00 92.06 311 SER A C 1
ATOM 2499 O O . SER A 1 311 ? -4.439 -0.613 -16.052 1.00 92.06 311 SER A O 1
ATOM 2501 N N . PRO A 1 312 ? -6.292 -1.202 -14.911 1.00 94.62 312 PRO A N 1
ATOM 2502 C CA . PRO A 1 312 ? -5.623 -2.230 -14.112 1.00 94.62 312 PRO A CA 1
ATOM 2503 C C . PRO A 1 312 ? -4.840 -3.276 -14.928 1.00 94.62 312 PRO A C 1
ATOM 2505 O O . PRO A 1 312 ? -3.700 -3.556 -14.548 1.00 94.62 312 PRO A O 1
ATOM 2508 N N . PRO A 1 313 ? -5.345 -3.811 -16.065 1.00 96.25 313 PRO A N 1
ATOM 2509 C CA . PRO A 1 313 ? -4.576 -4.748 -16.888 1.00 96.25 313 PRO A CA 1
ATOM 2510 C C . PRO A 1 313 ? -3.293 -4.143 -17.461 1.00 96.25 313 PRO A C 1
ATOM 2512 O O . PRO A 1 313 ? -2.260 -4.809 -17.465 1.00 96.25 313 PRO A O 1
ATOM 2515 N N . LEU A 1 314 ? -3.322 -2.875 -17.892 1.00 94.94 314 LEU A N 1
ATOM 2516 C CA . LEU A 1 314 ? -2.132 -2.178 -18.390 1.00 94.94 314 LEU A CA 1
ATOM 2517 C C . LEU A 1 314 ? -1.078 -2.009 -17.291 1.00 94.94 314 LEU A C 1
ATOM 2519 O O . LEU A 1 314 ? 0.105 -2.252 -17.525 1.00 94.94 314 LEU A O 1
ATOM 2523 N N . LEU A 1 315 ? -1.510 -1.632 -16.087 1.00 94.75 315 LEU A N 1
ATOM 2524 C CA . LEU A 1 315 ? -0.629 -1.448 -14.933 1.00 94.75 315 LEU A CA 1
ATOM 2525 C C . LEU A 1 315 ? -0.024 -2.778 -14.464 1.00 94.75 315 LEU A C 1
ATOM 2527 O O . LEU A 1 315 ? 1.178 -2.847 -14.206 1.00 94.75 315 LEU A O 1
ATOM 2531 N N . ALA A 1 316 ? -0.821 -3.848 -14.429 1.00 96.94 316 ALA A N 1
ATOM 2532 C CA . ALA A 1 316 ? -0.341 -5.195 -14.130 1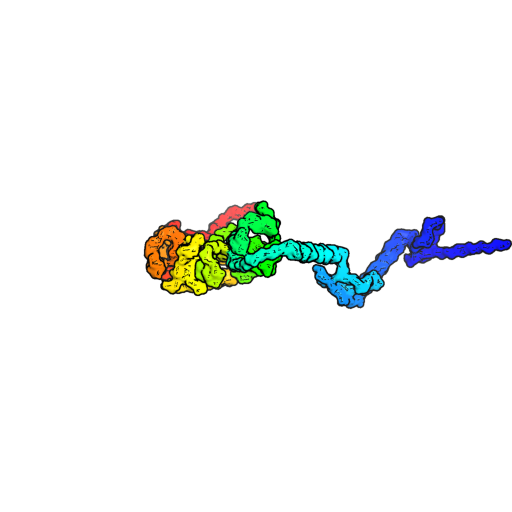.00 96.94 316 ALA A CA 1
ATOM 2533 C C . ALA A 1 316 ? 0.659 -5.683 -15.181 1.00 96.94 316 ALA A C 1
ATOM 2535 O O . ALA A 1 316 ? 1.731 -6.190 -14.846 1.00 96.94 316 ALA A O 1
ATOM 2536 N N . ALA A 1 317 ? 0.343 -5.473 -16.457 1.00 96.69 317 ALA A N 1
ATOM 2537 C CA . ALA A 1 317 ? 1.200 -5.855 -17.562 1.00 96.69 317 ALA A CA 1
ATOM 2538 C C . ALA A 1 317 ? 2.469 -5.009 -17.677 1.00 96.69 317 ALA A C 1
ATOM 2540 O O . ALA A 1 317 ? 3.357 -5.450 -18.384 1.00 96.69 317 ALA A O 1
ATOM 2541 N N . ALA A 1 318 ? 2.593 -3.850 -17.024 1.00 95.75 318 ALA A N 1
ATOM 2542 C CA . ALA A 1 318 ? 3.837 -3.068 -16.948 1.00 95.75 318 ALA A CA 1
ATOM 2543 C C . ALA A 1 318 ? 4.622 -3.307 -15.639 1.00 95.75 318 ALA A C 1
ATOM 2545 O O . ALA A 1 318 ? 5.729 -2.798 -15.456 1.00 95.75 318 ALA A O 1
ATOM 2546 N N . HIS A 1 319 ? 4.043 -4.052 -14.691 1.00 97.06 319 HIS A N 1
ATOM 2547 C CA . HIS A 1 319 ? 4.600 -4.216 -13.353 1.00 97.06 319 HIS A CA 1
ATOM 2548 C C . HIS A 1 319 ? 6.002 -4.863 -13.346 1.00 97.06 319 HIS A C 1
ATOM 2550 O O . HIS A 1 319 ? 6.876 -4.342 -12.650 1.00 97.06 319 HIS A O 1
ATOM 2556 N N . PRO A 1 320 ? 6.283 -5.934 -14.116 1.00 97.88 320 PRO A N 1
ATOM 2557 C CA . PRO A 1 320 ? 7.636 -6.481 -14.231 1.00 97.88 320 PRO A CA 1
ATOM 2558 C C . PRO A 1 320 ? 8.721 -5.471 -14.634 1.00 97.88 320 PRO A C 1
ATOM 2560 O O . PRO A 1 320 ? 9.771 -5.458 -13.990 1.00 97.88 320 PRO A O 1
ATOM 2563 N N . GLU A 1 321 ? 8.483 -4.600 -15.621 1.00 97.25 321 GLU A N 1
ATOM 2564 C CA . GLU A 1 321 ? 9.445 -3.560 -16.020 1.00 97.25 321 GLU A CA 1
ATOM 2565 C C . GLU A 1 321 ? 9.639 -2.541 -14.899 1.00 97.25 321 GLU A C 1
ATOM 2567 O O . GLU A 1 321 ? 10.776 -2.202 -14.574 1.00 97.25 321 GLU A O 1
ATOM 2572 N N . VAL A 1 322 ? 8.551 -2.110 -14.245 1.00 97.38 322 VAL A N 1
ATOM 2573 C CA . VAL A 1 322 ? 8.631 -1.204 -13.087 1.00 97.38 322 VAL A CA 1
ATOM 2574 C C . VAL A 1 322 ? 9.539 -1.789 -12.007 1.00 97.38 322 VAL A C 1
ATOM 2576 O O . VAL A 1 322 ? 10.412 -1.093 -11.495 1.00 97.38 322 VAL A O 1
ATOM 2579 N N . VAL A 1 323 ? 9.383 -3.070 -11.664 1.00 98.12 323 VAL A N 1
ATOM 2580 C CA . VAL A 1 323 ? 10.214 -3.717 -10.636 1.00 98.12 323 VAL A CA 1
ATOM 2581 C C . VAL A 1 323 ? 11.662 -3.887 -11.099 1.00 98.12 323 VAL A C 1
ATOM 2583 O O . VAL A 1 323 ? 12.585 -3.726 -10.295 1.00 98.12 323 VAL A O 1
ATOM 2586 N N . ALA A 1 324 ? 11.885 -4.202 -12.376 1.00 97.81 324 ALA A N 1
ATOM 2587 C CA . ALA A 1 324 ? 13.227 -4.333 -12.932 1.00 97.81 324 ALA A CA 1
ATOM 2588 C C . ALA A 1 324 ? 13.994 -3.003 -12.869 1.00 97.81 324 ALA A C 1
ATOM 2590 O O . ALA A 1 324 ? 15.128 -2.990 -12.379 1.00 97.81 324 ALA A O 1
ATOM 2591 N N . LEU A 1 325 ? 13.361 -1.900 -13.281 1.00 97.56 325 LEU A N 1
ATOM 2592 C CA . LEU A 1 325 ? 13.929 -0.552 -13.197 1.00 97.56 325 LEU A CA 1
ATOM 2593 C C . LEU A 1 325 ? 14.060 -0.066 -11.750 1.00 97.56 325 LEU A C 1
ATOM 2595 O O . LEU A 1 325 ? 15.092 0.487 -11.399 1.00 97.56 325 LEU A O 1
ATOM 2599 N N . THR A 1 326 ? 13.096 -0.370 -10.872 1.00 97.88 326 THR A N 1
ATOM 2600 C CA . THR A 1 326 ? 13.210 -0.053 -9.432 1.00 97.88 326 THR A CA 1
ATOM 2601 C C . THR A 1 326 ? 14.495 -0.650 -8.855 1.00 97.88 326 THR A C 1
ATOM 2603 O O . THR A 1 326 ? 15.262 0.036 -8.191 1.00 97.88 326 THR A O 1
ATOM 2606 N N . GLY A 1 327 ? 14.771 -1.925 -9.147 1.00 97.25 327 GLY A N 1
ATOM 2607 C CA . GLY A 1 327 ? 16.012 -2.561 -8.711 1.00 97.25 327 GLY A CA 1
ATOM 2608 C C . GLY A 1 327 ? 17.266 -1.972 -9.361 1.00 97.25 327 GLY A C 1
ATOM 2609 O O . GLY A 1 327 ? 18.332 -2.103 -8.790 1.00 97.25 327 GLY A O 1
ATOM 2610 N N . MET A 1 328 ? 17.159 -1.364 -10.545 1.00 96.50 328 MET A N 1
ATOM 2611 C CA . MET A 1 328 ? 18.289 -0.738 -11.242 1.00 96.50 328 MET A CA 1
ATOM 2612 C C . MET A 1 328 ? 18.647 0.582 -10.573 1.00 96.50 328 MET A C 1
ATOM 2614 O O . MET A 1 328 ? 19.796 0.800 -10.219 1.00 96.50 328 MET A O 1
ATOM 2618 N N . PHE A 1 329 ? 17.644 1.424 -10.333 1.00 95.31 329 PHE A N 1
ATOM 2619 C CA . PHE A 1 329 ? 17.823 2.730 -9.704 1.00 95.31 329 PHE A CA 1
ATOM 2620 C C . PHE A 1 329 ? 18.306 2.622 -8.259 1.00 95.31 329 PHE A C 1
ATOM 2622 O O . PHE A 1 329 ? 18.946 3.534 -7.761 1.00 95.31 329 PHE A O 1
ATOM 2629 N N . LEU A 1 330 ? 18.052 1.498 -7.590 1.00 95.44 330 LEU A N 1
ATOM 2630 C CA . LEU A 1 330 ? 18.585 1.222 -6.258 1.00 95.44 330 LEU A CA 1
ATOM 2631 C C . LEU A 1 330 ? 20.083 0.875 -6.233 1.00 95.44 330 LEU A C 1
ATOM 2633 O O . LEU A 1 330 ? 20.678 0.895 -5.158 1.00 95.44 330 LEU A O 1
ATOM 2637 N N . GLU A 1 331 ? 20.701 0.539 -7.368 1.00 94.25 331 GLU A N 1
ATOM 2638 C CA . GLU A 1 331 ? 22.128 0.211 -7.429 1.00 94.25 331 GLU A CA 1
ATOM 2639 C C . GLU A 1 331 ? 22.951 1.481 -7.745 1.00 94.25 331 GLU A C 1
ATOM 2641 O O . GLU A 1 331 ? 22.780 2.059 -8.824 1.00 94.25 331 GLU A O 1
ATOM 2646 N N . PRO A 1 332 ? 23.896 1.899 -6.875 1.00 91.31 332 PRO A N 1
ATOM 2647 C CA . PRO A 1 332 ? 24.661 3.139 -7.059 1.00 91.31 332 PRO A CA 1
ATOM 2648 C C . PRO A 1 332 ? 25.406 3.233 -8.396 1.00 91.31 332 PRO A C 1
ATOM 2650 O O . PRO A 1 332 ? 25.488 4.309 -8.981 1.00 91.31 332 PRO A O 1
ATOM 2653 N N . ARG A 1 333 ? 25.894 2.100 -8.917 1.00 93.44 333 ARG A N 1
ATOM 2654 C CA . ARG A 1 333 ? 26.634 2.045 -10.186 1.00 93.44 333 ARG A CA 1
ATOM 2655 C C . ARG A 1 333 ? 25.848 2.604 -11.374 1.00 93.44 333 ARG A C 1
ATOM 2657 O O . ARG A 1 333 ? 26.427 3.292 -12.198 1.00 93.44 333 ARG A O 1
ATOM 2664 N N . TRP A 1 334 ? 24.540 2.347 -11.462 1.00 93.19 334 TRP A N 1
ATOM 2665 C CA . TRP A 1 334 ? 23.748 2.797 -12.614 1.00 93.19 334 TRP A CA 1
ATOM 2666 C C . TRP A 1 334 ? 23.425 4.282 -12.534 1.00 93.19 334 TRP A C 1
ATOM 2668 O O . TRP A 1 334 ? 23.298 4.924 -13.567 1.00 93.19 334 TRP A O 1
ATOM 2678 N N . ARG A 1 335 ? 23.325 4.829 -11.317 1.00 88.88 335 ARG A N 1
ATOM 2679 C CA . ARG A 1 335 ? 23.229 6.279 -11.114 1.00 88.88 335 ARG A CA 1
ATOM 2680 C C . ARG A 1 335 ? 24.533 6.969 -11.492 1.00 88.88 335 ARG A C 1
ATOM 2682 O O . ARG A 1 335 ? 24.494 7.970 -12.187 1.00 88.88 335 ARG A O 1
ATOM 2689 N N . HIS A 1 336 ? 25.669 6.391 -11.102 1.00 89.38 336 HIS A N 1
ATOM 2690 C CA . HIS A 1 336 ? 26.980 6.905 -11.492 1.00 89.38 336 HIS A CA 1
ATOM 2691 C C . HIS A 1 336 ? 27.151 6.926 -13.017 1.00 89.38 336 HIS A C 1
ATOM 2693 O O . HIS A 1 336 ? 27.433 7.979 -13.568 1.00 89.38 336 HIS A O 1
ATOM 2699 N N . LEU A 1 337 ? 26.899 5.805 -13.706 1.00 91.31 337 LEU A N 1
ATOM 2700 C CA . LEU A 1 337 ? 26.979 5.735 -15.176 1.00 91.31 337 LEU A CA 1
ATOM 2701 C C . LEU A 1 337 ? 25.978 6.663 -15.891 1.00 91.31 337 LEU A C 1
ATOM 2703 O O . LEU A 1 337 ? 26.185 7.030 -17.040 1.00 91.31 337 LEU A O 1
ATOM 2707 N N . ALA A 1 338 ? 24.869 7.029 -15.242 1.00 88.88 338 ALA A N 1
ATOM 2708 C CA . ALA A 1 338 ? 23.921 7.998 -15.791 1.00 88.88 338 ALA A CA 1
ATOM 2709 C C . ALA A 1 338 ? 24.381 9.456 -15.614 1.00 88.88 338 ALA A C 1
ATOM 2711 O O . ALA A 1 338 ? 23.970 10.308 -16.393 1.00 88.88 338 ALA A O 1
ATOM 2712 N N . ALA A 1 339 ? 25.213 9.734 -14.606 1.00 87.56 339 ALA A N 1
ATOM 2713 C CA . ALA A 1 339 ? 25.767 11.059 -14.330 1.00 87.56 339 ALA A CA 1
ATOM 2714 C C . ALA A 1 339 ? 27.043 11.359 -15.139 1.00 87.56 339 ALA A C 1
ATOM 2716 O O . ALA A 1 339 ? 27.484 12.502 -15.207 1.00 87.56 339 ALA A O 1
ATOM 2717 N N . THR A 1 340 ? 27.669 10.343 -15.735 1.00 86.31 340 THR A N 1
ATOM 2718 C CA . THR A 1 340 ? 28.867 10.503 -16.565 1.00 86.31 340 THR A CA 1
ATOM 2719 C C . THR A 1 340 ? 28.524 10.971 -17.978 1.00 86.31 340 THR A C 1
ATOM 2721 O O . THR A 1 340 ? 27.568 10.499 -18.588 1.00 86.31 340 THR A O 1
ATOM 2724 N N . GLN A 1 341 ? 29.375 11.828 -18.544 1.00 80.62 341 GLN A N 1
ATOM 2725 C CA . GLN A 1 341 ? 29.303 12.274 -19.944 1.00 80.62 341 GLN A CA 1
ATOM 2726 C C . GLN A 1 341 ? 30.061 11.329 -20.913 1.00 80.62 341 GLN A C 1
ATOM 2728 O O . GLN A 1 341 ? 30.226 11.661 -22.085 1.00 80.62 341 GLN A O 1
ATOM 2733 N N . ASP A 1 342 ? 30.548 10.167 -20.448 1.00 88.19 342 ASP A N 1
ATOM 2734 C CA . ASP A 1 342 ? 31.274 9.191 -21.279 1.00 88.19 342 ASP A CA 1
ATOM 2735 C C . ASP A 1 342 ? 30.296 8.379 -22.162 1.00 88.19 342 ASP A C 1
ATOM 2737 O O . ASP A 1 342 ? 29.416 7.687 -21.633 1.00 88.19 342 ASP A O 1
ATOM 2741 N N . PRO A 1 343 ? 30.449 8.396 -23.503 1.00 88.88 343 PRO A N 1
ATOM 2742 C CA . PRO A 1 343 ? 29.642 7.578 -24.407 1.00 88.88 343 PRO A CA 1
ATOM 2743 C C . PRO A 1 343 ? 29.649 6.076 -24.085 1.00 88.88 343 PRO A C 1
ATOM 2745 O O . PRO A 1 343 ? 28.628 5.412 -24.253 1.00 88.88 343 PRO A O 1
ATOM 2748 N N . ARG A 1 344 ? 30.766 5.524 -23.590 1.00 91.88 344 ARG A N 1
ATOM 2749 C CA . ARG A 1 344 ? 30.871 4.093 -23.251 1.00 91.88 344 ARG A CA 1
ATOM 2750 C C . ARG A 1 344 ? 30.014 3.727 -22.044 1.00 91.88 344 ARG A C 1
ATOM 2752 O O . ARG A 1 344 ? 29.429 2.643 -22.012 1.00 91.88 344 ARG A O 1
ATOM 2759 N N . ASP A 1 345 ? 29.929 4.625 -21.070 1.00 91.44 345 ASP A N 1
ATOM 2760 C CA . ASP A 1 345 ? 29.099 4.447 -19.879 1.00 91.44 345 ASP A CA 1
ATOM 2761 C C . ASP A 1 345 ? 27.611 4.529 -20.241 1.00 91.44 345 ASP A C 1
ATOM 2763 O O . ASP A 1 345 ? 26.806 3.710 -19.780 1.00 91.44 345 ASP A O 1
ATOM 2767 N N . LEU A 1 346 ? 27.255 5.437 -21.158 1.00 89.94 346 LEU A N 1
ATOM 2768 C CA . LEU A 1 346 ? 25.908 5.523 -21.718 1.00 89.94 346 LEU A CA 1
ATOM 2769 C C . LEU A 1 346 ? 25.523 4.251 -22.491 1.00 89.94 346 LEU A C 1
ATOM 2771 O O . LEU A 1 346 ? 24.403 3.759 -22.330 1.00 89.94 346 LEU A O 1
ATOM 2775 N N . ASP A 1 347 ? 26.432 3.682 -23.284 1.00 92.25 347 ASP A N 1
ATOM 2776 C CA . ASP A 1 347 ? 26.194 2.425 -24.003 1.00 92.25 347 ASP A CA 1
ATOM 2777 C C . ASP A 1 347 ? 25.952 1.255 -23.037 1.00 92.25 347 ASP A C 1
ATOM 2779 O O . ASP A 1 347 ? 24.997 0.487 -23.207 1.00 92.25 347 ASP A O 1
ATOM 2783 N N . GLN A 1 348 ? 26.760 1.143 -21.975 1.00 94.44 348 GLN A N 1
ATOM 2784 C CA . GLN A 1 348 ? 26.560 0.136 -20.926 1.00 94.44 348 GLN A CA 1
ATOM 2785 C C . GLN A 1 348 ? 25.209 0.304 -20.224 1.00 94.44 348 GLN A C 1
ATOM 2787 O O . GLN A 1 348 ? 24.495 -0.679 -19.989 1.00 94.44 348 GLN A O 1
ATOM 2792 N N . LEU A 1 349 ? 24.830 1.546 -19.916 1.00 94.06 349 LEU A N 1
ATOM 2793 C CA . LEU A 1 349 ? 23.541 1.870 -19.317 1.00 94.06 349 LEU A CA 1
ATOM 2794 C C . LEU A 1 349 ? 22.380 1.468 -20.240 1.00 94.06 349 LEU A C 1
ATOM 2796 O O . LEU A 1 349 ? 21.431 0.816 -19.798 1.00 94.06 349 LEU A O 1
ATOM 2800 N N . CYS A 1 350 ? 22.465 1.797 -21.531 1.00 93.88 350 CYS A N 1
ATOM 2801 C CA . CYS A 1 350 ? 21.444 1.455 -22.521 1.00 93.88 350 CYS A CA 1
ATOM 2802 C C . CYS A 1 350 ? 21.313 -0.059 -22.720 1.00 93.88 350 CYS A C 1
ATOM 2804 O O . CYS A 1 350 ? 20.193 -0.578 -22.821 1.00 93.88 350 CYS A O 1
ATOM 2806 N N . ALA A 1 351 ? 22.432 -0.787 -22.718 1.00 95.56 351 ALA A N 1
ATOM 2807 C CA . ALA A 1 351 ? 22.442 -2.245 -22.776 1.00 95.56 351 ALA A CA 1
ATOM 2808 C C . ALA A 1 351 ? 21.747 -2.867 -21.552 1.00 95.56 351 ALA A C 1
ATOM 2810 O O . ALA A 1 351 ? 20.924 -3.778 -21.696 1.00 95.56 351 ALA A O 1
ATOM 2811 N N . GLU A 1 352 ? 21.997 -2.343 -20.349 1.00 96.00 352 GLU A N 1
ATOM 2812 C CA . GLU A 1 352 ? 21.332 -2.818 -19.134 1.00 96.00 352 GLU A CA 1
ATOM 2813 C C . GLU A 1 352 ? 19.829 -2.517 -19.140 1.00 96.00 352 GLU A C 1
ATOM 2815 O O . GLU A 1 352 ? 19.026 -3.392 -18.793 1.00 96.00 352 GLU A O 1
ATOM 2820 N N . ILE A 1 353 ? 19.421 -1.316 -19.565 1.00 95.56 353 ILE A N 1
ATOM 2821 C CA . ILE A 1 353 ? 18.001 -0.969 -19.710 1.00 95.56 353 ILE A CA 1
ATOM 2822 C C . ILE A 1 353 ? 17.340 -1.947 -20.682 1.00 95.56 353 ILE A C 1
ATOM 2824 O O . ILE A 1 353 ? 16.323 -2.552 -20.333 1.00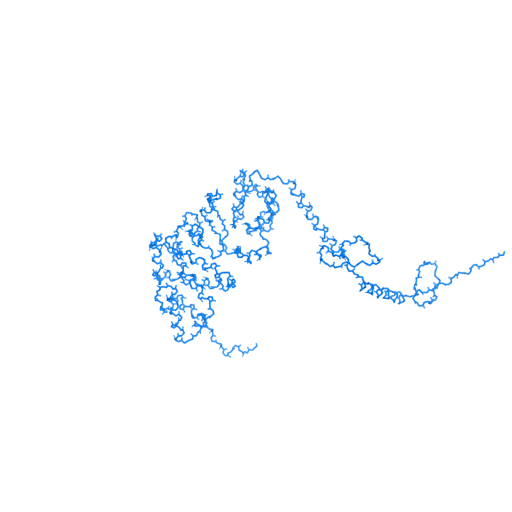 95.56 353 ILE A O 1
ATOM 2828 N N . SER A 1 354 ? 17.960 -2.173 -21.846 1.00 95.75 354 SER A N 1
ATOM 2829 C CA . SER A 1 354 ? 17.479 -3.111 -22.867 1.00 95.75 354 SER A CA 1
ATOM 2830 C C . SER A 1 354 ? 17.257 -4.509 -22.292 1.00 95.75 354 SER A C 1
ATOM 2832 O O . SER A 1 354 ? 16.195 -5.118 -22.464 1.00 95.75 354 SER A O 1
ATOM 2834 N N . ARG A 1 355 ? 18.238 -5.005 -21.529 1.00 95.56 355 ARG A N 1
ATOM 2835 C CA . ARG A 1 355 ? 18.180 -6.308 -20.861 1.00 95.56 355 ARG A CA 1
ATOM 2836 C C . ARG A 1 355 ? 17.044 -6.380 -19.840 1.00 95.56 355 ARG A C 1
ATOM 2838 O O . ARG A 1 355 ? 16.373 -7.407 -19.745 1.00 95.56 355 ARG A O 1
ATOM 2845 N N . ARG A 1 356 ? 16.810 -5.313 -19.068 1.00 94.00 356 ARG A N 1
ATOM 2846 C CA . ARG A 1 356 ? 15.772 -5.275 -18.021 1.00 94.00 356 ARG A CA 1
ATOM 2847 C C . ARG A 1 356 ? 14.354 -5.189 -18.572 1.00 94.00 356 ARG A C 1
ATOM 2849 O O . ARG A 1 356 ? 13.456 -5.782 -17.977 1.00 94.00 356 ARG A O 1
ATOM 2856 N N . ILE A 1 357 ? 14.155 -4.480 -19.681 1.00 93.19 357 ILE A N 1
ATOM 2857 C CA . ILE A 1 357 ? 12.837 -4.340 -20.322 1.00 93.19 357 ILE A CA 1
ATOM 2858 C C . ILE A 1 357 ? 12.570 -5.428 -21.373 1.00 93.19 357 ILE A C 1
ATOM 2860 O O . ILE A 1 357 ? 11.436 -5.586 -21.824 1.00 93.19 357 ILE A O 1
ATOM 2864 N N . GLY A 1 358 ? 13.597 -6.193 -21.757 1.00 92.19 358 GLY A N 1
ATOM 2865 C CA . GLY A 1 358 ? 13.489 -7.312 -22.692 1.00 92.19 358 GLY A CA 1
ATOM 2866 C C . GLY A 1 358 ? 13.243 -6.891 -24.142 1.00 92.19 358 GLY A C 1
ATOM 2867 O O . GLY A 1 358 ? 12.570 -7.625 -24.870 1.00 92.19 358 GLY A O 1
ATOM 2868 N N . GLN A 1 359 ? 13.733 -5.712 -24.536 1.00 92.69 359 GLN A N 1
ATOM 2869 C CA . GLN A 1 359 ? 13.780 -5.226 -25.920 1.00 92.69 359 GLN A CA 1
ATOM 2870 C C . GLN A 1 359 ? 14.876 -4.152 -26.059 1.00 92.69 359 GLN A C 1
ATOM 2872 O O . GLN A 1 359 ? 15.243 -3.564 -25.041 1.00 92.69 359 GLN A O 1
ATOM 2877 N N . PRO A 1 360 ? 15.372 -3.855 -27.271 1.00 93.25 360 PRO A N 1
ATOM 2878 C CA . PRO A 1 360 ? 16.358 -2.796 -27.471 1.00 93.25 360 PRO A CA 1
ATOM 2879 C C . PRO A 1 360 ? 15.853 -1.436 -26.969 1.00 93.25 360 PRO A C 1
ATOM 2881 O O . PRO A 1 360 ? 14.753 -1.004 -27.321 1.00 93.25 360 PRO A O 1
ATOM 2884 N N . TYR A 1 361 ? 16.659 -0.779 -26.142 1.00 92.94 361 TYR A N 1
ATOM 2885 C CA . TYR A 1 361 ? 16.480 0.598 -25.703 1.00 92.94 361 TYR A CA 1
ATOM 2886 C C . TYR A 1 361 ? 17.491 1.485 -26.423 1.00 92.94 361 TYR A C 1
ATOM 2888 O O . TYR A 1 361 ? 18.690 1.215 -26.396 1.00 92.94 361 TYR A O 1
ATOM 2896 N N . GLN A 1 362 ? 16.994 2.545 -27.052 1.00 86.69 362 GLN A N 1
ATOM 2897 C CA . GLN A 1 362 ? 17.813 3.579 -27.670 1.00 86.69 362 GLN A CA 1
ATOM 2898 C C . GLN A 1 362 ? 17.331 4.922 -27.127 1.00 86.69 362 GLN A C 1
ATOM 2900 O O . GLN A 1 362 ? 16.140 5.210 -27.266 1.00 86.69 362 GLN A O 1
ATOM 2905 N N . PRO A 1 363 ? 18.205 5.741 -26.511 1.00 82.50 363 PRO A N 1
ATOM 2906 C CA . PRO A 1 363 ? 17.822 7.062 -26.034 1.00 82.50 363 PRO A CA 1
ATOM 2907 C C . PRO A 1 363 ? 17.173 7.841 -27.175 1.00 82.50 363 PRO A C 1
ATOM 2909 O O . PRO A 1 363 ? 17.812 8.150 -28.178 1.00 82.50 363 PRO A O 1
ATOM 2912 N N . SER A 1 364 ? 15.875 8.108 -27.054 1.00 74.12 364 SER A N 1
ATOM 2913 C CA . SER A 1 364 ? 15.147 8.855 -28.077 1.00 74.12 364 SER A CA 1
ATOM 2914 C C . SER A 1 364 ? 15.053 10.332 -27.694 1.00 74.12 364 SER A C 1
ATOM 2916 O O . SER A 1 364 ? 15.622 10.764 -26.688 1.00 74.12 364 SER A O 1
ATOM 2918 N N . SER A 1 365 ? 14.349 11.109 -28.526 1.00 65.75 365 SER A N 1
ATOM 2919 C CA . SER A 1 365 ? 14.096 12.551 -28.371 1.00 65.75 365 SER A CA 1
ATOM 2920 C C . SER A 1 365 ? 13.782 12.999 -26.930 1.00 65.75 365 SER A C 1
ATOM 2922 O O . SER A 1 365 ? 13.417 12.203 -26.070 1.00 65.75 365 SER A O 1
ATOM 2924 N N . ASN A 1 366 ? 13.751 14.315 -26.691 1.00 65.19 366 ASN A N 1
ATOM 2925 C CA . ASN A 1 366 ? 13.393 14.945 -25.405 1.00 65.19 366 ASN A CA 1
ATOM 2926 C C . ASN A 1 366 ? 12.086 14.461 -24.726 1.00 65.19 366 ASN A C 1
ATOM 2928 O O . ASN A 1 366 ? 11.827 14.822 -23.573 1.00 65.19 366 ASN A O 1
ATOM 2932 N N . ARG A 1 367 ? 11.248 13.683 -25.422 1.00 74.06 367 ARG A N 1
ATOM 2933 C CA . ARG A 1 367 ? 10.019 13.072 -24.901 1.00 74.06 367 ARG A CA 1
ATOM 2934 C C . ARG A 1 367 ? 10.229 11.710 -24.223 1.00 74.06 367 ARG A C 1
ATOM 2936 O O . ARG A 1 367 ? 9.285 11.233 -23.596 1.00 74.06 367 ARG A O 1
ATOM 2943 N N . ASP A 1 368 ? 11.411 11.099 -24.321 1.00 87.81 368 ASP A N 1
ATOM 2944 C CA . ASP A 1 368 ? 11.717 9.854 -23.611 1.00 87.81 368 ASP A CA 1
ATOM 2945 C C . ASP A 1 368 ? 11.862 10.120 -22.105 1.00 87.81 368 ASP A C 1
ATOM 2947 O O . ASP A 1 368 ? 12.745 10.884 -21.689 1.00 87.81 368 ASP A O 1
ATOM 2951 N N . PRO A 1 369 ? 11.010 9.521 -21.258 1.00 92.12 369 PRO A N 1
ATOM 2952 C CA . PRO A 1 369 ? 11.120 9.699 -19.819 1.00 92.12 369 PRO A CA 1
ATOM 2953 C C . PRO A 1 369 ? 12.436 9.154 -19.247 1.00 92.12 369 PRO A C 1
ATOM 2955 O O . PRO A 1 369 ? 12.892 9.677 -18.234 1.00 92.12 369 PRO A O 1
ATOM 2958 N N . MET A 1 370 ? 13.062 8.157 -19.882 1.00 92.38 370 MET A N 1
ATOM 2959 C CA . MET A 1 370 ? 14.342 7.617 -19.419 1.00 92.38 370 MET A CA 1
ATOM 2960 C C . MET A 1 370 ? 15.504 8.550 -19.771 1.00 92.38 370 MET A C 1
ATOM 2962 O O . MET A 1 370 ? 16.303 8.868 -18.899 1.00 92.38 370 MET A O 1
ATOM 2966 N N . THR A 1 371 ? 15.551 9.099 -20.990 1.00 90.38 371 THR A N 1
ATOM 2967 C CA . THR A 1 371 ? 16.532 10.143 -21.353 1.00 90.38 371 THR A CA 1
ATOM 2968 C C . THR A 1 371 ? 16.428 11.364 -20.434 1.00 90.38 371 THR A C 1
ATOM 2970 O O . THR A 1 371 ? 17.430 11.997 -20.110 1.00 90.38 371 THR A O 1
ATOM 2973 N N . ARG A 1 372 ? 15.216 11.720 -19.985 1.00 88.56 372 ARG A N 1
ATOM 2974 C CA . ARG A 1 372 ? 15.042 12.771 -18.973 1.00 88.56 372 ARG A CA 1
ATOM 2975 C C . ARG A 1 372 ? 15.656 12.382 -17.629 1.00 88.56 372 ARG A C 1
ATOM 2977 O O . ARG A 1 372 ? 16.408 13.181 -17.092 1.00 88.56 372 ARG A O 1
ATOM 2984 N N . TRP A 1 373 ? 15.366 11.181 -17.130 1.00 91.31 373 TRP A N 1
ATOM 2985 C CA . TRP A 1 373 ? 15.932 10.690 -15.871 1.00 91.31 373 TRP A CA 1
ATOM 2986 C C . TRP A 1 373 ? 17.466 10.680 -15.890 1.00 91.31 373 TRP A C 1
ATOM 2988 O O . TRP A 1 373 ? 18.065 11.133 -14.922 1.00 91.31 373 TRP A O 1
ATOM 2998 N N . ILE A 1 374 ? 18.086 10.251 -17.000 1.00 89.38 374 ILE A N 1
ATOM 2999 C CA . ILE A 1 374 ? 19.551 10.265 -17.181 1.00 89.38 374 ILE A CA 1
ATOM 3000 C C . ILE A 1 374 ? 20.098 11.688 -17.012 1.00 89.38 374 ILE A C 1
ATOM 3002 O O . ILE A 1 374 ? 20.989 11.906 -16.204 1.00 89.38 374 ILE A O 1
ATOM 3006 N N . ARG A 1 375 ? 19.508 12.678 -17.696 1.00 85.69 375 ARG A N 1
ATOM 3007 C CA . ARG A 1 375 ? 19.931 14.087 -17.573 1.00 85.69 375 ARG A CA 1
ATOM 3008 C C . ARG A 1 375 ? 19.742 14.666 -16.177 1.00 85.69 375 ARG A C 1
ATOM 3010 O O . ARG A 1 375 ? 20.510 15.521 -15.773 1.00 85.69 375 ARG A O 1
ATOM 3017 N N . GLU A 1 376 ? 18.719 14.224 -15.452 1.00 86.12 376 GLU A N 1
ATOM 3018 C CA . GLU A 1 376 ? 18.486 14.643 -14.065 1.00 86.12 376 GLU A CA 1
ATOM 3019 C C . GLU A 1 376 ? 19.537 14.066 -13.092 1.00 86.12 376 GLU A C 1
ATOM 3021 O O . GLU A 1 376 ? 19.605 14.531 -11.957 1.00 86.12 376 GLU A O 1
ATOM 3026 N N . GLN A 1 377 ? 20.350 13.080 -13.509 1.00 82.62 377 GLN A N 1
ATOM 3027 C CA . GLN A 1 377 ? 21.480 12.578 -12.712 1.00 82.62 377 GLN A CA 1
ATOM 3028 C C . GLN A 1 377 ? 22.764 13.399 -12.900 1.00 82.62 377 GLN A C 1
ATOM 3030 O O . GLN A 1 377 ? 23.680 13.261 -12.090 1.00 82.62 377 GLN A O 1
ATOM 3035 N N . ASP A 1 378 ? 22.842 14.230 -13.942 1.00 69.62 378 ASP A N 1
ATOM 3036 C CA . ASP A 1 378 ? 23.978 15.120 -14.179 1.00 69.62 378 ASP A CA 1
ATOM 3037 C C . ASP A 1 378 ? 23.951 16.244 -13.125 1.00 69.62 378 ASP A C 1
ATOM 3039 O O . ASP A 1 378 ? 22.944 16.962 -13.025 1.00 69.62 378 ASP A O 1
ATOM 3043 N N . PRO A 1 379 ? 24.986 16.400 -12.278 1.00 59.28 379 PRO A N 1
ATOM 3044 C CA . PRO A 1 379 ? 25.030 17.517 -11.348 1.00 59.28 379 PRO A CA 1
ATOM 3045 C C . PRO A 1 379 ? 24.984 18.840 -12.130 1.00 59.28 379 PRO A C 1
ATOM 3047 O O . PRO A 1 379 ? 25.644 18.965 -13.164 1.00 59.28 379 PRO A O 1
ATOM 3050 N N . PRO A 1 380 ? 24.241 19.862 -11.660 1.00 53.62 380 PRO A N 1
ATOM 3051 C CA . PRO A 1 380 ? 24.311 21.174 -12.288 1.00 53.62 380 PRO A CA 1
ATOM 3052 C C . PRO A 1 380 ? 25.775 21.642 -12.288 1.00 53.62 380 PRO A C 1
ATOM 3054 O O . PRO A 1 380 ? 26.483 21.382 -11.307 1.00 53.62 380 PRO A O 1
ATOM 3057 N N . PRO A 1 381 ? 26.246 22.328 -13.348 1.00 54.34 381 PRO A N 1
ATOM 3058 C CA . PRO A 1 381 ? 27.592 22.874 -13.351 1.00 54.34 381 PRO A CA 1
ATOM 3059 C C . PRO A 1 381 ? 27.755 23.725 -12.095 1.00 54.34 381 PRO A C 1
ATOM 3061 O O . PRO A 1 381 ? 26.943 24.618 -11.835 1.00 54.34 381 PRO A O 1
ATOM 3064 N N . ILE A 1 382 ? 28.772 23.412 -11.288 1.00 51.72 382 ILE A N 1
ATOM 3065 C CA . ILE A 1 382 ? 29.141 24.237 -10.142 1.00 51.72 382 ILE A CA 1
ATOM 3066 C C . ILE A 1 382 ? 29.453 25.614 -10.721 1.00 51.72 382 ILE A C 1
ATOM 3068 O O . ILE A 1 382 ? 30.461 25.791 -11.403 1.00 51.72 382 ILE A O 1
ATOM 3072 N N . SER A 1 383 ? 28.546 26.570 -10.518 1.00 42.81 383 SER A N 1
ATOM 3073 C CA . SER A 1 383 ? 28.791 27.949 -10.915 1.00 42.81 383 SER A CA 1
ATOM 3074 C C . SER A 1 383 ? 30.040 28.421 -10.168 1.00 42.81 383 SER A C 1
ATOM 3076 O O . SER A 1 383 ? 30.046 28.358 -8.934 1.00 42.81 383 SER A O 1
ATOM 3078 N N . PRO A 1 384 ? 31.077 28.926 -10.861 1.00 49.34 384 PRO A N 1
ATOM 3079 C CA . PRO A 1 384 ? 32.260 29.498 -10.215 1.00 49.34 384 PRO A CA 1
ATOM 3080 C C . PRO A 1 384 ? 31.932 30.662 -9.266 1.00 49.34 384 PRO A C 1
ATOM 3082 O O . PRO A 1 384 ? 32.777 31.062 -8.479 1.00 49.34 384 PRO A O 1
ATOM 3085 N N . HIS A 1 385 ? 30.706 31.194 -9.323 1.00 51.66 385 HIS A N 1
ATOM 3086 C CA . HIS A 1 385 ? 30.221 32.293 -8.489 1.00 51.66 385 HIS A CA 1
ATOM 3087 C C . HIS A 1 385 ? 29.460 31.850 -7.226 1.00 51.66 385 HIS A C 1
ATOM 3089 O O . HIS A 1 385 ? 28.877 32.692 -6.553 1.00 51.66 385 HIS A O 1
ATOM 3095 N N . ALA A 1 386 ? 29.415 30.551 -6.901 1.00 44.62 386 ALA A N 1
ATOM 3096 C CA . ALA A 1 386 ? 28.744 30.050 -5.693 1.00 44.62 386 ALA A CA 1
ATOM 3097 C C . ALA A 1 386 ? 29.655 29.982 -4.447 1.00 44.62 386 ALA A C 1
ATOM 3099 O O . ALA A 1 386 ? 29.209 29.531 -3.394 1.00 44.62 386 ALA A O 1
ATOM 3100 N N . ILE A 1 387 ? 30.911 30.426 -4.559 1.00 44.53 387 ILE A N 1
ATOM 3101 C CA . ILE A 1 387 ? 31.801 30.675 -3.421 1.00 44.53 387 ILE A CA 1
ATOM 3102 C C . ILE A 1 387 ? 32.059 32.177 -3.386 1.00 44.53 387 ILE A C 1
ATOM 3104 O O . ILE A 1 387 ? 33.049 32.643 -3.926 1.00 44.53 387 ILE A O 1
ATOM 3108 N N . ASP A 1 388 ? 31.113 32.921 -2.834 1.00 41.41 388 ASP A N 1
ATOM 3109 C CA . ASP A 1 388 ? 31.377 34.144 -2.080 1.00 41.41 388 ASP A CA 1
ATOM 3110 C C . ASP A 1 388 ? 30.120 34.458 -1.254 1.00 41.41 388 ASP A C 1
ATOM 3112 O O . ASP A 1 388 ? 29.004 34.209 -1.721 1.00 41.41 388 ASP A O 1
ATOM 3116 N N . TRP A 1 389 ? 30.352 34.992 -0.048 1.00 39.53 389 TRP A N 1
ATOM 3117 C CA . TRP A 1 389 ? 29.453 35.274 1.091 1.00 39.53 389 TRP A CA 1
ATOM 3118 C C . TRP A 1 389 ? 29.408 34.212 2.194 1.00 39.53 389 TRP A C 1
ATOM 3120 O O . TRP A 1 389 ? 28.513 33.336 2.197 1.00 39.53 389 TRP A O 1
#

pLDDT: mean 82.35, std 15.3, range [38.81, 98.25]

Solvent-accessible surface area (backbone atoms only — not comparable to full-atom values): 22449 Å² total; per-residue (Å²): 138,86,82,83,82,80,79,82,86,52,52,14,80,67,80,59,47,73,45,84,90,65,104,72,77,98,70,80,53,44,74,45,69,68,42,46,49,53,49,48,54,53,50,52,53,50,51,56,57,49,62,74,70,53,75,67,82,45,58,15,88,79,78,62,46,72,37,69,81,45,102,83,55,64,95,79,70,66,50,76,39,73,64,47,46,51,50,54,48,50,51,50,50,51,52,51,50,48,55,55,51,50,76,69,53,74,55,51,94,49,59,69,83,74,51,80,31,25,34,60,68,54,47,48,47,54,41,16,56,65,56,77,44,52,54,67,56,46,36,54,74,50,61,42,59,90,92,45,77,90,52,60,52,54,64,49,51,16,44,29,43,74,42,61,46,69,60,49,31,70,18,21,62,80,66,44,51,77,68,52,46,52,54,33,37,76,71,74,61,47,61,58,81,87,72,68,44,65,27,34,47,57,54,70,68,35,44,76,70,76,38,83,66,86,44,46,16,59,38,40,96,77,57,36,58,42,78,91,76,35,28,45,52,28,76,68,35,76,49,52,83,69,46,44,74,38,70,83,43,57,60,44,60,52,25,45,55,50,41,56,45,51,58,71,76,42,60,69,63,62,42,49,51,24,41,50,52,22,44,52,35,53,49,49,32,54,75,67,70,38,94,43,68,55,33,50,53,41,18,46,63,66,74,43,77,81,59,60,88,83,30,41,65,50,51,52,33,43,38,41,44,24,39,43,42,18,61,43,62,67,36,67,67,57,51,52,34,38,39,48,92,49,69,68,40,44,50,53,50,33,52,51,50,13,64,55,57,67,46,92,54,71,87,55,62,97,82,33,56,60,51,49,53,34,58,70,47,39,75,76,80,79,58,86,76,76,79,74,138

Sequence (389 aa):
MATTQTAARRTCADCRKKLPVTERPTRRRYCDNTCRSRAWHRKKRREQLTERAGSPNRRCPVCGQEIFESLQTRTDQTYCSGRCRNRAYRARRTTETLTGVERLMRSLPVPLRPFEHETLASYLHRLAAANHISETVLRHHLRVHLGSASSFNVDRLAAAVGTPAPLLRYALPELRSSTEETVMATAGRAVDLARTNIRPACRRCAAARGILEPLPRWHQPHHYVCLRHQLWIGPGVTSPDQQFDIAAVPEIGRAQRRLLRLARHHNAEDFRTAHTEATRICRLWSTNSQYGTQRNRRLRALGHPRPPTSSPPLLAAAHPEVVALTGMFLEPRWRHLAATQDPRDLDQLCAEISRRIGQPYQPSSNRDPMTRWIREQDPPPISPHAIDW

Secondary structure (DSSP, 8-state):
------PPPPB-TTT-PBPP--SS-TT--SSSHHHHHHHHHHHHHHHHHHHTTS---EE-TTT--EE---TTS-TT---SSHHHHHHHHHHHHHHHHHHHHHTTSPPPSS--PPPTTB-HHHHHHHHHHHTT--HHHHHHHTTPPTT-GGG--HHHHHHHHT--HHHHHHH-GGG--HHHHHHHHHTT----TTTT-EEEPPHHHHHTTT--S--EEEPPTT--EETTTTEE-STT--SGGG--B-TT-HHHHHHHHHHHHHHHHS-HHHHHHHHHHHHHHHHHHHHTT-S-HHHHHHHHHTT-SSPPTT-HHHHHHHHHHHHHHHHHHTSHHHHHHHH---HHHHHHHHHHHHHHHTS-----STT-HHHHHHHHTSPPP--TTSS--

Radius of gyration: 36.58 Å; Cα contacts (8 Å, |Δi|>4): 460; chains: 1; bounding box: 61×52×133 Å

InterPro domains:
  IPR009492 TniQ [PF06527] (112-231)